Protein AF-A0A9N8YP68-F1 (afdb_monomer)

Organism: NCBI:txid1213867

Structure (mmCIF, N/CA/C/O backbone):
data_AF-A0A9N8YP68-F1
#
_entry.id   AF-A0A9N8YP68-F1
#
loop_
_atom_site.group_PDB
_atom_site.id
_atom_site.type_symbol
_atom_site.label_atom_id
_atom_site.label_alt_id
_atom_site.label_comp_id
_atom_site.label_asym_id
_atom_site.label_entity_id
_atom_site.label_seq_id
_atom_site.pdbx_PDB_ins_code
_atom_site.Cartn_x
_atom_site.Cartn_y
_atom_site.Cartn_z
_atom_site.occupancy
_atom_site.B_iso_or_equiv
_atom_site.auth_seq_id
_atom_site.auth_comp_id
_atom_site.auth_asym_id
_atom_site.auth_atom_id
_atom_site.pdbx_PDB_model_num
ATOM 1 N N . MET A 1 1 ? 57.400 -17.118 38.166 1.00 35.94 1 MET A N 1
ATOM 2 C CA . MET A 1 1 ? 56.655 -15.843 38.092 1.00 35.94 1 MET A CA 1
ATOM 3 C C . MET A 1 1 ? 55.636 -15.944 36.965 1.00 35.94 1 MET A C 1
ATOM 5 O O . MET A 1 1 ? 56.010 -15.728 35.819 1.00 35.94 1 MET A O 1
ATOM 9 N N . PRO A 1 2 ? 54.393 -16.372 37.239 1.00 36.50 2 PRO A N 1
ATOM 10 C CA . PRO A 1 2 ? 53.371 -16.470 36.211 1.00 36.50 2 PRO A CA 1
ATOM 11 C C . PRO A 1 2 ? 52.668 -15.122 36.042 1.00 36.50 2 PRO A C 1
ATOM 13 O O . PRO A 1 2 ? 52.338 -14.453 37.022 1.00 36.50 2 PRO A O 1
ATOM 16 N N . LEU A 1 3 ? 52.455 -14.753 34.779 1.00 34.19 3 LEU A N 1
ATOM 17 C CA . LEU A 1 3 ? 51.695 -13.595 34.327 1.00 34.19 3 LEU A CA 1
ATOM 18 C C . LEU A 1 3 ? 50.289 -13.579 34.947 1.00 34.19 3 LEU A C 1
ATOM 20 O O . LEU A 1 3 ? 49.335 -14.169 34.441 1.00 34.19 3 LEU A O 1
ATOM 24 N N . VAL A 1 4 ? 50.156 -12.817 36.022 1.00 44.84 4 VAL A N 1
ATOM 25 C CA . VAL A 1 4 ? 48.917 -12.146 36.396 1.00 44.84 4 VAL A CA 1
ATOM 26 C C . VAL A 1 4 ? 48.708 -11.055 35.348 1.00 44.84 4 VAL A C 1
ATOM 28 O O . VAL A 1 4 ? 49.401 -10.058 35.413 1.00 44.84 4 VAL A O 1
ATOM 31 N N . ILE A 1 5 ? 47.869 -11.298 34.334 1.00 42.81 5 ILE A N 1
ATOM 32 C CA . ILE A 1 5 ? 47.062 -10.346 33.524 1.00 42.81 5 ILE A CA 1
ATOM 33 C C . ILE A 1 5 ? 46.446 -11.183 32.385 1.00 42.81 5 ILE A C 1
ATOM 35 O O . ILE A 1 5 ? 46.912 -11.192 31.253 1.00 42.81 5 ILE A O 1
ATOM 39 N N . ARG A 1 6 ? 45.423 -11.986 32.697 1.00 45.59 6 ARG A N 1
ATOM 40 C CA . ARG A 1 6 ? 44.443 -12.511 31.712 1.00 45.59 6 ARG A CA 1
ATOM 41 C C . ARG A 1 6 ? 43.153 -13.027 32.361 1.00 45.59 6 ARG A C 1
ATOM 43 O O . ARG A 1 6 ? 42.413 -13.797 31.770 1.00 45.59 6 ARG A O 1
ATOM 50 N N . SER A 1 7 ? 42.874 -12.586 33.587 1.00 45.78 7 SER A N 1
ATOM 51 C CA . SER A 1 7 ? 41.696 -13.008 34.354 1.00 45.78 7 SER A CA 1
ATOM 52 C C . SER A 1 7 ? 40.583 -11.952 34.344 1.00 45.78 7 SER A C 1
ATOM 54 O O . SER A 1 7 ? 39.414 -12.312 34.283 1.00 45.78 7 SER A O 1
ATOM 56 N N . ARG A 1 8 ? 40.906 -10.649 34.293 1.00 43.66 8 ARG A N 1
ATOM 57 C CA . ARG A 1 8 ? 39.879 -9.591 34.334 1.00 43.66 8 ARG A CA 1
ATOM 58 C C . ARG A 1 8 ? 39.008 -9.536 33.081 1.00 43.66 8 ARG A C 1
ATOM 60 O O . ARG A 1 8 ? 37.802 -9.420 33.218 1.00 43.66 8 ARG A O 1
ATOM 67 N N . THR A 1 9 ? 39.567 -9.691 31.883 1.00 48.69 9 THR A N 1
ATOM 68 C CA . THR A 1 9 ? 38.774 -9.633 30.640 1.00 48.69 9 THR A CA 1
ATOM 69 C C . THR A 1 9 ? 37.851 -10.842 30.488 1.00 48.69 9 THR A C 1
ATOM 71 O O . THR A 1 9 ? 36.723 -10.688 30.041 1.00 48.69 9 THR A O 1
ATOM 74 N N . LEU A 1 10 ? 38.291 -12.028 30.925 1.00 45.72 10 LEU A N 1
ATOM 75 C CA . LEU A 1 10 ? 37.478 -13.244 30.874 1.00 45.72 10 LEU A CA 1
ATOM 76 C C . LEU A 1 10 ? 36.377 -13.234 31.948 1.00 45.72 10 LEU A C 1
ATOM 78 O O . LEU A 1 10 ? 35.251 -13.622 31.667 1.00 45.72 10 LEU A O 1
ATOM 82 N N . ILE A 1 11 ? 36.673 -12.720 33.148 1.00 53.25 11 ILE A N 1
ATOM 83 C CA . ILE A 1 11 ? 35.669 -12.537 34.207 1.00 53.25 11 ILE A CA 1
ATOM 84 C C . ILE A 1 11 ? 34.667 -11.444 33.820 1.00 53.25 11 ILE A C 1
ATOM 86 O O . ILE A 1 11 ? 33.479 -11.641 34.028 1.00 53.25 11 ILE A O 1
ATOM 90 N N . ILE A 1 12 ? 35.094 -10.339 33.199 1.00 54.25 12 ILE A N 1
ATOM 91 C CA . ILE A 1 12 ? 34.175 -9.306 32.693 1.00 54.25 12 ILE A CA 1
ATOM 92 C C . ILE A 1 12 ? 33.295 -9.873 31.574 1.00 54.25 12 ILE A C 1
ATOM 94 O O . ILE A 1 12 ? 32.096 -9.630 31.587 1.00 54.25 12 ILE A O 1
ATOM 98 N N . LEU A 1 13 ? 33.836 -10.685 30.659 1.00 53.03 13 LEU A N 1
ATOM 99 C CA . LEU A 1 13 ? 33.036 -11.312 29.603 1.00 53.03 13 LEU A CA 1
ATOM 100 C C . LEU A 1 13 ? 32.007 -12.298 30.181 1.00 53.03 13 LEU A C 1
ATOM 102 O O . LEU A 1 13 ? 30.848 -12.276 29.784 1.00 53.03 13 LEU A O 1
ATOM 106 N N . ILE A 1 14 ? 32.402 -13.119 31.160 1.00 57.62 14 ILE A N 1
ATOM 107 C CA . ILE A 1 14 ? 31.503 -14.077 31.817 1.00 57.62 14 ILE A CA 1
ATOM 108 C C . ILE A 1 14 ? 30.458 -13.348 32.668 1.00 57.62 14 ILE A C 1
ATOM 110 O O . ILE A 1 14 ? 29.290 -13.716 32.621 1.00 57.62 14 ILE A O 1
ATOM 114 N N . VAL A 1 15 ? 30.825 -12.288 33.393 1.00 58.22 15 VAL A N 1
ATOM 115 C CA . VAL A 1 15 ? 29.880 -11.483 34.183 1.00 58.22 15 VAL A CA 1
ATOM 116 C C . VAL A 1 15 ? 28.922 -10.720 33.273 1.00 58.22 15 VAL A C 1
ATOM 118 O O . VAL A 1 15 ? 27.737 -10.724 33.559 1.00 58.22 15 VAL A O 1
ATOM 121 N N . VAL A 1 16 ? 29.370 -10.155 32.147 1.00 51.75 16 VAL A N 1
ATOM 122 C CA . VAL A 1 16 ? 28.494 -9.480 31.171 1.00 51.75 16 VAL A CA 1
ATOM 123 C C . VAL A 1 16 ? 27.556 -10.476 30.487 1.00 51.75 16 VAL A C 1
ATOM 125 O O . VAL A 1 16 ? 26.366 -10.204 30.390 1.00 51.75 16 VAL A O 1
ATOM 128 N N . ILE A 1 17 ? 28.036 -11.658 30.090 1.00 48.97 17 ILE A N 1
ATOM 129 C CA . ILE A 1 17 ? 27.186 -12.705 29.498 1.00 48.97 17 ILE A CA 1
ATOM 130 C C . ILE A 1 17 ? 26.180 -13.237 30.526 1.00 48.97 17 ILE A C 1
ATOM 132 O O . ILE A 1 17 ? 25.013 -13.417 30.195 1.00 48.97 17 ILE A O 1
ATOM 136 N N . THR A 1 18 ? 26.590 -13.429 31.783 1.00 47.84 18 THR A N 1
ATOM 137 C CA . THR A 1 18 ? 25.698 -13.895 32.858 1.00 47.84 18 THR A CA 1
ATOM 138 C C . THR A 1 18 ? 24.703 -12.804 33.263 1.00 47.84 18 THR A C 1
ATOM 140 O O . THR A 1 18 ? 23.540 -13.103 33.500 1.00 47.84 18 THR A O 1
ATOM 143 N N . PHE A 1 19 ? 25.103 -11.530 33.263 1.00 39.38 19 PHE A N 1
ATOM 144 C CA . PHE A 1 19 ? 24.215 -10.395 33.530 1.00 39.38 19 PHE A CA 1
ATOM 145 C C . PHE A 1 19 ? 23.203 -10.194 32.391 1.00 39.38 19 PHE A C 1
ATOM 147 O O . PHE A 1 19 ? 22.029 -9.971 32.658 1.00 39.38 19 PHE A O 1
ATOM 154 N N . LEU A 1 20 ? 23.607 -10.390 31.131 1.00 38.44 20 LEU A N 1
ATOM 155 C CA . LEU A 1 20 ? 22.700 -10.412 29.976 1.00 38.44 20 LEU A CA 1
ATOM 156 C C . LEU A 1 20 ? 21.783 -11.648 29.965 1.00 38.44 20 LEU A C 1
ATOM 158 O O . LEU A 1 20 ? 20.679 -11.573 29.447 1.00 38.44 20 LEU A O 1
ATOM 162 N N . TYR A 1 21 ? 22.180 -12.779 30.555 1.00 39.25 21 TYR A N 1
ATOM 163 C CA . TYR A 1 21 ? 21.311 -13.962 30.648 1.00 39.25 21 TYR A CA 1
ATOM 164 C C . TYR A 1 21 ? 20.344 -13.933 31.841 1.00 39.25 21 TYR A C 1
ATOM 166 O O . TYR A 1 21 ? 19.268 -14.524 31.763 1.00 39.25 21 TYR A O 1
ATOM 174 N N . VAL A 1 22 ? 20.731 -13.280 32.942 1.00 42.12 22 VAL A N 1
ATOM 175 C CA . VAL A 1 22 ? 19.968 -13.240 34.204 1.00 42.12 22 VAL A CA 1
ATOM 176 C C . VAL A 1 22 ? 19.114 -11.972 34.329 1.00 42.12 22 VAL A C 1
ATOM 178 O O . VAL A 1 22 ? 18.034 -12.043 34.906 1.00 42.12 22 VAL A O 1
ATOM 181 N N . PHE A 1 23 ? 19.551 -10.837 33.768 1.00 34.16 23 PHE A N 1
ATOM 182 C CA . PHE A 1 23 ? 18.889 -9.531 33.922 1.00 34.16 23 PHE A CA 1
ATOM 183 C C . PHE A 1 23 ? 18.395 -8.902 32.611 1.00 34.16 23 PHE A C 1
ATOM 185 O O . PHE A 1 23 ? 17.812 -7.819 32.650 1.00 34.16 23 PHE A O 1
ATOM 192 N N . TRP A 1 24 ? 18.562 -9.560 31.457 1.00 29.28 24 TRP A N 1
ATOM 193 C CA . TRP A 1 24 ? 17.806 -9.170 30.266 1.00 29.28 24 TRP A CA 1
ATOM 194 C C . TRP A 1 24 ? 16.371 -9.682 30.410 1.00 29.28 24 TRP A C 1
ATOM 196 O O . TRP A 1 24 ? 16.178 -10.892 30.583 1.00 29.28 24 TRP A O 1
ATOM 206 N N . PRO A 1 25 ? 15.350 -8.813 30.351 1.00 26.14 25 PRO A N 1
ATOM 207 C CA . PRO A 1 25 ? 13.975 -9.259 30.466 1.00 26.14 25 PRO A CA 1
ATOM 208 C C . PRO A 1 25 ? 13.674 -10.241 29.329 1.00 26.14 25 PRO A C 1
ATOM 210 O O . PRO A 1 25 ? 13.679 -9.892 28.149 1.00 26.14 25 PRO A O 1
ATOM 213 N N . ARG A 1 26 ? 13.377 -11.497 29.684 1.00 31.00 26 ARG A N 1
ATOM 214 C CA . ARG A 1 26 ? 12.745 -12.491 28.798 1.00 31.00 26 ARG A CA 1
ATOM 215 C C . ARG A 1 26 ? 11.266 -12.144 28.559 1.00 31.00 26 ARG A C 1
ATOM 217 O O . ARG A 1 26 ? 10.404 -13.017 28.590 1.00 31.00 26 ARG A O 1
ATOM 224 N N . GLU A 1 27 ? 10.979 -10.875 28.297 1.00 31.09 27 GLU A N 1
ATOM 225 C CA . GLU A 1 27 ? 9.644 -10.348 28.011 1.00 31.09 27 GLU A CA 1
ATOM 226 C C . GLU A 1 27 ? 9.610 -9.688 26.630 1.00 31.09 27 GLU A C 1
ATOM 228 O O . GLU A 1 27 ? 9.160 -8.571 26.433 1.00 31.09 27 GLU A O 1
ATOM 233 N N . HIS A 1 28 ? 10.057 -10.442 25.630 1.00 26.62 28 HIS A N 1
ATOM 234 C CA . HIS A 1 28 ? 9.488 -10.376 24.287 1.00 26.62 28 HIS A CA 1
ATOM 235 C C . HIS A 1 28 ? 9.101 -11.790 23.843 1.00 26.62 28 HIS A C 1
ATOM 237 O O . HIS A 1 28 ? 9.432 -12.248 22.755 1.00 26.62 28 HIS A O 1
ATOM 243 N N . ARG A 1 29 ? 8.368 -12.513 24.697 1.00 27.00 29 ARG A N 1
ATOM 244 C CA . ARG A 1 29 ? 7.403 -13.475 24.164 1.00 27.00 29 ARG A CA 1
ATOM 245 C C . ARG A 1 29 ? 6.224 -12.641 23.689 1.00 27.00 29 ARG A C 1
ATOM 247 O O . ARG A 1 29 ? 5.436 -12.171 24.503 1.00 27.00 29 ARG A O 1
ATOM 254 N N . GLN A 1 30 ? 6.180 -12.387 22.381 1.00 31.53 30 GLN A N 1
ATOM 255 C CA . GLN A 1 30 ? 4.986 -11.893 21.703 1.00 31.53 30 GLN A CA 1
ATOM 256 C C . GLN A 1 30 ? 3.777 -12.648 22.268 1.00 31.53 30 GLN A C 1
ATOM 258 O O . GLN A 1 30 ? 3.796 -13.879 22.325 1.00 31.53 30 GLN A O 1
ATOM 263 N N . GLN A 1 31 ? 2.756 -11.921 22.723 1.00 25.58 31 GLN A N 1
ATOM 264 C CA . GLN A 1 31 ? 1.441 -12.502 22.967 1.00 25.58 31 GLN A CA 1
ATOM 265 C C . GLN A 1 31 ? 0.987 -13.149 21.652 1.00 25.58 31 GLN A C 1
ATOM 267 O O . GLN A 1 31 ? 0.553 -12.457 20.734 1.00 25.58 31 GLN A O 1
ATOM 272 N N . GLN A 1 32 ? 1.163 -14.466 21.529 1.00 26.66 32 GLN A N 1
ATOM 273 C CA . GLN A 1 32 ? 0.634 -15.242 20.417 1.00 26.66 32 GLN A CA 1
ATOM 274 C C . GLN A 1 32 ? -0.890 -15.121 20.476 1.00 26.66 32 GLN A C 1
ATOM 276 O O . GLN A 1 32 ? -1.510 -15.519 21.465 1.00 26.66 32 GLN A O 1
ATOM 281 N N . CYS A 1 33 ? -1.492 -14.518 19.451 1.00 25.98 33 CYS A N 1
ATOM 282 C CA . CYS A 1 33 ? -2.934 -14.603 19.284 1.00 25.98 33 CYS A CA 1
ATOM 283 C C . CYS A 1 33 ? -3.286 -16.065 18.974 1.00 25.98 33 CYS A C 1
ATOM 285 O O . CYS A 1 33 ? -2.544 -16.723 18.245 1.00 25.98 33 CYS A O 1
ATOM 287 N N . PRO A 1 34 ? -4.381 -16.610 19.522 1.00 25.94 34 PRO A N 1
ATOM 288 C CA . PRO A 1 34 ? -4.860 -17.914 19.086 1.00 25.94 34 PRO A CA 1
ATOM 289 C C . PRO A 1 34 ? -5.227 -17.862 17.588 1.00 25.94 34 PRO A C 1
ATOM 291 O O . PR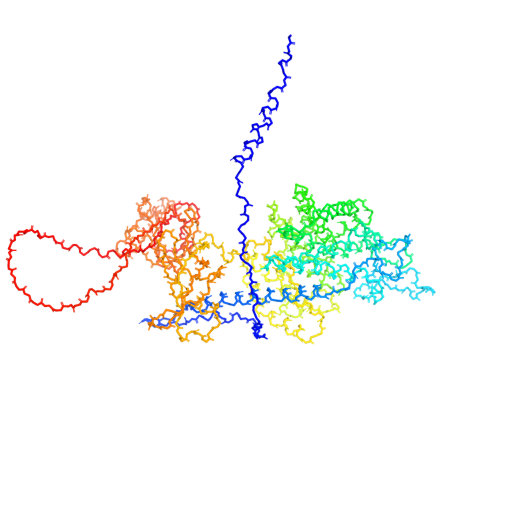O A 1 34 ? -5.690 -16.823 17.104 1.00 25.94 34 PRO A O 1
ATOM 294 N N . PRO A 1 35 ? -5.049 -18.965 16.847 1.00 29.03 35 PRO A N 1
ATOM 295 C CA . PRO A 1 35 ? -5.428 -19.046 15.441 1.00 29.03 35 PRO A CA 1
ATOM 296 C C . PRO A 1 35 ? -6.946 -18.904 15.262 1.00 29.03 35 PRO A C 1
ATOM 298 O O . PRO A 1 35 ? -7.728 -19.580 15.936 1.00 29.03 35 PRO A O 1
ATOM 301 N N . ILE A 1 36 ? -7.374 -18.048 14.328 1.00 32.41 36 ILE A N 1
ATOM 302 C CA . ILE A 1 36 ? -8.784 -17.937 13.932 1.00 32.41 36 ILE A CA 1
ATOM 303 C C . ILE A 1 36 ? -9.130 -19.155 13.066 1.00 32.41 36 ILE A C 1
ATOM 305 O O . ILE A 1 36 ? -8.621 -19.292 11.956 1.00 32.41 36 ILE A O 1
ATOM 309 N N . ARG A 1 37 ? -10.019 -20.032 13.546 1.00 31.61 37 ARG A N 1
ATOM 310 C CA . ARG A 1 37 ? -10.606 -21.100 12.721 1.00 31.61 37 ARG A CA 1
ATOM 311 C C . ARG A 1 37 ? -11.753 -20.526 11.890 1.00 31.61 37 ARG A C 1
ATOM 313 O O . ARG A 1 37 ? -12.702 -19.976 12.444 1.00 31.61 37 ARG A O 1
ATOM 320 N N . VAL A 1 38 ? -11.649 -20.630 10.569 1.00 32.97 38 VAL A N 1
ATOM 321 C CA . VAL A 1 38 ? -12.678 -20.177 9.625 1.00 32.97 38 VAL A CA 1
ATOM 322 C C . VAL A 1 38 ? -13.573 -21.373 9.286 1.00 32.97 38 VAL A C 1
ATOM 324 O O . VAL A 1 38 ? -13.139 -22.276 8.579 1.00 32.97 38 VAL A O 1
ATOM 327 N N . GLU A 1 39 ? -14.797 -21.413 9.818 1.00 30.83 39 GLU A N 1
ATOM 328 C CA . GLU A 1 39 ? -15.824 -22.394 9.421 1.00 30.83 39 GLU A CA 1
ATOM 329 C C . GLU A 1 39 ? -16.734 -21.822 8.312 1.00 30.83 39 GLU A C 1
ATOM 331 O O . GLU A 1 39 ? -16.817 -20.609 8.126 1.00 30.83 39 GLU A O 1
ATOM 336 N N . ASN A 1 40 ? -17.353 -22.717 7.531 1.00 33.16 40 ASN A N 1
ATOM 337 C CA . ASN A 1 40 ? -17.919 -22.468 6.197 1.00 33.16 40 ASN A CA 1
ATOM 338 C C . ASN A 1 40 ? -18.962 -21.333 6.078 1.00 33.16 40 ASN A C 1
ATOM 340 O O . ASN A 1 40 ? -19.874 -21.207 6.889 1.00 33.16 40 ASN A O 1
ATOM 344 N N . GLU A 1 41 ? -18.824 -20.595 4.967 1.00 33.50 41 GLU A N 1
ATOM 345 C CA . GLU A 1 41 ? -19.770 -19.721 4.245 1.00 33.50 41 GLU A CA 1
ATOM 346 C C . GLU A 1 41 ? -20.940 -19.091 5.032 1.00 33.50 41 GLU A C 1
ATOM 348 O O . GLU A 1 41 ? -22.055 -19.606 5.091 1.00 33.50 41 GLU A O 1
ATOM 353 N N . LEU A 1 42 ? -20.728 -17.852 5.492 1.00 31.97 42 LEU A N 1
ATOM 354 C CA . LEU A 1 42 ? -21.812 -16.893 5.725 1.00 31.97 42 LEU A CA 1
ATOM 355 C C . LEU A 1 42 ? -22.221 -16.250 4.390 1.00 31.97 42 LEU A C 1
ATOM 357 O O . LEU A 1 42 ? -21.426 -15.546 3.766 1.00 31.97 42 LEU A O 1
ATOM 361 N N . ASN A 1 43 ? -23.474 -16.482 3.984 1.00 31.42 43 ASN A N 1
ATOM 362 C CA . ASN A 1 43 ? -24.077 -15.996 2.738 1.00 31.42 43 ASN A CA 1
ATOM 363 C C . ASN A 1 43 ? -23.743 -14.527 2.412 1.00 31.42 43 ASN A C 1
ATOM 365 O O . ASN A 1 43 ? -23.852 -13.615 3.242 1.00 31.42 43 ASN A O 1
ATOM 369 N N . SER A 1 44 ? -23.335 -14.333 1.158 1.00 33.75 44 SER A N 1
ATOM 370 C CA . SER A 1 44 ? -22.709 -13.142 0.597 1.00 33.75 44 SER A CA 1
ATOM 371 C C . SER A 1 44 ? -23.712 -12.094 0.108 1.00 33.75 44 SER A C 1
ATOM 373 O O . SER A 1 44 ? -23.866 -11.895 -1.094 1.00 33.75 44 SER A O 1
ATOM 375 N N . GLU A 1 45 ? -24.332 -11.351 1.020 1.00 29.64 45 GLU A N 1
ATOM 376 C CA . GLU A 1 45 ? -24.972 -10.076 0.671 1.00 29.64 45 GLU A CA 1
ATOM 377 C C . GLU A 1 45 ? -24.548 -8.992 1.671 1.00 29.64 45 GLU A C 1
ATOM 379 O O . GLU A 1 45 ? -24.961 -8.985 2.830 1.00 29.64 45 GLU A O 1
ATOM 384 N N . LEU A 1 46 ? -23.655 -8.090 1.242 1.00 32.47 46 LEU A N 1
ATOM 385 C CA . LEU A 1 46 ? -23.238 -6.917 2.022 1.00 32.47 46 LEU A CA 1
ATOM 386 C C . LEU A 1 46 ? -22.999 -5.696 1.110 1.00 32.47 46 LEU A C 1
ATOM 388 O O . LEU A 1 46 ? -21.882 -5.427 0.643 1.00 32.47 46 LEU A O 1
ATOM 392 N N . GLY A 1 47 ? -24.073 -4.931 0.894 1.00 32.72 47 GLY A N 1
ATOM 393 C CA . GLY A 1 47 ? -24.024 -3.488 0.613 1.00 32.72 47 GLY A CA 1
ATOM 394 C C . GLY A 1 47 ? -23.653 -2.681 1.875 1.00 32.72 47 GLY A C 1
ATOM 395 O O . GLY A 1 47 ? -23.494 -3.278 2.942 1.00 32.72 47 GLY A O 1
ATOM 396 N N . PRO A 1 48 ? -23.421 -1.358 1.771 1.00 33.00 48 PRO A N 1
ATOM 397 C CA . PRO A 1 48 ? -22.933 -0.542 2.883 1.00 33.00 48 PRO A CA 1
ATOM 398 C C . PRO A 1 48 ? -24.010 -0.435 3.964 1.00 33.00 48 PRO A C 1
ATOM 400 O O . PRO A 1 48 ? -25.078 0.123 3.744 1.00 33.00 48 PRO A O 1
ATOM 403 N N . LEU A 1 49 ? -23.737 -1.003 5.137 1.00 36.22 49 LEU A N 1
ATOM 404 C CA . LEU A 1 49 ? -24.633 -0.929 6.284 1.00 36.22 49 LEU A CA 1
ATOM 405 C C . LEU A 1 49 ? -24.230 0.260 7.156 1.00 36.22 49 LEU A C 1
ATOM 407 O O . LEU A 1 49 ? -23.728 0.088 8.263 1.00 36.22 49 LEU A O 1
ATOM 411 N N . ILE A 1 50 ? -24.419 1.460 6.620 1.00 37.12 50 ILE A N 1
ATOM 412 C CA . ILE A 1 50 ? -24.308 2.695 7.402 1.00 37.12 50 ILE A CA 1
ATOM 413 C C . ILE A 1 50 ? -25.649 3.018 8.088 1.00 37.12 50 ILE A C 1
ATOM 415 O O . ILE A 1 50 ? -25.672 3.574 9.180 1.00 37.12 50 ILE A O 1
ATOM 419 N N . ASP A 1 51 ? -26.756 2.446 7.611 1.00 34.97 51 ASP A N 1
ATOM 420 C CA . ASP A 1 51 ? -28.067 2.549 8.270 1.00 34.97 51 ASP A CA 1
ATOM 421 C C . ASP A 1 51 ? -28.226 1.711 9.560 1.00 34.97 51 ASP A C 1
ATOM 423 O O . ASP A 1 51 ? -29.297 1.707 10.172 1.00 34.97 51 ASP A O 1
ATOM 427 N N . ALA A 1 52 ? -27.207 0.959 10.001 1.00 37.41 52 ALA A N 1
ATOM 428 C CA . ALA A 1 52 ? -27.317 0.106 11.195 1.00 37.41 52 ALA A CA 1
ATOM 429 C C . ALA A 1 52 ? -27.192 0.849 12.526 1.00 37.41 52 ALA A C 1
ATOM 431 O O . ALA A 1 52 ? -27.566 0.303 13.571 1.00 37.41 52 ALA A O 1
ATOM 432 N N . VAL A 1 53 ? -26.751 2.102 12.508 1.00 43.12 53 VAL A N 1
ATOM 433 C CA . VAL A 1 53 ? -26.831 2.972 13.678 1.00 43.12 53 VAL A CA 1
ATOM 434 C C . VAL A 1 53 ? -28.216 3.627 13.694 1.00 43.12 53 VAL A C 1
ATOM 436 O O . VAL A 1 53 ? -28.363 4.841 13.633 1.00 43.12 53 VAL A O 1
ATOM 439 N N . ARG A 1 54 ? -29.280 2.810 13.743 1.00 36.56 54 ARG A N 1
ATOM 440 C CA . ARG A 1 54 ? -30.630 3.343 13.954 1.00 36.56 54 ARG A CA 1
ATOM 441 C C . ARG A 1 54 ? -30.696 3.923 15.352 1.00 36.56 54 ARG A C 1
ATOM 443 O O . ARG A 1 54 ? -30.676 3.193 16.349 1.00 36.56 54 ARG A O 1
ATOM 450 N N . SER A 1 55 ? -30.781 5.239 15.400 1.00 46.25 55 SER A N 1
ATOM 451 C CA . SER A 1 55 ? -31.148 5.940 16.601 1.00 46.25 55 SER A CA 1
ATOM 452 C C . SER A 1 55 ? -32.640 5.744 16.876 1.00 46.25 55 SER A C 1
ATOM 454 O O . SER A 1 55 ? -33.478 5.791 15.974 1.00 46.25 55 SER A O 1
ATOM 456 N N . THR A 1 56 ? -32.985 5.458 18.128 1.00 39.25 56 THR A N 1
ATOM 457 C CA . THR A 1 56 ? -34.386 5.416 18.553 1.00 39.25 56 THR A CA 1
ATOM 458 C C . THR A 1 56 ? -34.749 6.791 19.076 1.00 39.25 56 THR A C 1
ATOM 460 O O . THR A 1 56 ? -34.105 7.284 20.003 1.00 39.25 56 THR A O 1
ATOM 463 N N . ILE A 1 57 ? -35.792 7.393 18.509 1.00 44.19 57 ILE A N 1
ATOM 464 C CA . ILE A 1 57 ? -36.378 8.610 19.059 1.00 44.19 57 ILE A CA 1
ATOM 465 C C . ILE A 1 57 ? -37.318 8.205 20.194 1.00 44.19 57 ILE A C 1
ATOM 467 O O . ILE A 1 57 ? -38.382 7.634 19.959 1.00 44.19 57 ILE A O 1
ATOM 471 N N . ILE A 1 58 ? -36.913 8.470 21.431 1.00 41.41 58 ILE A N 1
ATOM 472 C CA . ILE A 1 58 ? -37.739 8.275 22.621 1.00 41.41 58 ILE A CA 1
ATOM 473 C C . ILE A 1 58 ? -38.277 9.638 23.021 1.00 41.41 58 ILE A C 1
ATOM 475 O O . ILE A 1 58 ? -37.513 10.582 23.202 1.00 41.41 58 ILE A O 1
ATOM 479 N N . THR A 1 59 ? -39.596 9.745 23.145 1.00 40.50 59 THR A N 1
ATOM 480 C CA . THR A 1 59 ? -40.219 10.969 23.645 1.00 40.50 59 THR A CA 1
ATOM 481 C C . THR A 1 59 ? -40.285 10.881 25.161 1.00 40.50 59 THR A C 1
ATOM 483 O O . THR A 1 59 ? -40.857 9.929 25.692 1.00 40.50 59 THR A O 1
ATOM 486 N N . ASP A 1 60 ? -39.648 11.818 25.857 1.00 40.81 60 ASP A N 1
ATOM 487 C CA . ASP A 1 60 ? -39.658 11.831 27.315 1.00 40.81 60 ASP A CA 1
ATOM 488 C C . ASP A 1 60 ? -41.028 12.244 27.879 1.00 40.81 60 ASP A C 1
ATOM 490 O O . ASP A 1 60 ? -41.939 12.664 27.162 1.00 40.81 60 ASP A O 1
ATOM 494 N N . ASN A 1 61 ? -41.177 12.133 29.198 1.00 36.06 61 ASN A N 1
ATOM 495 C CA . ASN A 1 61 ? -42.432 12.364 29.919 1.00 36.06 61 ASN A CA 1
ATOM 496 C C . ASN A 1 61 ? -42.959 13.810 29.791 1.00 36.06 61 ASN A C 1
ATOM 498 O O . ASN A 1 61 ? -44.055 14.100 30.267 1.00 36.06 61 ASN A O 1
ATOM 502 N N . LYS A 1 62 ? -42.173 14.721 29.197 1.00 52.81 62 LYS A N 1
ATOM 503 C CA . LYS A 1 62 ? -42.527 16.118 28.926 1.00 52.81 62 LYS A CA 1
ATOM 504 C C . LYS A 1 62 ? -42.847 16.372 27.446 1.00 52.81 62 LYS A C 1
ATOM 506 O O . LYS A 1 62 ? -43.103 17.514 27.084 1.00 52.81 62 LYS A O 1
ATOM 511 N N . GLY A 1 63 ? -42.853 15.338 26.601 1.00 40.56 63 GLY A N 1
ATOM 512 C CA . GLY A 1 63 ? -43.173 15.440 25.175 1.00 40.56 63 GLY A CA 1
ATOM 513 C C . GLY A 1 63 ? -41.973 15.710 24.262 1.00 40.56 63 GLY A C 1
ATOM 514 O O . GLY A 1 63 ? -42.175 15.927 23.069 1.00 40.56 63 GLY A O 1
ATOM 515 N N . ASN A 1 64 ? -40.734 15.674 24.771 1.00 44.00 64 ASN A N 1
ATOM 516 C CA . ASN A 1 64 ? -39.548 16.001 23.973 1.00 44.00 64 ASN A CA 1
ATOM 517 C C . ASN A 1 64 ? -38.938 14.758 23.328 1.00 44.00 64 ASN A C 1
ATOM 519 O O . ASN A 1 64 ? -38.629 13.785 24.015 1.00 44.00 64 ASN A O 1
ATOM 523 N N . GLN A 1 65 ? -38.705 14.809 22.019 1.00 30.83 65 GLN A N 1
ATOM 524 C CA . GLN A 1 65 ? -38.037 13.745 21.274 1.00 30.83 65 GLN A CA 1
ATOM 525 C C . GLN A 1 65 ? -36.523 13.735 21.547 1.00 30.83 65 GLN A C 1
ATOM 527 O O . GLN A 1 65 ? -35.847 14.740 21.345 1.00 30.83 65 GLN A O 1
ATOM 532 N N . LYS A 1 66 ? -35.983 12.593 21.988 1.00 41.81 66 LYS A N 1
ATOM 533 C CA . LYS A 1 66 ? -34.550 12.365 22.234 1.00 41.81 66 LYS A CA 1
ATOM 534 C C . LYS A 1 66 ? -34.032 11.193 21.417 1.00 41.81 66 LYS A C 1
ATOM 536 O O . LYS A 1 66 ? -34.645 10.131 21.389 1.00 41.81 66 LYS A O 1
ATOM 541 N N . VAL A 1 67 ? -32.888 11.387 20.776 1.00 37.91 67 VAL A N 1
ATOM 542 C CA . VAL A 1 67 ? -32.262 10.445 19.844 1.00 37.91 67 VAL A CA 1
ATOM 543 C C . VAL A 1 67 ? -31.228 9.607 20.606 1.00 37.91 67 VAL A C 1
ATOM 545 O O . VAL A 1 67 ? -30.206 10.133 21.030 1.00 37.91 67 VAL A O 1
ATOM 548 N N . TYR A 1 68 ? -31.484 8.311 20.802 1.00 38.91 68 TYR A N 1
ATOM 549 C CA . TYR A 1 68 ? -30.566 7.392 21.492 1.00 38.91 68 TYR A CA 1
ATOM 550 C C . TYR A 1 68 ? -29.883 6.440 20.511 1.00 38.91 68 TYR A C 1
ATOM 552 O O . TYR A 1 68 ? -30.564 5.794 19.713 1.00 38.91 68 TYR A O 1
ATOM 560 N N . LEU A 1 69 ? -28.561 6.269 20.627 1.00 42.22 69 LEU A N 1
ATOM 561 C CA . LEU A 1 69 ? -27.849 5.146 20.014 1.00 42.22 69 LEU A CA 1
ATOM 562 C C . LEU A 1 69 ? -28.301 3.858 20.705 1.00 42.22 69 LEU A C 1
ATOM 564 O O . LEU A 1 69 ? -28.003 3.613 21.872 1.00 42.22 69 LEU A O 1
ATOM 568 N N . ASN A 1 70 ? -29.073 3.040 19.996 1.00 41.84 70 ASN A N 1
ATOM 569 C CA . ASN A 1 70 ? -29.537 1.761 20.509 1.00 41.84 70 ASN A CA 1
ATOM 570 C C . ASN A 1 70 ? -28.317 0.881 20.864 1.00 41.84 70 ASN A C 1
ATOM 572 O O . ASN A 1 70 ? -27.435 0.705 20.025 1.00 41.84 70 ASN A O 1
ATOM 576 N N . ALA A 1 71 ? -28.268 0.275 22.056 1.00 35.78 71 ALA A N 1
ATOM 577 C CA . ALA A 1 71 ? -27.249 -0.726 22.409 1.00 35.78 71 ALA A CA 1
ATOM 578 C C . ALA A 1 71 ? -27.173 -1.859 21.363 1.00 35.78 71 ALA A C 1
ATOM 580 O O . ALA A 1 71 ? -26.095 -2.339 21.025 1.00 35.78 71 ALA A O 1
ATOM 581 N N . LYS A 1 72 ? -28.310 -2.212 20.750 1.00 35.62 72 LYS A N 1
ATOM 582 C CA . LYS A 1 72 ? -28.401 -3.100 19.586 1.00 35.62 72 LYS A CA 1
ATOM 583 C C . LYS A 1 72 ? -27.700 -2.527 18.353 1.00 35.62 72 LYS A C 1
ATOM 585 O O . LYS A 1 72 ? -27.143 -3.307 17.601 1.00 35.62 72 LYS A O 1
ATOM 590 N N . GLY A 1 73 ? -27.697 -1.213 18.136 1.00 36.44 73 GLY A N 1
ATOM 591 C CA . GLY A 1 73 ? -26.994 -0.529 17.042 1.00 36.44 73 GLY A CA 1
ATOM 592 C C . GLY A 1 73 ? -25.472 -0.544 17.205 1.00 36.44 73 GLY A C 1
ATOM 593 O O . GLY A 1 73 ? -24.770 -0.849 16.249 1.00 36.44 73 GLY A O 1
ATOM 594 N N . TYR A 1 74 ? -24.956 -0.339 18.421 1.00 41.09 74 TYR A N 1
ATOM 595 C CA . TYR A 1 74 ? -23.518 -0.484 18.703 1.00 41.09 74 TYR A CA 1
ATOM 596 C C . TYR A 1 74 ? -23.057 -1.954 18.672 1.00 41.09 74 TYR A C 1
ATOM 598 O O . TYR A 1 74 ? -22.027 -2.273 18.081 1.00 41.09 74 TYR A O 1
ATOM 606 N N . ILE A 1 75 ? -23.861 -2.881 19.210 1.00 43.41 75 ILE A N 1
ATOM 607 C CA . ILE A 1 75 ? -23.640 -4.328 19.046 1.00 43.41 75 ILE A CA 1
ATOM 608 C C . ILE A 1 75 ? -23.712 -4.715 17.565 1.00 43.41 75 ILE A C 1
ATOM 610 O O . ILE A 1 75 ? -22.886 -5.495 17.105 1.00 43.41 75 ILE A O 1
ATOM 614 N N . THR A 1 76 ? -24.637 -4.134 16.793 1.00 41.16 76 THR A N 1
ATOM 615 C CA . THR A 1 76 ? -24.711 -4.344 15.341 1.00 41.16 76 THR A CA 1
ATOM 616 C C . THR A 1 76 ? -23.448 -3.814 14.674 1.00 41.16 76 THR A C 1
ATOM 618 O O . THR A 1 76 ? -22.849 -4.552 13.909 1.00 41.16 76 THR A O 1
ATOM 621 N N . PHE A 1 77 ? -22.966 -2.619 15.018 1.00 44.81 77 PHE A N 1
ATOM 622 C CA . PHE A 1 77 ? -21.716 -2.054 14.503 1.00 44.81 77 PHE A CA 1
ATOM 623 C C . PHE A 1 77 ? -20.504 -2.955 14.786 1.00 44.81 77 PHE A C 1
ATOM 625 O O . PHE A 1 77 ? -19.786 -3.321 13.859 1.00 44.81 77 PHE A O 1
ATOM 632 N N . LEU A 1 78 ? -20.317 -3.408 16.030 1.00 45.12 78 LEU A N 1
ATOM 633 C CA . LEU A 1 78 ? -19.246 -4.349 16.372 1.00 45.12 78 LEU A CA 1
ATOM 634 C C . LEU A 1 78 ? -19.433 -5.714 15.695 1.00 45.12 78 LEU A C 1
ATOM 636 O O . LEU A 1 78 ? -18.459 -6.303 15.234 1.00 45.12 78 LEU A O 1
ATOM 640 N N . SER A 1 79 ? -20.667 -6.215 15.585 1.00 44.09 79 SER A N 1
ATOM 641 C CA . SER A 1 79 ? -20.965 -7.461 14.867 1.00 44.09 79 SER A CA 1
ATOM 642 C C . SER A 1 79 ? -20.692 -7.334 13.368 1.00 44.09 79 SER A C 1
ATOM 644 O O . SER A 1 79 ? -20.202 -8.276 12.753 1.00 44.09 79 SER A O 1
ATOM 646 N N . VAL A 1 80 ? -20.934 -6.159 12.785 1.00 46.34 80 VAL A N 1
ATOM 647 C CA . VAL A 1 80 ? -20.668 -5.837 11.384 1.00 46.34 80 VAL A CA 1
ATOM 648 C C . VAL A 1 80 ? -19.172 -5.722 11.164 1.00 46.34 80 VAL A C 1
ATOM 650 O O . VAL A 1 80 ? -18.679 -6.346 10.235 1.00 46.34 80 VAL A O 1
ATOM 653 N N . LEU A 1 81 ? -18.435 -5.034 12.039 1.00 50.25 81 LEU A N 1
ATOM 654 C CA . LEU A 1 81 ? -16.973 -4.982 11.991 1.00 50.25 81 LEU A CA 1
ATOM 655 C C . LEU A 1 81 ? -16.359 -6.378 12.120 1.00 50.25 81 LEU A C 1
ATOM 657 O O . LEU A 1 81 ? -15.498 -6.745 11.326 1.00 50.25 81 LEU A O 1
ATOM 661 N N . ARG A 1 82 ? -16.843 -7.202 13.058 1.00 52.66 82 ARG A N 1
ATOM 662 C CA . ARG A 1 82 ? -16.410 -8.602 13.198 1.00 52.66 82 ARG A CA 1
ATOM 663 C C . ARG A 1 82 ? -16.757 -9.426 11.965 1.00 52.66 82 ARG A C 1
ATOM 665 O O . ARG A 1 82 ? -15.904 -10.161 11.481 1.00 52.66 82 ARG A O 1
ATOM 672 N N . LYS A 1 83 ? -17.965 -9.282 11.414 1.00 51.91 83 LYS A N 1
ATOM 673 C CA . LYS A 1 83 ? -18.392 -9.972 10.188 1.00 51.91 83 LYS A CA 1
ATOM 674 C C . LYS A 1 83 ? -17.563 -9.528 8.985 1.00 51.91 83 LYS A C 1
ATOM 676 O O . LYS A 1 83 ? -17.180 -10.369 8.179 1.00 51.91 83 LYS A O 1
ATOM 681 N N . GLN A 1 84 ? -17.250 -8.241 8.867 1.00 53.44 84 GLN A N 1
ATOM 682 C CA . GLN A 1 84 ? -16.393 -7.684 7.821 1.00 53.44 84 GLN A CA 1
ATOM 683 C C . GLN A 1 84 ? -14.955 -8.184 7.961 1.00 53.44 84 GLN A C 1
ATOM 685 O O . GLN A 1 84 ? -14.389 -8.644 6.974 1.00 53.44 84 GLN A O 1
ATOM 690 N N . HIS A 1 85 ? -14.399 -8.180 9.174 1.00 56.91 85 HIS A N 1
ATOM 691 C CA . HIS A 1 85 ? -13.084 -8.744 9.468 1.00 56.91 85 HIS A CA 1
ATOM 692 C C . HIS A 1 85 ? -13.038 -10.240 9.141 1.00 56.91 85 HIS A C 1
ATOM 694 O O . HIS A 1 85 ? -12.169 -10.680 8.397 1.00 56.91 85 HIS A O 1
ATOM 700 N N . HIS A 1 86 ? -14.018 -11.017 9.606 1.00 57.09 86 HIS A N 1
ATOM 701 C CA . HIS A 1 86 ? -14.126 -12.443 9.304 1.00 57.09 86 HIS A CA 1
ATOM 702 C C . HIS A 1 86 ? -14.250 -12.697 7.797 1.00 57.09 86 HIS A C 1
ATOM 704 O O . HIS A 1 86 ? -13.544 -13.536 7.251 1.00 57.09 86 HIS A O 1
ATOM 710 N N . THR A 1 87 ? -15.078 -11.917 7.099 1.00 62.12 87 THR A N 1
ATOM 711 C CA . THR A 1 87 ? -15.222 -11.991 5.638 1.00 62.12 87 THR A CA 1
ATOM 712 C C . THR A 1 87 ? -13.907 -11.663 4.927 1.00 62.12 87 THR A C 1
ATOM 714 O O . THR A 1 87 ? -13.558 -12.316 3.947 1.00 62.12 87 THR A O 1
ATOM 717 N N . MET A 1 88 ? -13.168 -10.659 5.404 1.00 65.44 88 MET A N 1
ATOM 718 C CA . MET A 1 88 ? -11.879 -10.257 4.843 1.00 65.44 88 MET A CA 1
ATOM 719 C C . MET A 1 88 ? -10.813 -11.337 5.058 1.00 65.44 88 MET A C 1
ATOM 721 O O . MET A 1 88 ? -10.124 -11.708 4.111 1.00 65.44 88 MET A O 1
ATOM 725 N N . VAL A 1 89 ? -10.721 -11.891 6.269 1.00 66.00 89 VAL A N 1
ATOM 726 C CA . VAL A 1 89 ? -9.812 -13.004 6.579 1.00 66.00 89 VAL A CA 1
ATOM 727 C C . VAL A 1 89 ? -10.187 -14.245 5.769 1.00 66.00 89 VAL A C 1
ATOM 729 O O . VAL A 1 89 ? -9.311 -14.851 5.168 1.00 66.00 89 VAL A O 1
ATOM 732 N N . HIS A 1 90 ? -11.473 -14.587 5.655 1.00 72.06 90 HIS A N 1
ATOM 733 C CA . HIS A 1 90 ? -11.940 -15.702 4.825 1.00 72.06 90 HIS A CA 1
ATOM 734 C C . HIS A 1 90 ? -11.528 -15.532 3.353 1.00 72.06 90 HIS A C 1
ATOM 736 O O . HIS A 1 90 ? -11.048 -16.468 2.716 1.00 72.06 90 HIS A O 1
ATOM 742 N N . LYS A 1 91 ? -11.689 -14.331 2.791 1.00 71.19 91 LYS A N 1
ATOM 743 C CA . LYS A 1 91 ? -11.255 -13.995 1.424 1.00 71.19 91 LYS A CA 1
ATOM 744 C C . LYS A 1 91 ? -9.746 -14.104 1.235 1.00 71.19 91 LYS A C 1
ATOM 746 O O . LYS A 1 91 ? -9.281 -14.714 0.273 1.00 71.19 91 LYS A O 1
ATOM 751 N N . LEU A 1 92 ? -8.988 -13.558 2.181 1.00 77.19 92 LEU A N 1
ATOM 752 C CA . LEU A 1 92 ? -7.537 -13.673 2.219 1.00 77.19 92 LEU A CA 1
ATOM 753 C C . LEU A 1 92 ? -7.100 -15.143 2.260 1.00 77.19 92 LEU A C 1
ATOM 755 O O . LEU A 1 92 ? -6.259 -15.542 1.458 1.00 77.19 92 LEU A O 1
ATOM 759 N N . VAL A 1 93 ? -7.703 -15.949 3.139 1.00 81.25 93 VAL A N 1
ATOM 760 C CA . VAL A 1 93 ? -7.448 -17.391 3.242 1.00 81.25 93 VAL A CA 1
ATOM 761 C C . VAL A 1 93 ? -7.778 -18.077 1.924 1.00 81.25 93 VAL A C 1
ATOM 763 O O . VAL A 1 93 ? -6.928 -18.774 1.394 1.00 81.25 93 VAL A O 1
ATOM 766 N N . LYS A 1 94 ? -8.930 -17.807 1.301 1.00 84.12 94 LYS A N 1
ATOM 767 C CA . LYS A 1 94 ? -9.270 -18.361 -0.023 1.00 84.12 94 LYS A CA 1
ATOM 768 C C . LYS A 1 94 ? -8.227 -18.009 -1.091 1.00 84.12 94 LYS A C 1
ATOM 770 O O . LYS A 1 94 ? -7.853 -18.858 -1.898 1.00 84.12 94 LYS A O 1
ATOM 775 N N . SER A 1 95 ? -7.739 -16.771 -1.088 1.00 84.81 95 SER A N 1
ATOM 776 C CA . SER A 1 95 ? -6.655 -16.330 -1.968 1.00 84.81 95 SER A CA 1
ATOM 777 C C . SER A 1 95 ? -5.324 -17.035 -1.672 1.00 84.81 95 SER A C 1
ATOM 779 O O . SER A 1 95 ? -4.576 -17.346 -2.600 1.00 84.81 95 SER A O 1
ATOM 781 N N . ALA A 1 96 ? -5.022 -17.306 -0.403 1.00 90.06 96 ALA A N 1
ATOM 782 C CA . ALA A 1 96 ? -3.835 -18.044 0.014 1.00 90.06 96 ALA A CA 1
ATOM 783 C C . ALA A 1 96 ? -3.937 -19.545 -0.308 1.00 90.06 96 ALA A C 1
ATOM 785 O O . ALA A 1 96 ? -2.970 -20.119 -0.791 1.00 90.06 96 ALA A O 1
ATOM 786 N N . GLU A 1 97 ? -5.108 -20.163 -0.150 1.00 92.25 97 GLU A N 1
ATOM 787 C CA . GLU A 1 97 ? -5.401 -21.538 -0.579 1.00 92.25 97 GLU A CA 1
ATOM 788 C C . GLU A 1 97 ? -5.275 -21.693 -2.097 1.00 92.25 97 GLU A C 1
ATOM 790 O O . GLU A 1 97 ? -4.683 -22.651 -2.596 1.00 92.25 97 GLU A O 1
ATOM 795 N N . TRP A 1 98 ? -5.752 -20.703 -2.857 1.00 92.69 98 TRP A N 1
ATOM 796 C CA . TRP A 1 98 ? -5.510 -20.663 -4.296 1.00 92.69 98 TRP A CA 1
ATOM 797 C C . TRP A 1 98 ? -4.010 -20.582 -4.612 1.00 92.69 98 TRP A C 1
ATOM 799 O O . TRP A 1 98 ? -3.522 -21.311 -5.477 1.00 92.69 98 TRP A O 1
ATOM 809 N N . ALA A 1 99 ? -3.261 -19.740 -3.890 1.00 93.31 99 ALA A N 1
ATOM 810 C CA . ALA A 1 99 ? -1.812 -19.634 -4.051 1.00 93.31 99 ALA A CA 1
ATOM 811 C C . ALA A 1 99 ? -1.092 -20.945 -3.685 1.00 93.31 99 ALA A C 1
ATOM 813 O O . ALA A 1 99 ? -0.160 -21.331 -4.388 1.00 93.31 99 ALA A O 1
ATOM 814 N N . LEU A 1 100 ? -1.543 -21.662 -2.647 1.00 94.94 100 LEU A N 1
ATOM 815 C CA . LEU A 1 100 ? -1.033 -22.983 -2.265 1.00 94.94 100 LEU A CA 1
ATOM 816 C C . LEU A 1 100 ? -1.184 -23.996 -3.399 1.00 94.94 100 LEU A C 1
ATOM 818 O O . LEU A 1 100 ? -0.194 -24.615 -3.799 1.00 94.94 100 LEU A O 1
ATOM 822 N N . GLY A 1 101 ? -2.397 -24.114 -3.947 1.00 94.00 101 GLY A N 1
ATOM 823 C CA . GLY A 1 101 ? -2.709 -25.032 -5.044 1.00 94.00 101 GLY A CA 1
ATOM 824 C C . GLY A 1 101 ? -2.099 -24.637 -6.394 1.00 94.00 101 GLY A C 1
ATOM 825 O O . GLY A 1 101 ? -2.055 -25.451 -7.318 1.00 94.00 101 GLY A O 1
ATOM 826 N N . ASN A 1 102 ? -1.612 -23.404 -6.539 1.00 94.19 102 ASN A N 1
ATOM 827 C CA . ASN A 1 102 ? -1.008 -22.941 -7.779 1.00 94.19 102 ASN A CA 1
ATOM 828 C C . ASN A 1 102 ? 0.417 -23.491 -7.953 1.00 94.19 102 ASN A C 1
ATOM 830 O O . ASN A 1 102 ? 1.362 -23.023 -7.321 1.00 94.19 102 ASN A O 1
ATOM 834 N N . ASN A 1 103 ? 0.595 -24.430 -8.880 1.00 91.19 103 ASN A N 1
ATOM 835 C CA . ASN A 1 103 ? 1.893 -25.038 -9.198 1.00 91.19 103 ASN A CA 1
ATOM 836 C C . ASN A 1 103 ? 2.613 -24.397 -10.396 1.00 91.19 103 ASN A C 1
ATOM 838 O O . ASN A 1 103 ? 3.596 -24.946 -10.884 1.00 91.19 103 ASN A O 1
ATOM 842 N N . SER A 1 104 ? 2.146 -23.240 -10.878 1.00 92.44 104 SER A N 1
ATOM 843 C CA . SER A 1 104 ? 2.872 -22.469 -11.897 1.00 92.44 104 SER A CA 1
ATOM 844 C C . SER A 1 104 ? 4.242 -22.057 -11.368 1.00 92.44 104 SER A C 1
ATOM 846 O O . SER A 1 104 ? 4.337 -21.717 -10.193 1.00 92.44 104 SER A O 1
ATOM 848 N N . VAL A 1 105 ? 5.259 -22.021 -12.227 1.00 90.94 105 VAL A N 1
ATOM 849 C CA . VAL A 1 105 ? 6.579 -21.448 -11.919 1.00 90.94 105 VAL A CA 1
ATOM 850 C C . VAL A 1 105 ? 6.578 -19.974 -12.316 1.00 90.94 105 VAL A C 1
ATOM 852 O O . VAL A 1 105 ? 6.185 -19.628 -13.433 1.00 90.94 105 VAL A O 1
ATOM 855 N N . TYR A 1 106 ? 7.009 -19.098 -11.415 1.00 95.19 106 TYR A N 1
ATOM 856 C CA . TYR A 1 106 ? 7.239 -17.684 -11.687 1.00 95.19 106 TYR A CA 1
ATOM 857 C C . TYR A 1 106 ? 8.734 -17.419 -11.746 1.00 95.19 106 TYR A C 1
ATOM 859 O O . TYR A 1 106 ? 9.406 -17.345 -10.726 1.00 95.19 106 TYR A O 1
ATOM 867 N N . SER A 1 107 ? 9.257 -17.240 -12.953 1.00 97.12 107 SER A N 1
ATOM 868 C CA . SER A 1 107 ? 10.670 -16.942 -13.152 1.00 97.12 107 SER A CA 1
ATOM 869 C C . SER A 1 107 ? 10.866 -16.046 -14.361 1.00 97.12 107 SER A C 1
ATOM 871 O O . SER A 1 107 ? 10.162 -16.178 -15.365 1.00 97.12 107 SER A O 1
ATOM 873 N N . VAL A 1 108 ? 11.863 -15.168 -14.267 1.00 97.81 108 VAL A N 1
ATOM 874 C CA . VAL A 1 108 ? 12.330 -14.361 -15.397 1.00 97.81 108 VAL A CA 1
ATOM 875 C C . VAL A 1 108 ? 12.943 -15.222 -16.503 1.00 97.81 108 VAL A C 1
ATOM 877 O O . VAL A 1 108 ? 12.952 -14.825 -17.657 1.00 97.81 108 VAL A O 1
ATOM 880 N N . THR A 1 109 ? 13.408 -16.433 -16.206 1.00 97.56 109 THR A N 1
ATOM 881 C CA . THR A 1 109 ? 14.042 -17.314 -17.204 1.00 97.56 109 THR A CA 1
ATOM 882 C C . THR A 1 109 ? 13.046 -17.940 -18.188 1.00 97.56 109 THR A C 1
ATOM 884 O O . THR A 1 109 ? 13.447 -18.518 -19.193 1.00 97.56 109 THR A O 1
ATOM 887 N N . LEU A 1 110 ? 11.738 -17.800 -17.931 1.00 95.50 110 LEU A N 1
ATOM 888 C CA . LEU A 1 110 ? 10.662 -18.370 -18.750 1.00 95.50 110 LEU A CA 1
ATOM 889 C C . LEU A 1 110 ? 10.214 -17.464 -19.905 1.00 95.50 110 LEU A C 1
ATOM 891 O O . LEU A 1 110 ? 9.330 -17.845 -20.678 1.00 95.50 110 LEU A O 1
ATOM 895 N N . LYS A 1 111 ? 10.755 -16.246 -20.015 1.00 93.88 111 LYS A N 1
ATOM 896 C 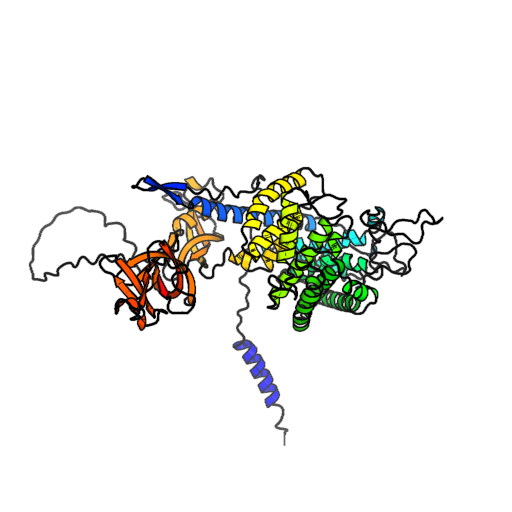CA . LYS A 1 111 ? 10.394 -15.340 -21.108 1.00 93.88 111 LYS A CA 1
ATOM 897 C C . LYS A 1 111 ? 10.830 -15.908 -22.466 1.00 93.88 111 LYS A C 1
ATOM 899 O O . LYS A 1 111 ? 11.937 -16.428 -22.588 1.00 93.88 111 LYS A O 1
ATOM 904 N N . PRO A 1 112 ? 9.994 -15.773 -23.512 1.00 88.31 112 PRO A N 1
ATOM 905 C CA . PRO A 1 112 ? 10.312 -16.313 -24.834 1.00 88.31 112 PRO A CA 1
ATOM 906 C C . PRO A 1 112 ? 11.403 -15.512 -25.555 1.00 88.31 112 PRO A C 1
ATOM 908 O O . PRO A 1 112 ? 12.075 -16.036 -26.438 1.00 88.31 112 PRO A O 1
ATOM 911 N N . GLN A 1 113 ? 11.563 -14.236 -25.200 1.00 90.69 113 GLN A N 1
ATOM 912 C CA . GLN A 1 113 ? 12.544 -13.333 -25.784 1.00 90.69 113 GLN A CA 1
ATOM 913 C C . GLN A 1 113 ? 13.573 -12.947 -24.724 1.00 90.69 113 GLN A C 1
ATOM 915 O O . GLN A 1 113 ? 13.206 -12.440 -23.666 1.00 90.69 113 GLN A O 1
ATOM 920 N N . LEU A 1 114 ? 14.853 -13.138 -25.040 1.00 93.75 114 LEU A N 1
ATOM 921 C CA . LEU A 1 114 ? 15.950 -12.692 -24.187 1.00 93.75 114 LEU A CA 1
ATOM 922 C C . LEU A 1 114 ? 16.163 -11.171 -24.293 1.00 93.75 114 LEU A C 1
ATOM 924 O O . LEU A 1 114 ? 15.952 -10.592 -25.367 1.00 93.75 114 LEU A O 1
ATOM 928 N N . PRO A 1 115 ? 16.607 -10.523 -23.202 1.00 94.12 115 PRO A N 1
ATOM 929 C CA . PRO A 1 115 ? 17.055 -9.141 -23.242 1.00 94.12 115 PRO A CA 1
ATOM 930 C C . PRO A 1 115 ? 18.327 -9.011 -24.095 1.00 94.12 115 PRO A C 1
ATOM 932 O O . PRO A 1 115 ? 19.013 -10.006 -24.339 1.00 94.12 115 PRO A O 1
ATOM 935 N N . PRO A 1 116 ? 18.692 -7.788 -24.523 1.00 93.69 116 PRO A N 1
ATOM 936 C CA . PRO A 1 116 ? 19.927 -7.538 -25.269 1.00 93.69 116 PRO A CA 1
ATOM 937 C C . PRO A 1 116 ? 21.224 -8.065 -24.628 1.00 93.69 116 PRO A C 1
ATOM 939 O O . PRO A 1 116 ? 22.184 -8.292 -25.360 1.00 93.69 116 PRO A O 1
ATOM 942 N N . SER A 1 117 ? 21.277 -8.295 -23.307 1.00 95.50 117 SER A N 1
ATOM 943 C CA . SER A 1 117 ? 22.421 -8.962 -22.657 1.00 95.50 117 SER A CA 1
ATOM 944 C C . SER A 1 117 ? 22.614 -10.415 -23.091 1.00 95.50 117 SER A C 1
ATOM 946 O O . SER A 1 117 ? 23.711 -10.945 -22.945 1.00 95.50 117 SER A O 1
ATOM 948 N N . GLY A 1 118 ? 21.560 -11.075 -23.577 1.00 96.25 118 GLY A N 1
ATOM 949 C CA . GLY A 1 118 ? 21.537 -12.518 -23.799 1.00 96.25 118 GLY A CA 1
ATOM 950 C C . GLY A 1 118 ? 21.397 -13.350 -22.518 1.00 96.25 118 GLY A C 1
ATOM 951 O O . GLY A 1 118 ? 21.353 -14.573 -22.612 1.00 96.25 118 GLY A O 1
ATOM 952 N N . ASP A 1 119 ? 21.298 -12.722 -21.340 1.00 97.69 119 ASP A N 1
ATOM 953 C CA . ASP A 1 119 ? 21.147 -13.415 -20.058 1.00 97.69 119 ASP A CA 1
ATOM 954 C C . ASP A 1 119 ? 19.654 -13.654 -19.734 1.00 97.69 119 ASP A C 1
ATOM 956 O O . ASP A 1 119 ? 18.891 -12.689 -19.606 1.00 97.69 119 ASP A O 1
ATOM 960 N N . PRO A 1 120 ? 19.188 -14.911 -19.585 1.00 97.62 120 PRO A N 1
ATOM 961 C CA . PRO A 1 120 ? 17.806 -15.198 -19.195 1.00 97.62 120 PRO A CA 1
ATOM 962 C C . PRO A 1 120 ? 17.445 -14.722 -17.777 1.00 97.62 120 PRO A C 1
ATOM 964 O O . PRO A 1 120 ? 16.257 -14.531 -17.501 1.00 97.62 120 PRO A O 1
ATOM 967 N N . HIS A 1 121 ? 18.424 -14.503 -16.894 1.00 98.56 121 HIS A N 1
ATOM 968 C CA . HIS A 1 121 ? 18.220 -14.030 -15.519 1.00 98.56 121 HIS A CA 1
ATOM 969 C C . HIS A 1 121 ? 17.980 -12.517 -15.429 1.00 98.56 121 HIS A C 1
ATOM 971 O O . HIS A 1 121 ? 17.482 -12.023 -14.414 1.00 98.56 121 HIS A O 1
ATOM 977 N N . ASP A 1 122 ? 18.275 -11.761 -16.485 1.00 98.56 122 ASP A N 1
ATOM 978 C CA . ASP A 1 122 ? 17.984 -10.332 -16.522 1.00 98.56 122 ASP A CA 1
ATOM 979 C C . ASP A 1 122 ? 16.485 -10.091 -16.723 1.00 98.56 122 ASP A C 1
ATOM 981 O O . ASP A 1 122 ? 15.884 -10.560 -17.692 1.00 98.56 122 ASP A O 1
ATOM 985 N N . TYR A 1 123 ? 15.869 -9.336 -15.813 1.00 98.56 123 TYR A N 1
ATOM 986 C CA . TYR A 1 123 ? 14.461 -8.959 -15.919 1.00 98.56 123 TYR A CA 1
ATOM 987 C C . TYR A 1 123 ? 14.216 -8.087 -17.150 1.00 98.56 123 TYR A C 1
ATOM 989 O O . TYR A 1 123 ? 14.888 -7.070 -17.346 1.00 98.56 123 TYR A O 1
ATOM 997 N N . MET A 1 124 ? 13.197 -8.438 -17.934 1.00 97.88 124 MET A N 1
ATOM 998 C CA . MET A 1 124 ? 12.796 -7.668 -19.106 1.00 97.88 124 MET A CA 1
ATOM 999 C C . MET A 1 124 ? 11.303 -7.352 -19.078 1.00 97.88 124 MET A C 1
ATOM 1001 O O . MET A 1 124 ? 10.461 -8.201 -18.812 1.00 97.88 124 MET A O 1
ATOM 1005 N N . SER A 1 125 ? 10.953 -6.126 -19.438 1.00 97.19 125 SER A N 1
ATOM 1006 C CA . SER A 1 125 ? 9.578 -5.740 -19.754 1.00 97.19 125 SER A CA 1
ATOM 1007 C C . SER A 1 125 ? 9.608 -4.720 -20.880 1.00 97.19 125 SER A C 1
ATOM 1009 O O . SER A 1 125 ? 10.632 -4.076 -21.100 1.00 97.19 125 SER A O 1
ATOM 1011 N N . LEU A 1 126 ? 8.510 -4.552 -21.616 1.00 96.25 126 LEU A N 1
ATOM 1012 C CA . LEU A 1 126 ? 8.451 -3.541 -22.674 1.00 96.25 126 LEU A CA 1
ATOM 1013 C C . LEU A 1 126 ? 7.912 -2.209 -22.146 1.00 96.25 126 LEU A C 1
ATOM 1015 O O . LEU A 1 126 ? 7.176 -2.145 -21.167 1.00 96.25 126 LEU A O 1
ATOM 1019 N N . GLY A 1 127 ? 8.230 -1.109 -22.820 1.00 95.50 127 GLY A N 1
ATOM 1020 C CA . GLY A 1 127 ? 7.612 0.180 -22.536 1.00 95.50 127 GLY A CA 1
ATOM 1021 C C . GLY A 1 127 ? 6.116 0.156 -22.871 1.00 95.50 127 GLY A C 1
ATOM 1022 O O . GLY A 1 127 ? 5.747 0.141 -24.042 1.00 95.50 127 GLY A O 1
ATOM 1023 N N . ARG A 1 128 ? 5.241 0.228 -21.857 1.00 94.19 128 ARG A N 1
ATOM 1024 C CA . ARG A 1 128 ? 3.770 0.106 -22.000 1.00 94.19 128 ARG A CA 1
ATOM 1025 C C . ARG A 1 128 ? 3.154 0.946 -23.124 1.00 94.19 128 ARG A C 1
ATOM 1027 O O . ARG A 1 128 ? 2.204 0.503 -23.759 1.00 94.19 128 ARG A O 1
ATOM 1034 N N . TYR A 1 129 ? 3.651 2.162 -23.338 1.00 94.81 129 TYR A N 1
ATOM 1035 C CA . TYR A 1 129 ? 3.110 3.122 -24.309 1.00 94.81 129 TYR A CA 1
ATOM 1036 C C . TYR A 1 129 ? 3.983 3.291 -25.553 1.00 94.81 129 TYR A C 1
ATOM 1038 O O . TYR A 1 129 ? 3.863 4.300 -26.241 1.00 94.81 129 TYR A O 1
ATOM 1046 N N . TYR A 1 130 ? 4.888 2.356 -25.827 1.00 96.69 130 TYR A N 1
ATOM 1047 C CA . TYR A 1 130 ? 5.785 2.425 -26.974 1.00 96.69 130 TYR A CA 1
ATOM 1048 C C . TYR A 1 130 ? 5.311 1.474 -28.072 1.00 96.69 130 TYR A C 1
ATOM 1050 O O . TYR A 1 130 ? 5.042 0.301 -27.818 1.00 96.69 130 TYR A O 1
ATOM 1058 N N . TRP A 1 131 ? 5.179 2.011 -29.281 1.00 97.12 131 TRP A N 1
ATOM 1059 C CA . TRP A 1 131 ? 4.621 1.342 -30.456 1.00 97.12 131 TRP A CA 1
ATOM 1060 C C . TRP A 1 131 ? 5.620 1.370 -31.614 1.00 97.12 131 TRP A C 1
ATOM 1062 O O . TRP A 1 131 ? 6.405 2.319 -31.675 1.00 97.12 131 TRP A O 1
ATOM 1072 N N . PRO A 1 132 ? 5.540 0.422 -32.564 1.00 97.19 132 PRO A N 1
ATOM 1073 C CA . PRO A 1 132 ? 6.281 0.517 -33.815 1.00 97.19 132 PRO A CA 1
ATOM 1074 C C . PRO A 1 132 ? 6.050 1.864 -34.512 1.00 97.19 132 PRO A C 1
ATOM 1076 O O . PRO A 1 132 ? 4.913 2.350 -34.570 1.00 97.19 132 PRO A O 1
ATOM 1079 N N . ASP A 1 133 ? 7.118 2.467 -35.029 1.00 96.06 133 ASP A N 1
ATOM 1080 C CA . ASP A 1 133 ? 7.054 3.695 -35.819 1.00 96.06 133 ASP A CA 1
ATOM 1081 C C . ASP A 1 133 ? 6.560 3.384 -37.246 1.00 96.06 133 ASP A C 1
ATOM 1083 O O . ASP A 1 133 ? 7.304 2.799 -38.034 1.00 96.06 133 ASP A O 1
ATOM 1087 N N . PRO A 1 134 ? 5.332 3.782 -37.634 1.00 95.31 134 PRO A N 1
ATOM 1088 C CA . PRO A 1 134 ? 4.801 3.476 -38.962 1.00 95.31 134 PRO A CA 1
ATOM 1089 C C . PRO A 1 134 ? 5.560 4.188 -40.094 1.00 95.31 134 PRO A C 1
ATOM 1091 O O . PRO A 1 134 ? 5.337 3.876 -41.260 1.00 95.31 134 PRO A O 1
ATOM 1094 N N . THR A 1 135 ? 6.435 5.150 -39.777 1.00 96.31 135 THR A N 1
ATOM 1095 C CA . THR A 1 135 ? 7.269 5.856 -40.759 1.00 96.31 135 THR A CA 1
ATOM 1096 C C . THR A 1 135 ? 8.567 5.114 -41.092 1.00 96.31 135 THR A C 1
ATOM 1098 O O . THR A 1 135 ? 9.323 5.558 -41.960 1.00 96.31 135 THR A O 1
ATOM 1101 N N . LYS A 1 136 ? 8.844 3.987 -40.420 1.00 95.50 136 LYS A N 1
ATOM 1102 C CA . LYS A 1 136 ? 10.072 3.198 -40.565 1.00 95.50 136 LYS A CA 1
ATOM 1103 C C . LYS A 1 136 ? 9.757 1.804 -41.119 1.00 95.50 136 LYS A C 1
ATOM 1105 O O . LYS A 1 136 ? 8.799 1.191 -40.654 1.00 95.50 136 LYS A O 1
ATOM 1110 N N . PRO A 1 137 ? 10.547 1.271 -42.075 1.00 93.81 137 PRO A N 1
ATOM 1111 C CA . PRO A 1 137 ? 10.282 -0.040 -42.681 1.00 93.81 137 PRO A CA 1
ATOM 1112 C C . PRO A 1 137 ? 10.238 -1.210 -41.688 1.00 93.81 137 PRO A C 1
ATOM 1114 O O . PRO A 1 137 ? 9.511 -2.173 -41.907 1.00 93.81 137 PRO A O 1
ATOM 1117 N N . ASP A 1 138 ? 11.011 -1.126 -40.607 1.00 94.00 138 ASP A N 1
ATOM 1118 C CA . ASP A 1 138 ? 11.110 -2.124 -39.536 1.00 94.00 138 ASP A CA 1
ATOM 1119 C C . ASP A 1 138 ? 10.346 -1.719 -38.263 1.00 94.00 138 ASP A C 1
ATOM 1121 O O . ASP A 1 138 ? 10.323 -2.462 -37.282 1.00 94.00 138 ASP A O 1
ATOM 1125 N N . GLY A 1 139 ? 9.709 -0.545 -38.266 1.00 94.38 139 GLY A N 1
ATOM 1126 C CA . GLY A 1 139 ? 9.002 -0.009 -37.111 1.00 94.38 139 GLY A CA 1
ATOM 1127 C C . GLY A 1 139 ? 9.898 0.466 -35.962 1.00 94.38 139 GLY A C 1
ATOM 1128 O O . GLY A 1 139 ? 9.371 0.704 -34.873 1.00 94.38 139 GLY A O 1
ATOM 1129 N N . LEU A 1 140 ? 11.218 0.589 -36.154 1.00 94.69 140 LEU A N 1
ATOM 1130 C CA . LEU A 1 140 ? 12.175 0.932 -35.096 1.00 94.69 140 LEU A CA 1
ATOM 1131 C C . LEU A 1 140 ? 12.822 2.322 -35.295 1.00 94.69 140 LEU A C 1
ATOM 1133 O O . LEU A 1 140 ? 13.027 2.757 -36.428 1.00 94.69 140 LEU A O 1
ATOM 1137 N N . PRO A 1 141 ? 13.214 3.013 -34.204 1.00 93.12 141 PRO A N 1
ATOM 1138 C CA . PRO A 1 141 ? 12.915 2.690 -32.807 1.00 93.12 141 PRO A CA 1
ATOM 1139 C C . PRO A 1 141 ? 11.437 2.936 -32.479 1.00 93.12 141 PRO A C 1
ATOM 1141 O O . PRO A 1 141 ? 10.763 3.733 -33.128 1.00 93.12 141 PRO A O 1
ATOM 1144 N N . TYR A 1 142 ? 10.922 2.265 -31.448 1.00 96.00 142 TYR A N 1
ATOM 1145 C CA . TYR A 1 142 ? 9.536 2.480 -31.028 1.00 96.00 142 TYR A CA 1
ATOM 1146 C C . TYR A 1 142 ? 9.280 3.930 -30.583 1.00 96.00 142 TYR A C 1
ATOM 1148 O O . TYR A 1 142 ? 10.084 4.538 -29.875 1.00 96.00 142 TYR A O 1
ATOM 1156 N N . ILE A 1 143 ? 8.090 4.445 -30.895 1.00 95.12 143 ILE A N 1
ATOM 1157 C CA . ILE A 1 143 ? 7.629 5.796 -30.549 1.00 95.12 143 ILE A CA 1
ATOM 1158 C C . ILE A 1 143 ? 6.574 5.779 -29.438 1.00 95.12 143 ILE A C 1
ATOM 1160 O O . ILE A 1 143 ? 5.776 4.847 -29.313 1.00 95.12 143 ILE A O 1
ATOM 1164 N N . ARG A 1 144 ? 6.543 6.834 -28.617 1.00 94.88 144 ARG A N 1
ATOM 1165 C CA . ARG A 1 144 ? 5.631 6.948 -27.467 1.00 94.88 144 ARG A CA 1
ATOM 1166 C C . ARG A 1 144 ? 4.233 7.417 -27.891 1.00 94.88 144 ARG A C 1
ATOM 1168 O O . ARG A 1 144 ? 4.093 8.478 -28.489 1.00 94.88 144 ARG A O 1
ATOM 1175 N N . LYS A 1 145 ? 3.191 6.694 -27.471 1.00 92.81 145 LYS A N 1
ATOM 1176 C CA . LYS A 1 145 ? 1.768 7.074 -27.559 1.00 92.81 145 LYS A CA 1
ATOM 1177 C C . LYS A 1 145 ? 1.131 7.026 -26.166 1.00 92.81 145 LYS A C 1
ATOM 1179 O O . LYS A 1 145 ? 0.550 6.020 -25.764 1.00 92.81 145 LYS A O 1
ATOM 1184 N N . ASP A 1 146 ? 1.293 8.101 -25.394 1.00 87.25 146 ASP A N 1
ATOM 1185 C CA . ASP A 1 146 ? 0.871 8.142 -23.985 1.00 87.25 146 ASP A CA 1
ATOM 1186 C C . ASP A 1 146 ? -0.630 7.871 -23.803 1.00 87.25 146 ASP A C 1
ATOM 1188 O O . ASP A 1 146 ? -1.457 8.381 -24.556 1.00 87.25 146 ASP A O 1
ATOM 1192 N N . GLY A 1 147 ? -0.982 7.074 -22.793 1.00 85.50 147 GLY A N 1
ATOM 1193 C CA . GLY A 1 147 ? -2.363 6.669 -22.509 1.00 85.50 147 GLY A CA 1
ATOM 1194 C C . GLY A 1 147 ? -2.898 5.511 -23.367 1.00 85.50 147 GLY A C 1
ATOM 1195 O O . GLY A 1 147 ? -3.935 4.943 -23.009 1.00 85.50 147 GLY A O 1
ATOM 1196 N N . TYR A 1 148 ? -2.177 5.098 -24.419 1.00 89.81 148 TYR A N 1
ATOM 1197 C CA . TYR A 1 148 ? -2.551 4.008 -25.333 1.00 89.81 148 TYR A CA 1
ATOM 1198 C C . TYR A 1 148 ? -1.600 2.809 -25.167 1.00 89.81 148 TYR A C 1
ATOM 1200 O O . TYR A 1 148 ? -0.510 2.808 -25.744 1.00 89.81 148 TYR A O 1
ATOM 1208 N N . PRO A 1 149 ? -1.959 1.797 -24.351 1.00 91.19 149 PRO A N 1
ATOM 1209 C CA . PRO A 1 149 ? -1.101 0.641 -24.108 1.00 91.19 149 PRO A CA 1
ATOM 1210 C C . PRO A 1 149 ? -0.893 -0.181 -25.381 1.00 91.19 149 PRO A C 1
ATOM 1212 O O . PRO A 1 149 ? -1.875 -0.555 -26.018 1.00 91.19 149 PRO A O 1
ATOM 1215 N N . ASN A 1 150 ? 0.357 -0.500 -25.710 1.00 94.81 150 ASN A N 1
ATOM 1216 C CA . ASN A 1 150 ? 0.690 -1.482 -26.739 1.00 94.81 150 ASN A CA 1
ATOM 1217 C C . ASN A 1 150 ? 0.412 -2.897 -26.186 1.00 94.81 150 ASN A C 1
ATOM 1219 O O . ASN A 1 150 ? 1.036 -3.259 -25.186 1.00 94.81 150 ASN A O 1
ATOM 1223 N N . PRO A 1 151 ? -0.485 -3.711 -26.784 1.00 94.38 151 PRO A N 1
ATOM 1224 C CA . PRO A 1 151 ? -0.761 -5.076 -26.321 1.00 94.38 151 PRO A CA 1
ATOM 1225 C C . PRO A 1 151 ? 0.476 -5.979 -26.278 1.00 94.38 151 PRO A C 1
ATOM 1227 O O . PRO A 1 151 ? 0.556 -6.868 -25.433 1.00 94.38 151 PRO A O 1
ATOM 1230 N N . GLU A 1 152 ? 1.469 -5.710 -27.132 1.00 94.44 152 GLU A N 1
ATOM 1231 C CA . GLU A 1 152 ? 2.758 -6.406 -27.146 1.00 94.44 152 GLU A CA 1
ATOM 1232 C C . GLU A 1 152 ? 3.483 -6.327 -25.800 1.00 94.44 152 GLU A C 1
ATOM 1234 O O . GLU A 1 152 ? 4.280 -7.202 -25.482 1.00 94.44 152 GLU A O 1
ATOM 1239 N N . PHE A 1 153 ? 3.169 -5.331 -24.969 1.00 92.00 153 PHE A N 1
ATOM 1240 C CA . PHE A 1 153 ? 3.647 -5.237 -23.595 1.00 92.00 153 PHE A CA 1
ATOM 1241 C C . PHE A 1 153 ? 3.530 -6.558 -22.819 1.00 92.00 153 PHE A C 1
ATOM 1243 O O . PHE A 1 153 ? 4.430 -6.905 -22.061 1.00 92.00 153 PHE A O 1
ATOM 1250 N N . PHE A 1 154 ? 2.451 -7.314 -23.044 1.00 89.88 154 PHE A N 1
ATOM 1251 C CA . PHE A 1 154 ? 2.189 -8.587 -22.370 1.00 89.88 154 PHE A CA 1
ATOM 1252 C C . PHE A 1 154 ? 2.855 -9.802 -23.032 1.00 89.88 154 PHE A C 1
ATOM 1254 O O . PHE A 1 154 ? 2.657 -10.920 -22.570 1.00 89.88 154 PHE A O 1
ATOM 1261 N N . SER A 1 155 ? 3.642 -9.609 -24.096 1.00 92.12 155 SER A N 1
ATOM 1262 C CA . SER A 1 155 ? 4.427 -10.688 -24.717 1.00 92.12 155 SER A CA 1
ATOM 1263 C C . SER A 1 155 ? 5.630 -11.120 -23.871 1.00 92.12 155 SER A C 1
ATOM 1265 O O . SER A 1 155 ? 6.128 -12.232 -24.041 1.00 92.12 155 SER A O 1
ATOM 1267 N N . ILE A 1 156 ? 6.077 -10.268 -22.939 1.00 94.12 156 ILE A N 1
ATOM 1268 C CA . ILE A 1 156 ? 7.127 -10.587 -21.971 1.00 94.12 156 ILE A CA 1
ATOM 1269 C C . ILE A 1 156 ? 6.485 -10.836 -20.605 1.00 94.12 156 ILE A C 1
ATOM 1271 O O . ILE A 1 156 ? 5.872 -9.946 -20.010 1.00 94.12 156 ILE A O 1
ATOM 1275 N N . ASN A 1 157 ? 6.622 -12.066 -20.107 1.00 93.31 157 ASN A N 1
ATOM 1276 C CA . ASN A 1 157 ? 5.885 -12.521 -18.930 1.00 93.31 157 ASN A CA 1
ATOM 1277 C C . ASN A 1 157 ? 6.460 -12.031 -17.595 1.00 93.31 157 ASN A C 1
ATOM 1279 O O . ASN A 1 157 ? 5.715 -12.030 -16.615 1.00 93.31 157 ASN A O 1
ATOM 1283 N N . ASP A 1 158 ? 7.717 -11.572 -17.535 1.00 97.25 158 ASP A N 1
ATOM 1284 C CA . ASP A 1 158 ? 8.373 -11.167 -16.279 1.00 97.25 158 ASP A CA 1
ATOM 1285 C C . ASP A 1 158 ? 7.540 -10.124 -15.513 1.00 97.25 158 ASP A C 1
ATOM 1287 O O . ASP A 1 158 ? 7.357 -10.237 -14.302 1.00 97.25 158 ASP A O 1
ATOM 1291 N N . TYR A 1 159 ? 6.938 -9.151 -16.212 1.00 94.56 159 TYR A N 1
ATOM 1292 C CA . TYR A 1 159 ? 6.043 -8.147 -15.619 1.00 94.56 159 TYR A CA 1
ATOM 1293 C C . TYR A 1 159 ? 4.829 -8.749 -14.903 1.00 94.56 159 TYR A C 1
ATOM 1295 O O . TYR A 1 159 ? 4.434 -8.281 -13.826 1.00 94.56 159 TYR A O 1
ATOM 1303 N N . LEU A 1 160 ? 4.217 -9.765 -15.512 1.00 93.50 160 LEU A N 1
ATOM 1304 C CA . LEU A 1 160 ? 3.043 -10.444 -14.975 1.00 93.50 160 LEU A CA 1
ATOM 1305 C C . LEU A 1 160 ? 3.432 -11.410 -13.856 1.00 93.50 160 LEU A C 1
ATOM 1307 O O . LEU A 1 160 ? 2.762 -11.436 -12.823 1.00 93.50 160 LEU A O 1
ATOM 1311 N N . TYR A 1 161 ? 4.502 -12.184 -14.043 1.00 96.50 161 TYR A N 1
ATOM 1312 C CA . TYR A 1 161 ? 4.979 -13.150 -13.057 1.00 96.50 161 TYR A CA 1
ATOM 1313 C C . TYR A 1 161 ? 5.482 -12.467 -11.787 1.00 96.50 161 TYR A C 1
ATOM 1315 O O . TYR A 1 161 ? 5.078 -12.885 -10.706 1.00 96.50 161 TYR A O 1
ATOM 1323 N N . LEU A 1 162 ? 6.217 -11.355 -11.898 1.00 96.50 162 LEU A N 1
ATOM 1324 C CA . LEU A 1 162 ? 6.653 -10.559 -10.747 1.00 96.50 162 LEU A CA 1
ATOM 1325 C C . LEU A 1 162 ? 5.461 -10.136 -9.872 1.00 96.50 162 LEU A C 1
ATOM 1327 O O . LEU A 1 162 ? 5.467 -10.326 -8.659 1.00 96.50 162 LEU A O 1
ATOM 1331 N N . ARG A 1 163 ? 4.396 -9.604 -10.487 1.00 92.62 163 ARG A N 1
ATOM 1332 C CA . ARG A 1 163 ? 3.193 -9.154 -9.757 1.00 92.62 163 ARG A CA 1
ATOM 1333 C C . ARG A 1 163 ? 2.406 -10.293 -9.144 1.00 92.62 163 ARG A C 1
ATOM 1335 O O . ARG A 1 163 ? 1.902 -10.155 -8.031 1.00 92.62 163 ARG A O 1
ATOM 1342 N N . LYS A 1 164 ? 2.271 -11.406 -9.868 1.00 93.62 164 LYS A N 1
ATOM 1343 C CA . LYS A 1 164 ? 1.627 -12.606 -9.328 1.00 93.62 164 LYS A CA 1
ATOM 1344 C C . LYS A 1 164 ? 2.403 -13.126 -8.123 1.00 93.62 164 LYS A C 1
ATOM 1346 O O . LYS A 1 164 ? 1.782 -13.366 -7.095 1.00 93.62 164 LYS A O 1
ATOM 1351 N N . MET A 1 165 ? 3.730 -13.204 -8.223 1.00 96.00 165 MET A N 1
ATOM 1352 C CA . MET A 1 165 ? 4.610 -13.623 -7.135 1.00 96.00 165 MET A CA 1
ATOM 1353 C C . MET A 1 165 ? 4.486 -12.697 -5.919 1.00 96.00 165 MET A C 1
ATOM 1355 O O . MET A 1 165 ? 4.176 -13.181 -4.834 1.00 96.00 165 MET A O 1
ATOM 1359 N N . PHE A 1 166 ? 4.612 -11.375 -6.090 1.00 95.25 166 PHE A N 1
ATOM 1360 C CA . PHE A 1 166 ? 4.461 -10.424 -4.981 1.00 95.25 166 PHE A CA 1
ATOM 1361 C C . PHE A 1 166 ? 3.110 -10.545 -4.274 1.00 95.25 166 PHE A C 1
ATOM 1363 O O . PHE A 1 166 ? 3.051 -10.548 -3.045 1.00 95.25 166 PHE A O 1
ATOM 1370 N N . ARG A 1 167 ? 2.021 -10.670 -5.041 1.00 90.44 167 ARG A N 1
ATOM 1371 C CA . ARG A 1 167 ? 0.674 -10.821 -4.486 1.00 90.44 167 ARG A CA 1
ATOM 1372 C C . ARG A 1 167 ? 0.484 -12.163 -3.780 1.00 90.44 167 ARG A C 1
ATOM 1374 O O . ARG A 1 167 ? -0.115 -12.191 -2.713 1.00 90.44 167 ARG A O 1
ATOM 1381 N N . GLU A 1 168 ? 0.979 -13.261 -4.349 1.00 94.00 168 GLU A N 1
ATOM 1382 C CA . GLU A 1 168 ? 0.891 -14.579 -3.711 1.00 94.00 168 GLU A CA 1
ATOM 1383 C C . GLU A 1 168 ? 1.663 -14.612 -2.396 1.00 94.00 168 GLU A C 1
ATOM 1385 O O . GLU A 1 168 ? 1.091 -14.997 -1.383 1.00 94.00 168 GLU A O 1
ATOM 1390 N N . VAL A 1 169 ? 2.915 -14.147 -2.378 1.00 95.81 169 VAL A N 1
ATOM 1391 C CA . VAL A 1 169 ? 3.721 -14.100 -1.148 1.00 95.81 169 VAL A CA 1
ATOM 1392 C C . VAL A 1 169 ? 3.050 -13.221 -0.091 1.00 95.81 169 VAL A C 1
ATOM 1394 O O . VAL A 1 169 ? 2.993 -13.615 1.071 1.00 95.81 169 VAL A O 1
ATOM 1397 N N . GLN A 1 170 ? 2.476 -12.077 -0.478 1.00 90.94 170 GLN A N 1
ATOM 1398 C CA . GLN A 1 170 ? 1.706 -11.235 0.440 1.00 90.94 170 GLN A CA 1
ATOM 1399 C C . GLN A 1 170 ? 0.490 -11.963 1.024 1.00 90.94 170 GLN A C 1
ATOM 1401 O O . GLN A 1 170 ? 0.290 -11.940 2.237 1.00 90.94 170 GLN A O 1
ATOM 1406 N N . ASN A 1 171 ? -0.313 -12.609 0.176 1.00 88.75 171 ASN A N 1
ATOM 1407 C CA . ASN A 1 171 ? -1.503 -13.332 0.613 1.00 88.75 171 ASN A CA 1
ATOM 1408 C C . ASN A 1 171 ? -1.138 -14.491 1.548 1.00 88.75 171 ASN A C 1
ATOM 1410 O O . ASN A 1 171 ? -1.758 -14.640 2.594 1.00 88.75 171 ASN A O 1
ATOM 1414 N N . LEU A 1 172 ? -0.104 -15.264 1.205 1.00 93.88 172 LEU A N 1
ATOM 1415 C CA . LEU A 1 172 ? 0.417 -16.353 2.033 1.00 93.88 172 LEU A CA 1
ATOM 1416 C C . LEU A 1 172 ? 0.940 -15.831 3.377 1.00 93.88 172 LEU A C 1
ATOM 1418 O O . LEU A 1 172 ? 0.612 -16.383 4.422 1.00 93.88 172 LEU A O 1
ATOM 1422 N N . GLY A 1 173 ? 1.705 -14.738 3.372 1.00 87.12 173 GLY A N 1
ATOM 1423 C CA . GLY A 1 173 ? 2.263 -14.156 4.590 1.00 87.12 173 GLY A CA 1
ATOM 1424 C C . GLY A 1 173 ? 1.211 -13.585 5.538 1.00 87.12 173 GLY A C 1
ATOM 1425 O O . GLY A 1 173 ? 1.290 -13.805 6.745 1.00 87.12 173 GLY A O 1
ATOM 1426 N N . PHE A 1 174 ? 0.183 -12.912 5.016 1.00 82.25 174 PHE A N 1
ATOM 1427 C CA . PHE A 1 174 ? -0.939 -12.476 5.847 1.00 82.25 174 PHE A CA 1
ATOM 1428 C C . PHE A 1 174 ? -1.822 -13.639 6.290 1.00 82.25 174 PHE A C 1
ATOM 1430 O O . PHE A 1 174 ? -2.253 -13.654 7.439 1.00 82.25 174 PHE A O 1
ATOM 1437 N N . ALA A 1 175 ? -2.074 -14.629 5.431 1.00 83.81 175 ALA A N 1
ATOM 1438 C CA . ALA A 1 175 ? -2.818 -15.817 5.835 1.00 83.81 175 ALA A CA 1
ATOM 1439 C C . ALA A 1 175 ? -2.102 -16.540 6.979 1.00 83.81 175 ALA A C 1
ATOM 1441 O O . ALA A 1 175 ? -2.742 -16.840 7.984 1.00 83.81 175 ALA A O 1
ATOM 1442 N N . TYR A 1 176 ? -0.778 -16.712 6.896 1.00 84.12 176 TYR A N 1
ATOM 1443 C CA . TYR A 1 176 ? 0.029 -17.212 8.008 1.00 84.12 176 TYR A CA 1
ATOM 1444 C C . TYR A 1 176 ? -0.149 -16.356 9.267 1.00 84.12 176 TYR A C 1
ATOM 1446 O O . TYR A 1 176 ? -0.448 -16.892 10.326 1.00 84.12 176 TYR A O 1
ATOM 1454 N N . PHE A 1 177 ? -0.047 -15.031 9.162 1.00 78.12 177 PHE A N 1
ATOM 1455 C CA . PHE A 1 177 ? -0.210 -14.143 10.316 1.00 78.12 177 PHE A CA 1
ATOM 1456 C C . PHE A 1 177 ? -1.569 -14.295 11.028 1.00 78.12 177 PHE A C 1
ATOM 1458 O O . PHE A 1 177 ? -1.613 -14.272 12.255 1.00 78.12 177 PHE A O 1
ATOM 1465 N N . PHE A 1 178 ? -2.669 -14.468 10.287 1.00 70.06 178 PHE A N 1
ATOM 1466 C CA . PHE A 1 178 ? -4.015 -14.578 10.871 1.00 70.06 178 PHE A CA 1
ATOM 1467 C C . PHE A 1 178 ? -4.410 -16.000 11.302 1.00 70.06 178 PHE A C 1
ATOM 1469 O O . PHE A 1 178 ? -5.247 -16.161 12.193 1.00 70.06 178 PHE A O 1
ATOM 1476 N N . THR A 1 179 ? -3.851 -17.030 10.666 1.00 75.44 179 THR A N 1
ATOM 1477 C CA . THR A 1 179 ? -4.260 -18.435 10.870 1.00 75.44 179 THR A CA 1
ATOM 1478 C C . THR A 1 179 ? -3.211 -19.277 11.587 1.00 75.44 179 THR A C 1
ATOM 1480 O O . THR A 1 179 ? -3.548 -20.326 12.126 1.00 75.44 179 THR A O 1
ATOM 1483 N N . TYR A 1 180 ? -1.950 -18.837 11.585 1.00 77.50 180 TYR A N 1
ATOM 1484 C CA . TYR A 1 180 ? -0.770 -19.591 12.015 1.00 77.50 180 TYR A CA 1
ATOM 1485 C C . TYR A 1 180 ? -0.596 -20.947 11.306 1.00 77.50 180 TYR A C 1
ATOM 1487 O O . TYR A 1 180 ? 0.091 -21.833 11.811 1.00 77.50 180 TYR A O 1
ATOM 1495 N N . GLU A 1 181 ? -1.202 -21.134 10.128 1.00 86.00 181 GLU A N 1
ATOM 1496 C CA . GLU A 1 181 ? -1.036 -22.363 9.355 1.00 86.00 181 GLU A CA 1
ATOM 1497 C C . GLU A 1 181 ? 0.284 -22.363 8.574 1.00 86.00 181 GLU A C 1
ATOM 1499 O O . GLU A 1 181 ? 0.504 -21.594 7.636 1.00 86.00 181 GLU A O 1
ATOM 1504 N N . GLU A 1 182 ? 1.154 -23.295 8.943 1.00 94.12 182 GLU A N 1
ATOM 1505 C CA . GLU A 1 182 ? 2.546 -23.359 8.488 1.00 94.12 182 GLU A CA 1
ATOM 1506 C C . GLU A 1 182 ? 2.701 -23.677 6.992 1.00 94.12 182 GLU A C 1
ATOM 1508 O O . GLU A 1 182 ? 3.667 -23.255 6.354 1.00 94.12 182 GLU A O 1
ATOM 1513 N N . LYS A 1 183 ? 1.699 -24.324 6.383 1.00 97.12 183 LYS A N 1
ATOM 1514 C CA . LYS A 1 183 ? 1.646 -24.598 4.934 1.00 97.12 183 LYS A CA 1
ATOM 1515 C C . LYS A 1 183 ? 1.834 -23.333 4.084 1.00 97.12 183 LYS A C 1
ATOM 1517 O O . LYS A 1 183 ? 2.437 -23.381 3.011 1.00 97.12 183 LYS A O 1
ATOM 1522 N N . TYR A 1 184 ? 1.348 -22.183 4.563 1.00 96.88 184 TYR A N 1
ATOM 1523 C CA . TYR A 1 184 ? 1.498 -20.914 3.853 1.00 96.88 184 TYR A CA 1
ATOM 1524 C C . TYR A 1 184 ? 2.957 -20.448 3.819 1.00 96.88 184 TYR A C 1
ATOM 1526 O O . TYR A 1 184 ? 3.396 -19.875 2.820 1.00 96.88 184 TYR A O 1
ATOM 1534 N N . VAL A 1 185 ? 3.717 -20.733 4.878 1.00 97.75 185 VAL A N 1
ATOM 1535 C CA . VAL A 1 185 ? 5.133 -20.373 5.002 1.00 97.75 185 VAL A CA 1
ATOM 1536 C C . VAL A 1 185 ? 5.964 -21.190 4.026 1.00 97.75 185 VAL A C 1
ATOM 1538 O O . VAL A 1 185 ? 6.744 -20.612 3.272 1.00 97.75 185 VAL A O 1
ATOM 1541 N N . GLU A 1 186 ? 5.750 -22.507 3.962 1.00 97.31 186 GLU A N 1
ATOM 1542 C CA . GLU A 1 186 ? 6.437 -23.389 3.008 1.00 97.31 186 GLU A CA 1
ATOM 1543 C C . GLU A 1 186 ? 6.271 -22.899 1.565 1.00 97.31 186 GLU A C 1
ATOM 1545 O O . GLU A 1 186 ? 7.245 -22.768 0.817 1.00 97.31 186 GLU A O 1
ATOM 1550 N N . LYS A 1 187 ? 5.038 -22.550 1.180 1.00 97.88 187 LYS A N 1
ATOM 1551 C CA . LYS A 1 187 ? 4.759 -22.048 -0.166 1.00 97.88 187 LYS A CA 1
ATOM 1552 C C . LYS A 1 187 ? 5.357 -20.668 -0.417 1.00 97.88 187 LYS A C 1
ATOM 1554 O O . LYS A 1 187 ? 5.888 -20.433 -1.504 1.00 97.88 187 LYS A O 1
ATOM 1559 N N . ALA A 1 188 ? 5.297 -19.763 0.559 1.00 98.00 188 ALA A N 1
ATOM 1560 C CA . ALA A 1 188 ? 5.904 -18.442 0.435 1.00 98.00 188 ALA A CA 1
ATOM 1561 C C . ALA A 1 188 ? 7.426 -18.554 0.258 1.00 98.00 188 ALA A C 1
ATOM 1563 O O . ALA A 1 188 ? 7.987 -17.929 -0.640 1.00 98.00 188 ALA A O 1
ATOM 1564 N N . MET A 1 189 ? 8.081 -19.417 1.041 1.00 97.88 189 MET A N 1
ATOM 1565 C CA . MET A 1 189 ? 9.503 -19.732 0.900 1.00 97.88 189 MET A CA 1
ATOM 1566 C C . MET A 1 189 ? 9.835 -20.299 -0.483 1.00 97.88 189 MET A C 1
ATOM 1568 O O . MET A 1 189 ? 10.821 -19.876 -1.083 1.00 97.88 189 MET A O 1
ATOM 1572 N N . ALA A 1 190 ? 9.011 -21.204 -1.022 1.00 97.00 190 ALA A N 1
ATOM 1573 C CA . ALA A 1 190 ? 9.201 -21.738 -2.371 1.00 97.00 190 ALA A CA 1
ATOM 1574 C C . ALA A 1 190 ? 9.134 -20.635 -3.443 1.00 97.00 190 ALA A C 1
ATOM 1576 O O . ALA A 1 190 ? 10.001 -20.576 -4.312 1.00 97.00 190 ALA A O 1
ATOM 1577 N N . ARG A 1 191 ? 8.166 -19.710 -3.347 1.00 97.56 191 ARG A N 1
ATOM 1578 C CA . ARG A 1 191 ? 8.043 -18.556 -4.259 1.00 97.56 191 ARG A CA 1
ATOM 1579 C C . ARG A 1 191 ? 9.226 -17.599 -4.180 1.00 97.56 191 ARG A C 1
ATOM 1581 O O . ARG A 1 191 ? 9.703 -17.125 -5.208 1.00 97.56 191 ARG A O 1
ATOM 1588 N N . LEU A 1 192 ? 9.700 -17.325 -2.967 1.00 98.19 192 LEU A N 1
ATOM 1589 C CA . LEU A 1 192 ? 10.862 -16.470 -2.739 1.00 98.19 192 LEU A CA 1
ATOM 1590 C C . LEU A 1 192 ? 12.140 -17.118 -3.288 1.00 98.19 192 LEU A C 1
ATOM 1592 O O . LEU A 1 192 ? 12.902 -16.453 -3.987 1.00 98.19 192 LEU A O 1
ATOM 1596 N N . LYS A 1 193 ? 12.344 -18.419 -3.043 1.00 97.69 193 LYS A N 1
ATOM 1597 C CA . LYS A 1 193 ? 13.462 -19.190 -3.607 1.00 97.69 193 LYS A CA 1
ATOM 1598 C C . LYS A 1 193 ? 13.441 -19.158 -5.135 1.00 97.69 193 LYS A C 1
ATOM 1600 O O . LYS A 1 193 ? 14.436 -18.773 -5.737 1.00 97.69 193 LYS A O 1
ATOM 1605 N N . GLU A 1 194 ? 12.303 -19.479 -5.741 1.00 96.81 194 GLU A N 1
ATOM 1606 C CA . GLU A 1 194 ? 12.119 -19.539 -7.196 1.00 96.81 194 GLU A CA 1
ATOM 1607 C C . GLU A 1 194 ? 12.458 -18.212 -7.893 1.00 96.81 194 GLU A C 1
ATOM 1609 O O . GLU A 1 194 ? 13.158 -18.205 -8.906 1.00 96.81 194 GLU A O 1
ATOM 1614 N N . TRP A 1 195 ? 12.009 -17.080 -7.345 1.00 98.50 195 TRP A N 1
ATOM 1615 C CA . TRP A 1 195 ? 12.241 -15.783 -7.978 1.00 98.50 195 TRP A CA 1
ATOM 1616 C C . TRP A 1 195 ? 13.624 -15.190 -7.684 1.00 98.50 195 TRP A C 1
ATOM 1618 O O . TRP A 1 195 ? 14.196 -14.531 -8.550 1.00 98.50 195 TRP A O 1
ATOM 1628 N N . PHE A 1 196 ? 14.165 -15.376 -6.476 1.00 98.62 196 PHE A N 1
ATOM 1629 C CA . PHE A 1 196 ? 15.338 -14.617 -6.021 1.00 98.62 196 PHE A CA 1
ATOM 1630 C C . PHE A 1 196 ? 16.616 -15.438 -5.855 1.00 98.62 196 PHE A C 1
ATOM 1632 O O . PHE A 1 196 ? 17.697 -14.866 -5.969 1.00 98.62 196 PHE A O 1
ATOM 1639 N N . LEU A 1 197 ? 16.523 -16.736 -5.552 1.00 98.44 197 LEU A N 1
ATOM 1640 C CA . LEU A 1 197 ? 17.654 -17.480 -4.978 1.00 98.44 197 LEU A CA 1
ATOM 1641 C C . LEU A 1 197 ? 18.060 -18.721 -5.772 1.00 98.44 197 LEU A C 1
ATOM 1643 O O . LEU A 1 197 ? 19.241 -19.050 -5.806 1.00 98.44 197 LEU A O 1
ATOM 1647 N N . ASP A 1 198 ? 17.114 -19.428 -6.389 1.00 98.12 198 ASP A N 1
ATOM 1648 C CA . ASP A 1 198 ? 17.419 -20.642 -7.145 1.00 98.12 198 ASP A CA 1
ATOM 1649 C C . ASP A 1 198 ? 18.217 -20.282 -8.405 1.00 98.12 198 ASP A C 1
ATOM 1651 O O . ASP A 1 198 ? 17.735 -19.570 -9.282 1.00 98.12 198 ASP A O 1
ATOM 1655 N N . GLU A 1 199 ? 19.446 -20.790 -8.507 1.00 98.00 199 GLU A N 1
ATOM 1656 C CA . GLU A 1 199 ? 20.372 -20.519 -9.612 1.00 98.00 199 GLU A CA 1
ATOM 1657 C C . GLU A 1 199 ? 19.786 -20.797 -10.999 1.00 98.00 199 GLU A C 1
ATOM 1659 O O . GLU A 1 199 ? 20.225 -20.192 -11.970 1.00 98.00 199 GLU A O 1
ATOM 1664 N N . LYS A 1 200 ? 18.791 -21.684 -11.124 1.00 97.75 200 LYS A N 1
ATOM 1665 C CA . LYS A 1 200 ? 18.151 -21.975 -12.414 1.00 97.75 200 LYS A CA 1
ATOM 1666 C C . LYS A 1 200 ? 17.081 -20.964 -12.800 1.00 97.75 200 LYS A C 1
ATOM 1668 O O . LYS A 1 200 ? 16.741 -20.885 -13.975 1.00 97.75 200 LYS A O 1
ATOM 1673 N N . THR A 1 201 ? 16.518 -20.237 -11.838 1.00 98.00 201 THR A N 1
ATOM 1674 C CA . THR A 1 201 ? 15.304 -19.433 -12.051 1.00 98.00 201 THR A CA 1
ATOM 1675 C C . THR A 1 201 ? 15.398 -18.000 -11.538 1.00 98.00 201 THR A C 1
ATOM 1677 O O . THR A 1 201 ? 14.526 -17.191 -11.875 1.00 98.00 201 THR A O 1
ATOM 1680 N N . LYS A 1 202 ? 16.427 -17.663 -10.755 1.00 98.31 202 LYS A N 1
ATOM 1681 C CA . LYS A 1 202 ? 16.544 -16.376 -10.071 1.00 98.31 202 LYS A CA 1
ATOM 1682 C C . LYS A 1 202 ? 16.581 -15.198 -11.035 1.00 98.31 202 LYS A C 1
ATOM 1684 O O . LYS A 1 202 ? 17.082 -15.291 -12.149 1.00 98.31 202 LYS A O 1
ATOM 1689 N N . MET A 1 203 ? 16.084 -14.063 -10.581 1.00 98.75 203 MET A N 1
ATOM 1690 C CA . MET A 1 203 ? 16.257 -12.775 -11.235 1.00 98.75 203 MET A CA 1
ATOM 1691 C C . MET A 1 203 ? 17.587 -12.146 -10.807 1.00 98.75 203 MET A C 1
ATOM 1693 O O . MET A 1 203 ? 17.912 -12.165 -9.624 1.00 98.75 203 MET A O 1
ATOM 1697 N N . ASN A 1 204 ? 18.337 -11.538 -11.726 1.00 98.88 204 ASN A N 1
ATOM 1698 C CA . ASN A 1 204 ? 19.481 -10.693 -11.366 1.00 98.88 204 ASN A CA 1
ATOM 1699 C C . ASN A 1 204 ? 18.990 -9.418 -10.641 1.00 98.88 204 ASN A C 1
ATOM 1701 O O . ASN A 1 204 ? 17.957 -8.869 -11.028 1.00 98.88 204 ASN A O 1
ATOM 1705 N N . PRO A 1 205 ? 19.704 -8.891 -9.628 1.00 98.69 205 PRO A N 1
ATOM 1706 C CA . PRO A 1 205 ? 19.246 -7.769 -8.795 1.00 98.69 205 PRO A CA 1
ATOM 1707 C C . PRO A 1 205 ? 19.362 -6.398 -9.480 1.00 98.69 205 PRO A C 1
ATOM 1709 O O . PRO A 1 205 ? 19.975 -5.462 -8.974 1.00 98.69 205 PRO A O 1
ATOM 1712 N N . ASN A 1 206 ? 18.769 -6.260 -10.665 1.00 98.62 206 ASN A N 1
ATOM 1713 C CA . ASN A 1 206 ? 18.729 -5.032 -11.445 1.00 98.62 206 ASN A CA 1
ATOM 1714 C C . ASN A 1 206 ? 17.492 -4.988 -12.363 1.00 98.62 206 ASN A C 1
ATOM 1716 O O . ASN A 1 206 ? 16.855 -6.005 -12.622 1.00 98.62 206 ASN A O 1
ATOM 1720 N N . LEU A 1 207 ? 17.169 -3.804 -12.890 1.00 98.50 207 LEU A N 1
ATOM 1721 C CA . LEU A 1 207 ? 16.115 -3.613 -13.899 1.00 98.50 207 LEU A CA 1
ATOM 1722 C C . LEU A 1 207 ? 16.680 -2.961 -15.169 1.00 98.50 207 LEU A C 1
ATOM 1724 O O . LEU A 1 207 ? 16.058 -2.075 -15.756 1.00 98.50 207 LEU A O 1
ATOM 1728 N N . ASN A 1 208 ? 17.874 -3.381 -15.601 1.00 98.38 208 ASN A N 1
ATOM 1729 C CA . ASN A 1 208 ? 18.568 -2.788 -16.750 1.00 98.38 208 ASN A CA 1
ATOM 1730 C C . ASN A 1 208 ? 17.757 -2.852 -18.054 1.00 98.38 208 ASN A C 1
ATOM 1732 O O . ASN A 1 208 ? 17.963 -2.011 -18.928 1.00 98.38 208 ASN A O 1
ATOM 1736 N N . TYR A 1 209 ? 16.831 -3.809 -18.177 1.00 98.12 209 TYR A N 1
ATOM 1737 C CA . TYR A 1 209 ? 15.996 -4.027 -19.364 1.00 98.12 209 TYR A CA 1
ATOM 1738 C C . TYR A 1 209 ? 14.492 -3.891 -19.088 1.00 98.12 209 TYR A C 1
ATOM 1740 O O . TYR A 1 209 ? 13.667 -4.305 -19.904 1.00 98.12 209 TYR A O 1
ATOM 1748 N N . ALA A 1 210 ? 14.108 -3.279 -17.964 1.00 97.75 210 ALA A N 1
ATOM 1749 C CA . ALA A 1 210 ? 12.713 -2.931 -17.716 1.00 97.75 210 ALA A CA 1
ATOM 1750 C C . ALA A 1 210 ? 12.283 -1.721 -18.563 1.00 97.75 210 ALA A C 1
ATOM 1752 O O . ALA A 1 210 ? 13.062 -0.799 -18.825 1.00 97.75 210 ALA A O 1
ATOM 1753 N N . GLY A 1 211 ? 11.022 -1.698 -18.995 1.00 96.12 211 GLY A N 1
ATOM 1754 C CA . GLY A 1 211 ? 10.484 -0.635 -19.845 1.00 96.12 211 GLY A CA 1
ATOM 1755 C C . GLY A 1 211 ? 11.196 -0.524 -21.199 1.00 96.12 211 GLY A C 1
ATOM 1756 O O . GLY A 1 211 ? 11.255 0.568 -21.769 1.00 96.12 211 GLY A O 1
ATOM 1757 N N . TYR A 1 212 ? 11.752 -1.632 -21.694 1.00 96.25 212 TYR A N 1
ATOM 1758 C CA . TYR A 1 212 ? 12.510 -1.725 -22.932 1.00 96.25 212 TYR A CA 1
ATOM 1759 C C . TYR A 1 212 ? 11.711 -1.211 -24.129 1.00 96.25 212 TYR A C 1
ATOM 1761 O O . TYR A 1 212 ? 10.560 -1.594 -24.364 1.00 96.25 212 TYR A O 1
ATOM 1769 N N . ARG A 1 213 ? 12.336 -0.328 -24.905 1.00 94.81 213 ARG A N 1
ATOM 1770 C CA . ARG A 1 213 ? 11.778 0.209 -26.146 1.00 94.81 213 ARG A CA 1
ATOM 1771 C C . ARG A 1 213 ? 12.551 -0.443 -27.277 1.00 94.81 213 ARG A C 1
ATOM 1773 O O . ARG A 1 213 ? 13.769 -0.298 -27.339 1.00 94.81 213 ARG A O 1
ATOM 1780 N N . LYS A 1 214 ? 11.870 -1.195 -28.142 1.00 92.94 214 LYS A N 1
ATOM 1781 C CA . LYS A 1 214 ? 12.567 -1.902 -29.219 1.00 92.94 214 LYS A CA 1
ATOM 1782 C C . LYS A 1 214 ? 13.318 -0.898 -30.100 1.00 92.94 214 LYS A C 1
ATOM 1784 O O . LYS A 1 214 ? 12.787 0.167 -30.419 1.00 92.94 214 LYS A O 1
ATOM 1789 N N . GLY A 1 215 ? 14.553 -1.251 -30.454 1.00 90.56 215 GLY A N 1
ATOM 1790 C CA . GLY A 1 215 ? 15.509 -0.369 -31.130 1.00 90.56 215 GLY A CA 1
ATOM 1791 C C . GLY A 1 215 ? 16.519 0.312 -30.196 1.00 90.56 215 GLY A C 1
ATOM 1792 O O . GLY A 1 215 ? 17.417 0.982 -30.687 1.00 90.56 215 GLY A O 1
ATOM 1793 N N . GLU A 1 216 ? 16.407 0.129 -28.876 1.00 91.75 216 GLU A N 1
ATOM 1794 C CA . GLU A 1 216 ? 17.353 0.664 -27.884 1.00 91.75 216 GLU A CA 1
ATOM 1795 C C . GLU A 1 216 ? 18.307 -0.415 -27.347 1.00 91.75 216 GLU A C 1
ATOM 1797 O O . GLU A 1 216 ? 18.027 -1.613 -27.431 1.00 91.75 216 GLU A O 1
ATOM 1802 N N . ALA A 1 217 ? 19.424 0.005 -26.746 1.00 90.94 217 ALA A N 1
ATOM 1803 C CA . ALA A 1 217 ? 20.386 -0.910 -26.120 1.00 90.94 217 ALA A CA 1
ATOM 1804 C C . ALA A 1 217 ? 19.967 -1.364 -24.708 1.00 90.94 217 ALA A C 1
ATOM 1806 O O . ALA A 1 217 ? 20.242 -2.492 -24.311 1.00 90.94 217 ALA A O 1
ATOM 1807 N N . PHE A 1 218 ? 19.282 -0.496 -23.959 1.00 94.75 218 PHE A N 1
ATOM 1808 C CA . PHE A 1 218 ? 18.878 -0.734 -22.573 1.00 94.75 218 PHE A CA 1
ATOM 1809 C C . PHE A 1 218 ? 17.388 -0.454 -22.375 1.00 94.75 218 PHE A C 1
ATOM 1811 O O . PHE A 1 218 ? 16.706 0.108 -23.236 1.00 94.75 218 PHE A O 1
ATOM 1818 N N . GLY A 1 219 ? 16.888 -0.845 -21.207 1.00 95.25 219 GLY A N 1
ATOM 1819 C CA . GLY A 1 219 ? 15.614 -0.391 -20.675 1.00 95.25 219 GLY A CA 1
ATOM 1820 C C . GLY A 1 219 ? 15.559 1.125 -20.477 1.00 95.25 219 GLY A C 1
ATOM 1821 O O . GLY A 1 219 ? 16.491 1.877 -20.770 1.00 95.25 219 GLY A O 1
ATOM 1822 N N . TRP A 1 220 ? 14.431 1.591 -19.957 1.00 94.56 220 TRP A N 1
ATOM 1823 C CA . TRP A 1 220 ? 14.188 3.009 -19.710 1.00 94.56 220 TRP A CA 1
ATOM 1824 C C . TRP A 1 220 ? 13.920 3.251 -18.228 1.00 94.56 220 TRP A C 1
ATOM 1826 O O . TRP A 1 220 ? 13.360 2.387 -17.561 1.00 94.56 220 TRP A O 1
ATOM 1836 N N . LYS A 1 221 ? 14.245 4.450 -17.719 1.00 96.88 221 LYS A N 1
ATOM 1837 C CA . LYS A 1 221 ? 14.055 4.798 -16.297 1.00 96.88 221 LYS A CA 1
ATOM 1838 C C . LYS A 1 221 ? 12.667 4.443 -15.755 1.00 96.88 221 LYS A C 1
ATOM 1840 O O . LYS A 1 221 ? 12.570 3.846 -14.694 1.00 96.88 221 LYS A O 1
ATOM 1845 N N . ALA A 1 222 ? 11.623 4.669 -16.557 1.00 95.88 222 ALA A N 1
ATOM 1846 C CA . ALA A 1 222 ? 10.236 4.403 -16.177 1.00 95.88 222 ALA A CA 1
ATOM 1847 C C . ALA A 1 222 ? 9.941 2.912 -15.922 1.00 95.88 222 ALA A C 1
ATOM 1849 O O . ALA A 1 222 ? 8.911 2.590 -15.340 1.00 95.88 222 ALA A O 1
ATOM 1850 N N . GLY A 1 223 ? 10.806 2.004 -16.390 1.00 97.44 223 GLY A N 1
ATOM 1851 C CA . GLY A 1 223 ? 10.727 0.571 -16.117 1.00 97.44 223 GLY A CA 1
ATOM 1852 C C . GLY A 1 223 ? 11.041 0.212 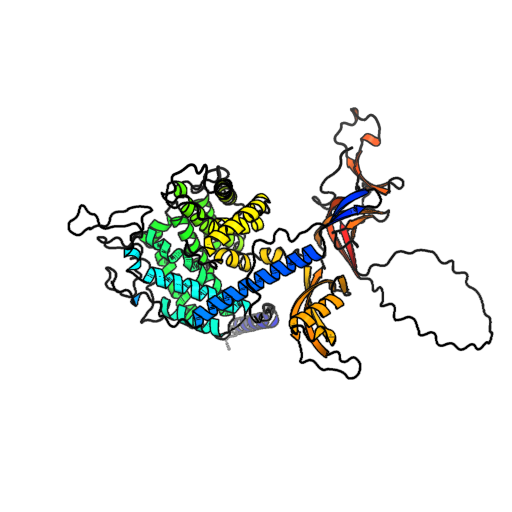-14.664 1.00 97.44 223 GLY A C 1
ATOM 1853 O O . GLY A 1 223 ? 10.585 -0.822 -14.192 1.00 97.44 223 GLY A O 1
ATOM 1854 N N . VAL A 1 224 ? 11.731 1.079 -13.914 1.00 98.56 224 VAL A N 1
ATOM 1855 C CA . VAL A 1 224 ? 11.955 0.901 -12.465 1.00 98.56 224 VAL A CA 1
ATOM 1856 C C . VAL A 1 224 ? 10.627 0.852 -11.697 1.00 98.56 224 VAL A C 1
ATOM 1858 O O . VAL A 1 224 ? 10.510 0.154 -10.688 1.00 98.56 224 VAL A O 1
ATOM 1861 N N . LEU A 1 225 ? 9.583 1.514 -12.212 1.00 97.44 225 LEU A N 1
ATOM 1862 C CA . LEU A 1 225 ? 8.227 1.426 -11.673 1.00 97.44 225 LEU A CA 1
ATOM 1863 C C . LEU A 1 225 ? 7.666 -0.006 -11.702 1.00 97.44 225 LEU A C 1
ATOM 1865 O O . LEU A 1 225 ? 6.732 -0.308 -10.962 1.00 97.44 225 LEU A O 1
ATOM 1869 N N . ASP A 1 226 ? 8.205 -0.932 -12.496 1.00 97.56 226 ASP A N 1
ATOM 1870 C CA . ASP A 1 226 ? 7.690 -2.303 -12.530 1.00 97.56 226 ASP A CA 1
ATOM 1871 C C . ASP A 1 226 ? 7.816 -3.023 -11.185 1.00 97.56 226 ASP A C 1
ATOM 1873 O O . ASP A 1 226 ? 6.957 -3.849 -10.867 1.00 97.56 226 ASP A O 1
ATOM 1877 N N . PHE A 1 227 ? 8.801 -2.631 -10.376 1.00 97.50 227 PHE A N 1
ATOM 1878 C CA . PHE A 1 227 ? 9.117 -3.207 -9.071 1.00 97.50 227 PHE A CA 1
ATOM 1879 C C . PHE A 1 227 ? 8.483 -2.437 -7.894 1.00 97.50 227 PHE A C 1
ATOM 1881 O O . PHE A 1 227 ? 8.695 -2.787 -6.735 1.00 97.50 227 PHE A O 1
ATOM 1888 N N . HIS A 1 228 ? 7.622 -1.440 -8.162 1.00 94.31 228 HIS A N 1
ATOM 1889 C CA . HIS A 1 228 ? 6.997 -0.593 -7.130 1.00 94.31 228 HIS A CA 1
ATOM 1890 C C . HIS A 1 228 ? 6.205 -1.347 -6.058 1.00 94.31 228 HIS A C 1
ATOM 1892 O O . HIS A 1 228 ? 5.967 -0.803 -4.989 1.00 94.31 228 HIS A O 1
ATOM 1898 N N . GLN A 1 229 ? 5.781 -2.584 -6.333 1.00 92.62 229 GLN A N 1
ATOM 1899 C CA . GLN A 1 229 ? 5.023 -3.414 -5.397 1.00 92.62 229 GLN A CA 1
ATOM 1900 C C . GLN A 1 229 ? 5.899 -4.299 -4.502 1.00 92.62 229 GLN A C 1
ATOM 1902 O O . GLN A 1 229 ? 5.358 -5.117 -3.763 1.00 92.62 229 GLN A O 1
ATOM 1907 N N . VAL A 1 230 ? 7.228 -4.142 -4.524 1.00 95.75 230 VAL A N 1
ATOM 1908 C CA . VAL A 1 230 ? 8.142 -4.921 -3.670 1.00 95.75 230 VAL A CA 1
ATOM 1909 C C . VAL A 1 230 ? 7.817 -4.783 -2.178 1.00 95.75 230 VAL A C 1
ATOM 1911 O O . VAL A 1 230 ? 7.973 -5.746 -1.428 1.00 95.75 230 VAL A O 1
ATOM 1914 N N . PHE A 1 231 ? 7.257 -3.642 -1.750 1.00 90.25 231 PHE A N 1
ATOM 1915 C CA . PHE A 1 231 ? 6.791 -3.436 -0.373 1.00 90.25 231 PHE A CA 1
ATOM 1916 C C . PHE A 1 231 ? 5.880 -4.573 0.122 1.00 90.25 231 PHE A C 1
ATOM 1918 O O . PHE A 1 231 ? 5.913 -4.929 1.298 1.00 90.25 231 PHE A O 1
ATOM 1925 N N . ARG A 1 232 ? 5.117 -5.204 -0.785 1.00 90.31 232 ARG A N 1
ATOM 1926 C CA . ARG A 1 232 ? 4.202 -6.311 -0.482 1.00 90.31 232 ARG A CA 1
ATOM 1927 C C . ARG A 1 232 ? 4.899 -7.518 0.116 1.00 90.31 232 ARG A C 1
ATOM 1929 O O . ARG A 1 232 ? 4.334 -8.137 1.011 1.00 90.31 232 ARG A O 1
ATOM 1936 N N . ILE A 1 233 ? 6.092 -7.854 -0.374 1.00 94.44 233 ILE A N 1
ATOM 1937 C CA . ILE A 1 233 ? 6.869 -8.975 0.160 1.00 94.44 233 ILE A CA 1
ATOM 1938 C C . ILE A 1 233 ? 7.703 -8.540 1.362 1.00 94.44 233 ILE A C 1
ATOM 1940 O O . ILE A 1 233 ? 7.762 -9.259 2.356 1.00 94.44 233 ILE A O 1
ATOM 1944 N N . LEU A 1 234 ? 8.268 -7.329 1.320 1.00 92.56 234 LEU A N 1
ATOM 1945 C CA . LEU A 1 234 ? 9.134 -6.810 2.383 1.00 92.56 234 LEU A CA 1
ATOM 1946 C C . LEU A 1 234 ? 8.387 -6.645 3.713 1.00 92.56 234 LEU A C 1
ATOM 1948 O O . LEU A 1 234 ? 8.982 -6.838 4.767 1.00 92.56 234 LEU A O 1
ATOM 1952 N N . GLN A 1 235 ? 7.081 -6.370 3.675 1.00 83.56 235 GLN A N 1
ATOM 1953 C CA . GLN A 1 235 ? 6.249 -6.269 4.879 1.00 83.56 235 GLN A CA 1
ATOM 1954 C C . GLN A 1 235 ? 5.810 -7.628 5.453 1.00 83.56 235 GLN A C 1
ATOM 1956 O O . GLN A 1 235 ? 5.549 -7.722 6.649 1.00 83.56 235 GLN A O 1
ATOM 1961 N N . VAL A 1 236 ? 5.703 -8.683 4.631 1.00 84.56 236 VAL A N 1
ATOM 1962 C CA . VAL A 1 236 ? 5.200 -9.992 5.096 1.00 84.56 236 VAL A CA 1
ATOM 1963 C C . VAL A 1 236 ? 6.299 -10.972 5.458 1.00 84.56 236 VAL A C 1
ATOM 1965 O O . VAL A 1 236 ? 6.067 -11.838 6.295 1.00 84.56 236 VAL A O 1
ATOM 1968 N N . ILE A 1 237 ? 7.499 -10.833 4.886 1.00 88.50 237 ILE A N 1
ATOM 1969 C CA . ILE A 1 237 ? 8.646 -11.663 5.269 1.00 88.50 237 ILE A CA 1
ATOM 1970 C C . ILE A 1 237 ? 8.895 -11.591 6.788 1.00 88.50 237 ILE A C 1
ATOM 1972 O O . ILE A 1 237 ? 8.994 -12.650 7.404 1.00 88.50 237 ILE A O 1
ATOM 1976 N N . PRO A 1 238 ? 8.890 -10.411 7.447 1.00 83.62 238 PRO A N 1
ATOM 1977 C CA . PRO A 1 238 ? 8.986 -10.336 8.904 1.00 83.62 238 PRO A CA 1
ATOM 1978 C C . PRO A 1 238 ? 7.904 -11.118 9.659 1.00 83.62 238 PRO A C 1
ATOM 1980 O O . PRO A 1 238 ? 8.184 -11.634 10.737 1.00 83.62 238 PRO A O 1
ATOM 1983 N N . LEU A 1 239 ? 6.690 -11.232 9.107 1.00 80.94 239 LEU A N 1
ATOM 1984 C CA . LEU A 1 239 ? 5.611 -12.021 9.710 1.00 80.94 239 LEU A CA 1
ATOM 1985 C C . LEU A 1 239 ? 5.912 -13.518 9.598 1.00 80.94 239 LEU A C 1
ATOM 1987 O O . LEU A 1 239 ? 5.780 -14.234 10.588 1.00 80.94 239 LEU A O 1
ATOM 1991 N N . LEU A 1 240 ? 6.374 -13.963 8.424 1.00 85.50 240 LEU A N 1
ATOM 1992 C CA . LEU A 1 240 ? 6.751 -15.353 8.141 1.00 85.50 240 LEU A CA 1
ATOM 1993 C C . LEU A 1 240 ? 7.893 -15.855 9.038 1.00 85.50 240 LEU A C 1
ATOM 1995 O O . LEU A 1 240 ? 7.895 -17.027 9.400 1.00 85.50 240 LEU A O 1
ATOM 1999 N N . ARG A 1 241 ? 8.814 -14.979 9.471 1.00 83.44 241 ARG A N 1
ATOM 2000 C CA . ARG A 1 241 ? 9.922 -15.322 10.394 1.00 83.44 241 ARG A CA 1
ATOM 2001 C C . ARG A 1 241 ? 9.468 -15.917 11.729 1.00 83.44 241 ARG A C 1
ATOM 2003 O O . ARG A 1 241 ? 10.270 -16.544 12.410 1.00 83.44 241 ARG A O 1
ATOM 2010 N N . ASN A 1 242 ? 8.212 -15.701 12.124 1.00 78.75 242 ASN A N 1
ATOM 2011 C CA . ASN A 1 242 ? 7.673 -16.273 13.360 1.00 78.75 242 ASN A CA 1
ATOM 2012 C C . ASN A 1 242 ? 7.367 -17.775 13.236 1.00 78.75 242 ASN A C 1
ATOM 2014 O O . ASN A 1 242 ? 7.043 -18.408 14.238 1.00 78.75 242 ASN A O 1
ATOM 2018 N N . SER A 1 243 ? 7.408 -18.326 12.022 1.00 90.06 243 SER A N 1
ATOM 2019 C CA . SER A 1 243 ? 7.218 -19.750 11.759 1.00 90.06 243 SER A CA 1
ATOM 2020 C C . SER A 1 243 ? 8.442 -20.550 12.166 1.00 90.06 243 SER A C 1
ATOM 2022 O O . SER A 1 243 ? 9.578 -20.147 11.918 1.00 90.06 243 SER A O 1
ATOM 2024 N N . HIS A 1 244 ? 8.213 -21.741 12.710 1.00 89.06 244 HIS A N 1
ATOM 2025 C CA . HIS A 1 244 ? 9.294 -22.684 12.981 1.00 89.06 244 HIS A CA 1
ATOM 2026 C C . HIS A 1 244 ? 9.862 -23.342 11.711 1.00 89.06 244 HIS A C 1
ATOM 2028 O O . HIS A 1 244 ? 10.930 -23.948 11.775 1.00 89.06 244 HIS A O 1
ATOM 2034 N N . LEU A 1 245 ? 9.167 -23.231 10.573 1.00 94.44 245 LEU A N 1
ATOM 2035 C CA . LEU A 1 245 ? 9.629 -23.718 9.273 1.00 94.44 245 LEU A CA 1
ATOM 2036 C C . LEU A 1 245 ? 10.468 -22.689 8.515 1.00 94.44 245 LEU A C 1
ATOM 2038 O O . LEU A 1 245 ? 11.057 -23.036 7.493 1.00 94.44 245 LEU A O 1
ATOM 2042 N N . TRP A 1 246 ? 10.509 -21.432 8.972 1.00 94.50 246 TRP A N 1
ATOM 2043 C CA . TRP A 1 246 ? 11.253 -20.382 8.288 1.00 94.50 246 TRP A CA 1
ATOM 2044 C C . TRP A 1 246 ? 12.740 -20.739 8.178 1.00 94.50 246 TRP A C 1
ATOM 2046 O O . TRP A 1 246 ? 13.430 -20.901 9.183 1.00 94.50 246 TRP A O 1
ATOM 2056 N N . ASP A 1 247 ? 13.227 -20.836 6.943 1.00 95.25 247 ASP A N 1
ATOM 2057 C CA . ASP A 1 247 ? 14.608 -21.179 6.613 1.00 95.25 247 ASP A CA 1
ATOM 2058 C C . ASP A 1 247 ? 15.510 -19.929 6.700 1.00 95.25 247 ASP A C 1
ATOM 2060 O O . ASP A 1 247 ? 15.369 -19.015 5.876 1.00 95.25 247 ASP A O 1
ATOM 2064 N N . PRO A 1 248 ? 16.456 -19.855 7.658 1.00 93.00 248 PRO A N 1
ATOM 2065 C CA . PRO A 1 248 ? 17.339 -18.699 7.799 1.00 93.00 248 PRO A CA 1
ATOM 2066 C C . PRO A 1 248 ? 18.222 -18.440 6.570 1.00 93.00 248 PRO A C 1
ATOM 2068 O O . PRO A 1 248 ? 18.593 -17.292 6.327 1.00 93.00 248 PRO A O 1
ATOM 2071 N N . GLU A 1 249 ? 18.523 -19.460 5.760 1.00 95.69 249 GLU A N 1
ATOM 2072 C CA . GLU A 1 249 ? 19.325 -19.289 4.542 1.00 95.69 249 GLU A CA 1
ATOM 2073 C C . GLU A 1 249 ? 18.567 -18.491 3.471 1.00 95.69 249 GLU A C 1
ATOM 2075 O O . GLU A 1 249 ? 19.168 -17.712 2.727 1.00 95.69 249 GLU A O 1
ATOM 2080 N N . ILE A 1 250 ? 17.230 -18.596 3.433 1.00 95.81 250 ILE A N 1
ATOM 2081 C CA . ILE A 1 250 ? 16.396 -17.741 2.572 1.00 95.81 250 ILE A CA 1
ATOM 2082 C C . ILE A 1 250 ? 16.529 -16.282 2.991 1.00 95.81 250 ILE A C 1
ATOM 2084 O O . ILE A 1 250 ? 16.696 -15.413 2.140 1.00 95.81 250 ILE A O 1
ATOM 2088 N N . GLU A 1 251 ? 16.459 -15.998 4.291 1.00 93.12 251 GLU A N 1
ATOM 2089 C CA . GLU A 1 251 ? 16.585 -14.636 4.817 1.00 93.12 251 GLU A CA 1
ATOM 2090 C C . GLU A 1 251 ? 17.937 -14.017 4.436 1.00 93.12 251 GLU A C 1
ATOM 2092 O O . GLU A 1 251 ? 17.978 -12.871 3.982 1.00 93.12 251 GLU A O 1
ATOM 2097 N N . ILE A 1 252 ? 19.028 -14.780 4.576 1.00 97.38 252 ILE A N 1
ATOM 2098 C CA . ILE A 1 252 ? 20.377 -14.350 4.185 1.00 97.38 252 ILE A CA 1
ATOM 2099 C C . ILE A 1 252 ? 20.422 -14.064 2.681 1.00 97.38 252 ILE A C 1
ATOM 2101 O O . ILE A 1 252 ? 20.805 -12.964 2.280 1.00 97.38 252 ILE A O 1
ATOM 2105 N N . GLY A 1 253 ? 19.976 -15.010 1.850 1.00 98.38 253 GLY A N 1
ATOM 2106 C CA . GLY A 1 253 ? 19.962 -14.853 0.396 1.00 98.38 253 GLY A CA 1
ATOM 2107 C C . GLY A 1 253 ? 19.130 -13.655 -0.069 1.00 98.38 253 GLY A C 1
ATOM 2108 O O . GLY A 1 253 ? 19.583 -12.864 -0.897 1.00 98.38 253 GLY A O 1
ATOM 2109 N N . LEU A 1 254 ? 17.939 -13.463 0.507 1.00 98.31 254 LEU A N 1
ATOM 2110 C CA . LEU A 1 254 ? 17.077 -12.324 0.192 1.00 98.31 254 LEU A CA 1
ATOM 2111 C C . LEU A 1 254 ? 17.721 -11.003 0.604 1.00 98.31 254 LEU A C 1
ATOM 2113 O O . LEU A 1 254 ? 17.663 -10.042 -0.156 1.00 98.31 254 LEU A O 1
ATOM 2117 N N . LYS A 1 255 ? 18.352 -10.923 1.780 1.00 97.94 255 LYS A N 1
ATOM 2118 C CA . LYS A 1 255 ? 19.058 -9.703 2.200 1.00 97.94 255 LYS A CA 1
ATOM 2119 C C . LYS A 1 255 ? 20.237 -9.375 1.297 1.00 97.94 255 LYS A C 1
ATOM 2121 O O . LYS A 1 255 ? 20.423 -8.201 0.983 1.00 97.94 255 LYS A O 1
ATOM 2126 N N . THR A 1 256 ? 20.983 -10.377 0.838 1.00 98.75 256 THR A N 1
ATOM 2127 C CA . THR A 1 256 ? 22.039 -10.192 -0.166 1.00 98.75 256 THR A CA 1
ATOM 2128 C C . THR A 1 256 ? 21.454 -9.622 -1.456 1.00 98.75 256 THR A C 1
ATOM 2130 O O . THR A 1 256 ? 21.853 -8.538 -1.881 1.00 98.75 256 THR A O 1
ATOM 2133 N N . TRP A 1 257 ? 20.420 -10.264 -2.009 1.00 98.81 257 TRP A N 1
ATOM 2134 C CA . TRP A 1 257 ? 19.766 -9.811 -3.239 1.00 98.81 257 TRP A CA 1
ATOM 2135 C C . TRP A 1 257 ? 19.206 -8.385 -3.118 1.00 98.81 257 TRP A C 1
ATOM 2137 O O . TRP A 1 257 ? 19.437 -7.543 -3.982 1.00 98.81 257 TRP A O 1
ATOM 2147 N N . MET A 1 258 ? 18.505 -8.078 -2.021 1.00 98.62 258 MET A N 1
ATOM 2148 C CA . MET A 1 258 ? 17.916 -6.754 -1.780 1.00 98.62 258 MET A CA 1
ATOM 2149 C C . MET A 1 258 ? 18.984 -5.679 -1.548 1.00 98.62 258 MET A C 1
ATOM 2151 O O . MET A 1 258 ? 18.783 -4.531 -1.938 1.00 98.62 258 MET A O 1
ATOM 2155 N N . THR A 1 259 ? 20.130 -6.038 -0.962 1.00 98.81 259 THR A N 1
ATOM 2156 C CA . THR A 1 259 ? 21.283 -5.135 -0.822 1.00 98.81 259 THR A CA 1
ATOM 2157 C C . THR A 1 259 ? 21.876 -4.797 -2.188 1.00 98.81 259 THR A C 1
ATOM 2159 O O . THR A 1 259 ? 22.118 -3.623 -2.478 1.00 98.81 259 THR A O 1
ATOM 2162 N N . GLU A 1 260 ? 22.067 -5.799 -3.049 1.00 98.88 260 GLU A N 1
ATOM 2163 C CA . GLU A 1 260 ? 22.557 -5.605 -4.417 1.00 98.88 260 GLU A CA 1
ATOM 2164 C C . GLU A 1 260 ? 21.570 -4.780 -5.251 1.00 98.88 260 GLU A C 1
ATOM 2166 O O . GLU A 1 260 ? 21.975 -3.815 -5.903 1.00 98.88 260 GLU A O 1
ATOM 2171 N N . TYR A 1 261 ? 20.268 -5.068 -5.145 1.00 98.88 261 TYR A N 1
ATOM 2172 C CA . TYR A 1 261 ? 19.227 -4.306 -5.833 1.00 98.88 261 TYR A CA 1
ATOM 2173 C C . TYR A 1 261 ? 19.158 -2.859 -5.344 1.00 98.88 261 TYR A C 1
ATOM 2175 O O . TYR A 1 261 ? 19.104 -1.947 -6.164 1.00 98.88 261 TYR A O 1
ATOM 2183 N N . TYR A 1 262 ? 19.212 -2.613 -4.031 1.00 98.75 262 TYR A N 1
ATOM 2184 C CA . TYR A 1 262 ? 19.231 -1.253 -3.485 1.00 98.75 262 TYR A CA 1
ATOM 2185 C C . TYR A 1 262 ? 20.481 -0.478 -3.932 1.00 98.75 262 TYR A C 1
ATOM 2187 O O . TYR A 1 262 ? 20.399 0.710 -4.264 1.00 98.75 262 TYR A O 1
ATOM 2195 N N . SER A 1 263 ? 21.635 -1.149 -4.012 1.00 98.75 263 SER A N 1
ATOM 2196 C CA . SER A 1 263 ? 22.850 -0.560 -4.578 1.00 98.75 263 SER A CA 1
ATOM 2197 C C . SER A 1 263 ? 22.655 -0.198 -6.051 1.00 98.75 263 SER A C 1
ATOM 2199 O O . SER A 1 263 ? 22.901 0.944 -6.440 1.00 98.75 263 SER A O 1
ATOM 2201 N N . TRP A 1 264 ? 22.117 -1.104 -6.873 1.00 98.81 264 TRP A N 1
ATOM 2202 C CA . TRP A 1 264 ? 21.790 -0.806 -8.269 1.00 98.81 264 TRP A CA 1
ATOM 2203 C C . TRP A 1 264 ? 20.773 0.342 -8.399 1.00 98.81 264 TRP A C 1
ATOM 2205 O O . TRP A 1 264 ? 20.970 1.252 -9.207 1.00 98.81 264 TRP A O 1
ATOM 2215 N N . LEU A 1 265 ? 19.717 0.349 -7.585 1.00 98.75 265 LEU A N 1
ATOM 2216 C CA . LEU A 1 265 ? 18.652 1.355 -7.598 1.00 98.75 265 LEU A CA 1
ATOM 2217 C C . LEU A 1 265 ? 19.212 2.764 -7.357 1.00 98.75 265 LEU A C 1
ATOM 2219 O O . LEU A 1 265 ? 18.866 3.703 -8.071 1.00 98.75 265 LEU A O 1
ATOM 2223 N N . THR A 1 266 ? 20.129 2.896 -6.399 1.00 98.12 266 THR A N 1
ATOM 2224 C CA . THR A 1 266 ? 20.679 4.192 -5.971 1.00 98.12 266 THR A CA 1
ATOM 2225 C C . THR A 1 266 ? 21.924 4.629 -6.752 1.00 98.12 266 THR A C 1
ATOM 2227 O O . THR A 1 266 ? 22.221 5.825 -6.825 1.00 98.12 266 THR A O 1
ATOM 2230 N N . THR A 1 267 ? 22.646 3.698 -7.387 1.00 98.44 267 THR A N 1
ATOM 2231 C CA . THR A 1 267 ? 23.932 3.985 -8.055 1.00 98.44 267 THR A CA 1
ATOM 2232 C C . THR A 1 267 ? 23.933 3.788 -9.572 1.00 98.44 267 THR A C 1
ATOM 2234 O O . THR A 1 267 ? 24.838 4.286 -10.248 1.00 98.44 267 THR A O 1
ATOM 2237 N N . SER A 1 268 ? 22.933 3.127 -10.155 1.00 98.44 268 SER A N 1
ATOM 2238 C CA . SER A 1 268 ? 22.843 2.996 -11.611 1.00 98.44 268 SER A CA 1
ATOM 2239 C C . SER A 1 268 ? 22.355 4.289 -12.268 1.00 98.44 268 SER A C 1
ATOM 2241 O O . SER A 1 268 ? 21.656 5.114 -11.672 1.00 98.44 268 SER A O 1
ATOM 2243 N N . THR A 1 269 ? 22.704 4.480 -13.542 1.00 97.69 269 THR A N 1
ATOM 2244 C CA . THR A 1 269 ? 22.200 5.611 -14.336 1.00 97.69 269 THR A CA 1
ATOM 2245 C C . THR A 1 269 ? 20.677 5.562 -14.484 1.00 97.69 269 THR A C 1
ATOM 2247 O O . THR A 1 269 ? 20.032 6.602 -14.374 1.00 97.69 269 THR A O 1
ATOM 2250 N N . ILE A 1 270 ? 20.103 4.369 -14.680 1.00 97.88 270 ILE A N 1
ATOM 2251 C CA . ILE A 1 270 ? 18.656 4.158 -14.844 1.00 97.88 270 ILE A CA 1
ATOM 2252 C C . ILE A 1 270 ? 17.917 4.436 -13.528 1.00 97.88 270 ILE A C 1
ATOM 2254 O O . ILE A 1 270 ? 16.981 5.235 -13.520 1.00 97.88 270 ILE A O 1
ATOM 2258 N N . GLY A 1 271 ? 18.372 3.847 -12.417 1.00 98.38 271 GLY A N 1
ATOM 2259 C CA . GLY A 1 271 ? 17.763 4.022 -11.098 1.00 98.38 271 GLY A CA 1
ATOM 2260 C C . GLY A 1 271 ? 17.789 5.476 -10.623 1.00 98.38 271 GLY A C 1
ATOM 2261 O O . GLY A 1 271 ? 16.741 6.047 -10.324 1.00 98.38 271 GLY A O 1
ATOM 2262 N N . ARG A 1 272 ? 18.946 6.154 -10.694 1.00 98.38 272 ARG A N 1
ATOM 2263 C CA . ARG A 1 272 ? 19.034 7.590 -10.356 1.00 98.38 272 ARG A CA 1
ATOM 2264 C C . ARG A 1 272 ? 18.167 8.473 -11.248 1.00 98.38 272 ARG A C 1
ATOM 2266 O O . ARG A 1 272 ? 17.668 9.499 -10.790 1.00 98.38 272 ARG A O 1
ATOM 2273 N N . ALA A 1 273 ? 18.029 8.131 -12.529 1.00 98.44 273 ALA A N 1
ATOM 2274 C CA . ALA A 1 273 ? 17.180 8.891 -13.439 1.00 98.44 273 ALA A CA 1
ATOM 2275 C C . ALA A 1 273 ? 15.691 8.751 -13.083 1.00 98.44 273 ALA A C 1
ATOM 2277 O O . ALA A 1 273 ? 14.940 9.710 -13.277 1.00 98.44 273 ALA A O 1
ATOM 2278 N N . GLU A 1 274 ? 15.277 7.597 -12.548 1.00 98.44 274 GLU A N 1
ATOM 2279 C CA . GLU A 1 274 ? 13.929 7.395 -12.016 1.00 98.44 274 GLU A CA 1
ATOM 2280 C C . GLU A 1 274 ? 13.714 8.125 -10.690 1.00 98.44 274 GLU A C 1
ATOM 2282 O O . GLU A 1 274 ? 12.709 8.816 -10.550 1.00 98.44 274 GLU A O 1
ATOM 2287 N N . GLY A 1 275 ? 14.669 8.070 -9.756 1.00 97.81 275 GLY A N 1
ATOM 2288 C CA . GLY A 1 275 ? 14.563 8.797 -8.484 1.00 97.81 275 GLY A CA 1
ATOM 2289 C C . GLY A 1 275 ? 14.396 10.314 -8.659 1.00 97.81 275 GLY A C 1
ATOM 2290 O O . GLY A 1 275 ? 13.746 10.971 -7.846 1.00 97.81 275 GLY A O 1
ATOM 2291 N N . LYS A 1 276 ? 14.911 10.866 -9.769 1.00 97.81 276 LYS A N 1
ATOM 2292 C CA . LYS A 1 276 ? 14.738 12.270 -10.188 1.00 97.81 276 LYS A C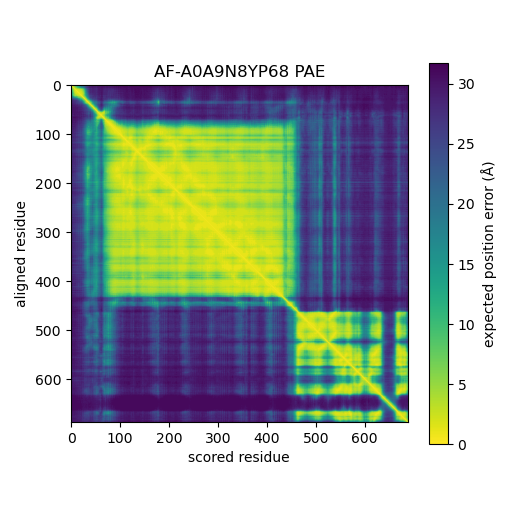A 1
ATOM 2293 C C . LYS A 1 276 ? 13.408 12.567 -10.895 1.00 97.81 276 LYS A C 1
ATOM 2295 O O . LYS A 1 276 ? 13.164 13.715 -11.260 1.00 97.81 276 LYS A O 1
ATOM 2300 N N . SER A 1 277 ? 12.569 11.569 -11.170 1.00 98.06 277 SER A N 1
ATOM 2301 C CA . SER A 1 277 ? 11.233 11.794 -11.729 1.00 98.06 277 SER A CA 1
ATOM 2302 C C . SER A 1 277 ? 10.380 12.586 -10.730 1.00 98.06 277 SER A C 1
ATOM 2304 O O . SER A 1 277 ? 10.407 12.307 -9.539 1.00 98.06 277 SER A O 1
ATOM 2306 N N . VAL A 1 278 ? 9.629 13.574 -11.215 1.00 97.25 278 VAL A N 1
ATOM 2307 C CA . VAL A 1 278 ? 8.840 14.510 -10.382 1.00 97.25 278 VAL A CA 1
ATOM 2308 C C . VAL A 1 278 ? 7.384 14.079 -10.169 1.00 97.25 278 VAL A C 1
ATOM 2310 O O . VAL A 1 278 ? 6.665 14.671 -9.377 1.00 97.25 278 VAL A O 1
ATOM 2313 N N . ASN A 1 279 ? 6.950 13.044 -10.885 1.00 97.56 279 ASN A N 1
ATOM 2314 C CA . ASN A 1 279 ? 5.601 12.485 -10.833 1.00 97.56 279 ASN A CA 1
ATOM 2315 C C . ASN A 1 279 ? 5.592 11.156 -10.051 1.00 97.56 279 ASN A C 1
ATOM 2317 O O . ASN A 1 279 ? 6.583 10.799 -9.412 1.00 97.56 279 ASN A O 1
ATOM 2321 N N . ASN A 1 280 ? 4.516 10.377 -10.173 1.00 97.88 280 ASN A N 1
ATOM 2322 C CA . ASN A 1 280 ? 4.308 9.077 -9.528 1.00 97.88 280 ASN A CA 1
ATOM 2323 C C . ASN A 1 280 ? 5.489 8.105 -9.626 1.00 97.88 280 ASN A C 1
ATOM 2325 O O . ASN A 1 280 ? 5.704 7.319 -8.707 1.00 97.88 280 ASN A O 1
ATOM 2329 N N . HIS A 1 281 ? 6.294 8.184 -10.687 1.00 98.25 281 HIS A N 1
ATOM 2330 C CA . HIS A 1 281 ? 7.515 7.391 -10.803 1.00 98.25 281 HIS A CA 1
ATOM 2331 C C . HIS A 1 281 ? 8.514 7.682 -9.672 1.00 98.25 281 HIS A C 1
ATOM 2333 O O . HIS A 1 281 ? 9.062 6.752 -9.089 1.00 98.25 281 HIS A O 1
ATOM 2339 N N . GLY A 1 282 ? 8.716 8.955 -9.324 1.00 98.50 282 GLY A N 1
ATOM 2340 C CA . GLY A 1 282 ? 9.582 9.353 -8.214 1.00 98.50 282 GLY A CA 1
ATOM 2341 C C . GLY A 1 282 ? 9.002 8.961 -6.857 1.00 98.50 282 GLY A C 1
ATOM 2342 O O . GLY A 1 282 ? 9.718 8.431 -6.014 1.00 98.50 282 GLY A O 1
ATOM 2343 N N . THR A 1 283 ? 7.692 9.136 -6.667 1.00 98.62 283 THR A N 1
ATOM 2344 C CA . THR A 1 283 ? 6.993 8.705 -5.445 1.00 98.62 283 THR A CA 1
ATOM 2345 C C . THR A 1 283 ? 7.178 7.208 -5.203 1.00 98.62 283 THR A C 1
ATOM 2347 O O . THR A 1 283 ? 7.582 6.792 -4.121 1.00 98.62 283 THR A O 1
ATOM 2350 N N . PHE A 1 284 ? 6.947 6.374 -6.221 1.00 98.44 284 PHE A N 1
ATOM 2351 C CA . PHE A 1 284 ? 7.106 4.926 -6.093 1.00 98.44 284 PHE A CA 1
ATOM 2352 C C . PHE A 1 284 ? 8.565 4.458 -6.091 1.00 98.44 284 PHE A C 1
ATOM 2354 O O . PHE A 1 284 ? 8.837 3.369 -5.587 1.00 98.44 284 PHE A O 1
ATOM 2361 N N . TYR A 1 285 ? 9.507 5.245 -6.614 1.00 98.75 285 TYR A N 1
ATOM 2362 C CA . TYR A 1 285 ? 10.931 5.022 -6.362 1.00 98.75 285 TYR A CA 1
ATOM 2363 C C . TYR A 1 285 ? 11.229 5.169 -4.864 1.00 98.75 285 TYR A C 1
ATOM 2365 O O . TYR A 1 285 ? 11.842 4.280 -4.275 1.00 98.75 285 TYR A O 1
ATOM 2373 N N . ASP A 1 286 ? 10.742 6.239 -4.229 1.00 98.62 286 ASP A N 1
ATOM 2374 C CA . ASP A 1 286 ? 10.983 6.478 -2.803 1.00 98.62 286 ASP A CA 1
ATOM 2375 C C . ASP A 1 286 ? 10.307 5.418 -1.927 1.00 98.62 286 ASP A C 1
ATOM 2377 O O . ASP A 1 286 ? 10.914 4.950 -0.968 1.00 98.62 286 ASP A O 1
ATOM 2381 N N . VAL A 1 287 ? 9.099 4.963 -2.287 1.00 97.50 287 VAL A N 1
ATOM 2382 C CA . VAL A 1 287 ? 8.439 3.830 -1.608 1.00 97.50 287 VAL A CA 1
ATOM 2383 C C . VAL A 1 287 ? 9.318 2.578 -1.667 1.00 97.50 287 VAL A C 1
ATOM 2385 O O . VAL A 1 287 ? 9.524 1.926 -0.646 1.00 97.50 287 VAL A O 1
ATOM 2388 N N . GLN A 1 288 ? 9.869 2.239 -2.838 1.00 98.19 288 GLN A N 1
ATOM 2389 C CA . GLN A 1 288 ? 10.770 1.088 -2.963 1.00 98.19 288 GLN A CA 1
ATOM 2390 C C . GLN A 1 288 ? 12.007 1.249 -2.078 1.00 98.19 288 GLN A C 1
ATOM 2392 O O . GLN A 1 288 ? 12.322 0.351 -1.301 1.00 98.19 288 GLN A O 1
ATOM 2397 N N . ALA A 1 289 ? 12.693 2.389 -2.184 1.00 98.50 289 ALA A N 1
ATOM 2398 C CA . ALA A 1 289 ? 13.907 2.668 -1.428 1.00 98.50 289 ALA A CA 1
ATOM 2399 C C . ALA A 1 289 ? 13.664 2.593 0.086 1.00 98.50 289 ALA A C 1
ATOM 2401 O O . ALA A 1 289 ? 14.426 1.941 0.797 1.00 98.50 289 ALA A O 1
ATOM 2402 N N . LEU A 1 290 ? 12.572 3.185 0.569 1.00 97.31 290 LEU A N 1
ATOM 2403 C CA . LEU A 1 290 ? 12.245 3.226 1.988 1.00 97.31 290 LEU A CA 1
ATOM 2404 C C . LEU A 1 290 ? 11.938 1.835 2.560 1.00 97.31 290 LEU A C 1
ATOM 2406 O O . LEU A 1 290 ? 12.478 1.469 3.602 1.00 97.31 290 LEU A O 1
ATOM 2410 N N . PHE A 1 291 ? 11.130 1.028 1.865 1.00 95.38 291 PHE A N 1
ATOM 2411 C CA . PHE A 1 291 ? 10.831 -0.338 2.311 1.00 95.38 291 PHE A CA 1
ATOM 2412 C C . PHE A 1 291 ? 12.053 -1.266 2.222 1.00 95.38 291 PHE A C 1
ATOM 2414 O O . PHE A 1 291 ? 12.189 -2.175 3.040 1.00 95.38 291 PHE A O 1
ATOM 2421 N N . LEU A 1 292 ? 12.958 -1.047 1.261 1.00 98.06 292 LEU A N 1
ATOM 2422 C CA . LEU A 1 292 ? 14.234 -1.767 1.193 1.00 98.06 292 LEU A CA 1
ATOM 2423 C C . LEU A 1 292 ? 15.132 -1.414 2.380 1.00 98.06 292 LEU A C 1
ATOM 2425 O O . LEU A 1 292 ? 15.666 -2.316 3.020 1.00 98.06 292 LEU A O 1
ATOM 2429 N N . LEU A 1 293 ? 15.277 -0.125 2.698 1.00 97.25 293 LEU A N 1
ATOM 2430 C CA . LEU A 1 293 ? 16.055 0.325 3.853 1.00 97.25 293 LEU A CA 1
ATOM 2431 C C . LEU A 1 293 ? 15.528 -0.273 5.160 1.00 97.25 293 LEU A C 1
ATOM 2433 O O . LEU A 1 293 ? 16.320 -0.787 5.950 1.00 97.25 293 LEU A O 1
ATOM 2437 N N . ASP A 1 294 ? 14.207 -0.263 5.347 1.00 90.06 294 ASP A N 1
ATOM 2438 C CA . ASP A 1 294 ? 13.549 -0.870 6.504 1.00 90.06 294 ASP A CA 1
ATOM 2439 C C . ASP A 1 294 ? 13.862 -2.370 6.616 1.00 90.06 294 ASP A C 1
ATOM 2441 O O . ASP A 1 294 ? 14.390 -2.836 7.625 1.00 90.06 294 ASP A O 1
ATOM 2445 N N . TYR A 1 295 ? 13.642 -3.126 5.535 1.00 93.25 295 TYR A N 1
ATOM 2446 C CA . TYR A 1 295 ? 13.896 -4.569 5.500 1.00 93.25 295 TYR A CA 1
ATOM 2447 C C . TYR A 1 295 ? 15.370 -4.935 5.749 1.00 93.25 295 TYR A C 1
ATOM 2449 O O . TYR A 1 295 ? 15.679 -5.959 6.370 1.00 93.25 295 TYR A O 1
ATOM 2457 N N . LEU A 1 296 ? 16.290 -4.091 5.278 1.00 95.44 296 LEU A N 1
ATOM 2458 C CA . LEU A 1 296 ? 17.733 -4.236 5.465 1.00 95.44 296 LEU A CA 1
ATOM 2459 C C . LEU A 1 296 ? 18.215 -3.763 6.848 1.00 95.44 296 LEU A C 1
ATOM 2461 O O . LEU A 1 296 ? 19.418 -3.794 7.105 1.00 95.44 296 LEU A O 1
ATOM 2465 N N . ASN A 1 297 ? 17.307 -3.369 7.748 1.00 90.25 297 ASN A N 1
ATOM 2466 C CA . ASN A 1 297 ? 17.603 -2.819 9.074 1.00 90.25 297 ASN A CA 1
ATOM 2467 C C . ASN A 1 297 ? 18.454 -1.531 9.042 1.00 90.25 297 ASN A C 1
ATOM 2469 O O . ASN A 1 297 ? 19.218 -1.264 9.971 1.00 90.25 297 ASN A O 1
ATOM 2473 N N . ARG A 1 298 ? 18.351 -0.718 7.983 1.00 94.44 298 ARG A N 1
ATOM 2474 C CA . ARG A 1 298 ? 19.068 0.565 7.833 1.00 94.44 298 ARG A CA 1
ATOM 2475 C C . ARG A 1 298 ? 18.213 1.725 8.352 1.00 94.44 298 ARG A C 1
ATOM 2477 O O . ARG A 1 298 ? 17.964 2.697 7.644 1.00 94.44 298 ARG A O 1
ATOM 2484 N N . TYR A 1 299 ? 17.734 1.604 9.589 1.00 88.12 299 TYR A N 1
ATOM 2485 C CA . TYR A 1 299 ? 16.673 2.456 10.143 1.00 88.12 299 TYR A CA 1
ATOM 2486 C C . TYR A 1 299 ? 17.033 3.947 10.231 1.00 88.12 299 TYR A C 1
ATOM 2488 O O . TYR A 1 299 ? 16.198 4.791 9.917 1.00 88.12 299 TYR A O 1
ATOM 2496 N N . ASP A 1 300 ? 18.273 4.293 10.593 1.00 89.75 300 ASP A N 1
ATOM 2497 C CA . ASP A 1 300 ? 18.707 5.701 10.668 1.00 89.75 300 ASP A CA 1
ATOM 2498 C C . ASP A 1 300 ? 18.711 6.378 9.287 1.00 89.75 300 ASP A C 1
ATOM 2500 O O . ASP A 1 300 ? 18.321 7.541 9.127 1.00 89.75 300 ASP A O 1
ATOM 2504 N N . GLU A 1 301 ? 19.109 5.624 8.261 1.00 95.44 301 GLU A N 1
ATOM 2505 C CA . GLU A 1 301 ? 19.048 6.073 6.874 1.00 95.44 301 GLU A CA 1
ATOM 2506 C C . GLU A 1 301 ? 17.602 6.168 6.394 1.00 95.44 301 GLU A C 1
ATOM 2508 O O . GLU A 1 301 ? 17.244 7.176 5.796 1.00 95.44 301 GLU A O 1
ATOM 2513 N N . ALA A 1 302 ? 16.754 5.185 6.718 1.00 93.94 302 ALA A N 1
ATOM 2514 C CA . ALA A 1 302 ? 15.327 5.200 6.399 1.00 93.94 302 ALA A CA 1
ATOM 2515 C C . ALA A 1 302 ? 14.624 6.439 6.978 1.00 93.94 302 ALA A C 1
ATOM 2517 O O . ALA A 1 302 ? 13.899 7.134 6.267 1.00 93.94 302 ALA A O 1
ATOM 2518 N N . LYS A 1 303 ? 14.908 6.769 8.244 1.00 90.38 303 LYS A N 1
ATOM 2519 C CA . LYS A 1 303 ? 14.374 7.954 8.927 1.00 90.38 303 LYS A CA 1
ATOM 2520 C C . LYS A 1 303 ? 14.804 9.261 8.260 1.00 90.38 303 LYS A C 1
ATOM 2522 O O . LYS A 1 303 ? 13.994 10.171 8.104 1.00 90.38 303 LYS A O 1
ATOM 2527 N N . THR A 1 304 ? 16.070 9.368 7.862 1.00 93.94 304 THR A N 1
ATOM 2528 C CA . THR A 1 304 ? 16.569 10.559 7.156 1.00 93.94 304 THR A CA 1
ATOM 2529 C C . THR A 1 304 ? 15.962 10.651 5.753 1.00 93.94 304 THR A C 1
ATOM 2531 O O . THR A 1 304 ? 15.524 11.718 5.322 1.00 93.94 304 THR A O 1
ATOM 2534 N N . PHE A 1 305 ? 15.890 9.515 5.060 1.00 96.94 305 PHE A N 1
ATOM 2535 C CA . PHE A 1 305 ? 15.387 9.402 3.699 1.00 96.94 305 PHE A CA 1
ATOM 2536 C C . PHE A 1 305 ? 13.899 9.750 3.599 1.00 96.94 305 PHE A C 1
ATOM 2538 O O . PHE A 1 305 ? 13.520 10.490 2.697 1.00 96.94 305 PHE A O 1
ATOM 2545 N N . VAL A 1 306 ? 13.051 9.272 4.519 1.00 95.31 306 VAL A N 1
ATOM 2546 C CA . VAL A 1 306 ? 11.596 9.487 4.425 1.00 95.31 306 VAL A CA 1
ATOM 2547 C C . VAL A 1 306 ? 11.207 10.959 4.539 1.00 95.31 306 VAL A C 1
ATOM 2549 O O . VAL A 1 306 ? 10.346 11.420 3.793 1.00 95.31 306 VAL A O 1
ATOM 2552 N N . LEU A 1 307 ? 11.880 11.730 5.400 1.00 94.12 307 LEU A N 1
ATOM 2553 C CA . LEU A 1 307 ? 11.640 13.170 5.497 1.00 94.12 307 LEU A CA 1
ATOM 2554 C C . LEU A 1 307 ? 11.997 13.877 4.183 1.00 94.12 307 LEU A C 1
ATOM 2556 O O . LEU A 1 307 ? 11.229 14.706 3.696 1.00 94.12 307 LEU A O 1
ATOM 2560 N N . GLN A 1 308 ? 13.135 13.516 3.584 1.00 96.25 308 GLN A N 1
ATOM 2561 C CA . GLN A 1 308 ? 13.557 14.066 2.298 1.00 96.25 308 GLN A CA 1
ATOM 2562 C C . GLN A 1 308 ? 12.610 13.652 1.163 1.00 96.25 308 GLN A C 1
ATOM 2564 O O . GLN A 1 308 ? 12.288 14.471 0.304 1.00 96.25 308 GLN A O 1
ATOM 2569 N N . ALA A 1 309 ? 12.131 12.408 1.165 1.00 97.38 309 ALA A N 1
ATOM 2570 C CA . ALA A 1 309 ? 11.143 11.923 0.210 1.00 97.38 309 ALA A CA 1
ATOM 2571 C C . ALA A 1 309 ? 9.844 12.737 0.301 1.00 97.38 309 ALA A C 1
ATOM 2573 O O . ALA A 1 309 ? 9.402 13.293 -0.702 1.00 97.38 309 ALA A O 1
ATOM 2574 N N . LEU A 1 310 ? 9.270 12.899 1.500 1.00 96.75 310 LEU A N 1
ATOM 2575 C CA . LEU A 1 310 ? 8.061 13.706 1.706 1.00 96.75 310 LEU A CA 1
ATOM 2576 C C . LEU A 1 310 ? 8.244 15.140 1.193 1.00 96.75 310 LEU A C 1
ATOM 2578 O O . LEU A 1 310 ? 7.423 15.610 0.407 1.00 96.75 310 LEU A O 1
ATOM 2582 N N . GLN A 1 311 ? 9.354 15.794 1.546 1.00 97.00 311 GLN A N 1
ATOM 2583 C CA . GLN A 1 311 ? 9.691 17.132 1.052 1.00 97.00 311 GLN A CA 1
ATOM 2584 C C . GLN A 1 311 ? 9.746 17.175 -0.481 1.00 97.00 311 GLN A C 1
ATOM 2586 O O . GLN A 1 311 ? 9.076 17.999 -1.099 1.00 97.00 311 GLN A O 1
ATOM 2591 N N . ASN A 1 312 ? 10.494 16.261 -1.103 1.00 96.12 312 ASN A N 1
ATOM 2592 C CA . ASN A 1 312 ? 10.682 16.227 -2.554 1.00 96.12 312 ASN A CA 1
ATOM 2593 C C . ASN A 1 312 ? 9.378 15.958 -3.316 1.00 96.12 312 ASN A C 1
ATOM 2595 O O . ASN A 1 312 ? 9.198 16.464 -4.423 1.00 96.12 312 ASN A O 1
ATOM 2599 N N . ARG A 1 313 ? 8.481 15.126 -2.770 1.00 98.00 313 ARG A N 1
ATOM 2600 C CA . ARG A 1 313 ? 7.244 14.735 -3.465 1.00 98.00 313 ARG A CA 1
ATOM 2601 C C . ARG A 1 313 ? 6.087 15.691 -3.203 1.00 98.00 313 ARG A C 1
ATOM 2603 O O . ARG A 1 313 ? 5.280 15.901 -4.103 1.00 98.00 313 ARG A O 1
ATOM 2610 N N . ILE A 1 314 ? 6.004 16.291 -2.018 1.00 98.31 314 ILE A N 1
ATOM 2611 C CA . ILE A 1 314 ? 4.883 17.165 -1.645 1.00 98.31 314 ILE A CA 1
ATOM 2612 C C . ILE A 1 314 ? 5.144 18.617 -2.060 1.00 98.31 314 ILE A C 1
ATOM 2614 O O . ILE A 1 314 ? 4.254 19.231 -2.648 1.00 98.31 314 ILE A O 1
ATOM 2618 N N . ASN A 1 315 ? 6.350 19.150 -1.827 1.00 97.69 315 ASN A N 1
ATOM 2619 C CA . ASN A 1 315 ? 6.638 20.578 -2.038 1.00 97.69 315 ASN A CA 1
ATOM 2620 C C . ASN A 1 315 ? 6.604 20.999 -3.504 1.00 97.69 315 ASN A C 1
ATOM 2622 O O . ASN A 1 315 ? 6.285 22.146 -3.792 1.00 97.69 315 ASN A O 1
ATOM 2626 N N . ASP A 1 316 ? 6.907 20.082 -4.418 1.00 94.69 316 ASP A N 1
ATOM 2627 C CA . ASP A 1 316 ? 6.870 20.366 -5.852 1.00 94.69 316 ASP A CA 1
ATOM 2628 C C . ASP A 1 316 ? 5.801 19.545 -6.577 1.00 94.69 316 ASP A C 1
ATOM 2630 O O . ASP A 1 316 ? 5.368 19.936 -7.651 1.00 94.69 316 ASP A O 1
ATOM 2634 N N . GLY A 1 317 ? 5.351 18.409 -6.034 1.00 97.31 317 GLY A N 1
ATOM 2635 C CA . GLY A 1 317 ? 4.382 17.537 -6.710 1.00 97.31 317 GLY A CA 1
ATOM 2636 C C . GLY A 1 317 ? 2.917 17.920 -6.489 1.00 97.31 317 GLY A C 1
ATOM 2637 O O . GLY A 1 317 ? 2.059 17.531 -7.286 1.00 97.31 317 GLY A O 1
ATOM 2638 N N . ILE A 1 318 ? 2.615 18.688 -5.438 1.00 98.62 318 ILE A N 1
ATOM 2639 C CA . ILE A 1 318 ? 1.255 19.090 -5.055 1.00 98.62 318 ILE A CA 1
ATOM 2640 C C . ILE A 1 318 ? 1.182 20.616 -5.056 1.00 98.62 318 ILE A C 1
ATOM 2642 O O . ILE A 1 318 ? 2.026 21.279 -4.466 1.00 98.62 318 ILE A O 1
ATOM 2646 N N . LEU A 1 319 ? 0.182 21.198 -5.716 1.00 98.19 319 LEU A N 1
ATOM 2647 C CA . LEU A 1 319 ? -0.076 22.641 -5.663 1.00 98.19 319 LEU A CA 1
ATOM 2648 C C . LEU A 1 319 ? -0.795 23.028 -4.355 1.00 98.19 319 LEU A C 1
ATOM 2650 O O . LEU A 1 319 ? -1.434 22.175 -3.739 1.00 98.19 319 LEU A O 1
ATOM 2654 N N . PRO A 1 320 ? -0.804 24.311 -3.942 1.00 97.81 320 PRO A N 1
ATOM 2655 C CA . PRO A 1 320 ? -1.553 24.764 -2.759 1.00 97.81 320 PRO A CA 1
ATOM 2656 C C . PRO A 1 320 ? -3.056 24.441 -2.782 1.00 97.81 320 PRO A C 1
ATOM 2658 O O . PRO A 1 320 ? -3.689 24.373 -1.729 1.00 97.81 320 PRO A O 1
ATOM 2661 N N . THR A 1 321 ? -3.614 24.229 -3.979 1.00 97.38 321 THR A N 1
ATOM 2662 C CA . THR A 1 321 ? -4.996 23.790 -4.233 1.00 97.38 321 THR A CA 1
ATOM 2663 C C . THR A 1 321 ? -5.226 22.296 -3.975 1.00 97.38 321 THR A C 1
ATOM 2665 O O . THR A 1 321 ? -6.365 21.846 -4.023 1.00 97.38 321 THR A O 1
ATOM 2668 N N . GLY A 1 322 ? -4.163 21.516 -3.758 1.00 98.25 322 GLY A N 1
ATOM 2669 C CA . GLY A 1 322 ? -4.185 20.054 -3.697 1.00 98.25 322 GLY A CA 1
ATOM 2670 C C . GLY A 1 322 ? -3.990 19.359 -5.046 1.00 98.25 322 GLY A C 1
ATOM 2671 O O . GLY A 1 322 ? -3.764 18.153 -5.094 1.00 98.25 322 GLY A O 1
ATOM 2672 N N . GLN A 1 323 ? -4.023 20.094 -6.159 1.00 98.25 323 GLN A N 1
ATOM 2673 C CA . GLN A 1 323 ? -3.828 19.498 -7.476 1.00 98.25 323 GLN A CA 1
ATOM 2674 C C . GLN A 1 323 ? -2.425 18.890 -7.621 1.00 98.25 323 GLN A C 1
ATOM 2676 O O . GLN A 1 323 ? -1.414 19.563 -7.423 1.00 98.25 323 GLN A O 1
ATOM 2681 N N . GLN A 1 324 ? -2.369 17.632 -8.056 1.00 98.31 324 GLN A N 1
ATOM 2682 C CA . GLN A 1 324 ? -1.132 16.927 -8.398 1.00 98.31 324 GLN A CA 1
ATOM 2683 C C . GLN A 1 324 ? -0.789 17.179 -9.873 1.00 98.31 324 GLN A C 1
ATOM 2685 O O . GLN A 1 324 ? -1.148 16.383 -10.745 1.00 98.31 324 GLN A O 1
ATOM 2690 N N . HIS A 1 325 ? -0.174 18.325 -10.175 1.00 97.25 325 HIS A N 1
ATOM 2691 C CA . HIS A 1 325 ? -0.153 18.865 -11.541 1.00 97.25 325 HIS A CA 1
ATOM 2692 C C . HIS A 1 325 ? 0.530 17.947 -12.572 1.00 97.25 325 HIS A C 1
ATOM 2694 O O . HIS A 1 325 ? -0.030 17.715 -13.644 1.00 97.25 325 HIS A O 1
ATOM 2700 N N . TYR A 1 326 ? 1.648 17.307 -12.209 1.00 97.50 326 TYR A N 1
ATOM 2701 C CA . TYR A 1 326 ? 2.326 16.337 -13.080 1.00 97.50 326 TYR A CA 1
ATOM 2702 C C . TYR A 1 326 ? 1.473 15.108 -13.432 1.00 97.50 326 TYR A C 1
ATOM 2704 O O . TYR A 1 326 ? 1.698 14.469 -14.464 1.00 97.50 326 TYR A O 1
ATOM 2712 N N . GLU A 1 327 ? 0.498 14.766 -12.586 1.00 97.62 327 GLU A N 1
ATOM 2713 C CA . GLU A 1 327 ? -0.453 13.686 -12.846 1.00 97.62 327 GLU A CA 1
ATOM 2714 C C . GLU A 1 327 ? -1.637 14.177 -13.671 1.00 97.62 327 GLU A C 1
ATOM 2716 O O . GLU A 1 327 ? -2.081 13.490 -14.593 1.00 97.62 327 GLU A O 1
ATOM 2721 N N . THR A 1 328 ? -2.124 15.387 -13.391 1.00 96.75 328 THR A N 1
ATOM 2722 C CA . THR A 1 328 ? -3.250 15.972 -14.124 1.00 96.75 328 THR A CA 1
ATOM 2723 C C . THR A 1 328 ? -2.912 16.352 -15.565 1.00 96.75 328 THR A C 1
ATOM 2725 O O . THR A 1 328 ? -3.805 16.364 -16.408 1.00 96.75 328 THR A O 1
ATOM 2728 N N . ASP A 1 329 ? -1.633 16.557 -15.884 1.00 95.25 329 ASP A N 1
ATOM 2729 C CA . ASP A 1 329 ? -1.160 16.782 -17.258 1.00 95.25 329 ASP A CA 1
ATOM 2730 C C . ASP A 1 329 ? -1.217 15.515 -18.132 1.00 95.25 329 ASP A C 1
ATOM 2732 O O . ASP A 1 329 ? -1.026 15.556 -19.353 1.00 95.25 329 ASP A O 1
ATOM 2736 N N . ARG A 1 330 ? -1.474 14.347 -17.529 1.00 93.75 330 ARG A N 1
ATOM 2737 C CA . ARG A 1 330 ? -1.510 13.066 -18.239 1.00 93.75 330 ARG A CA 1
ATOM 2738 C C . ARG A 1 330 ? -2.857 12.852 -18.931 1.00 93.75 330 ARG A C 1
ATOM 2740 O O . ARG A 1 330 ? -3.898 13.186 -18.375 1.00 93.75 330 ARG A O 1
ATOM 2747 N N . PRO A 1 331 ? -2.891 12.165 -20.093 1.00 92.12 331 PRO A N 1
ATOM 2748 C CA . PRO A 1 331 ? -4.151 11.855 -20.771 1.00 92.12 331 PRO A CA 1
ATOM 2749 C C . PRO A 1 331 ? -5.141 11.055 -19.913 1.00 92.12 331 PRO A C 1
ATOM 2751 O O . PRO A 1 331 ? -6.345 11.191 -20.095 1.00 92.12 331 PRO A O 1
ATOM 2754 N N . THR A 1 332 ? -4.653 10.216 -18.996 1.00 92.50 332 THR A N 1
ATOM 2755 C CA . THR A 1 332 ? -5.454 9.473 -18.006 1.00 92.50 332 THR A CA 1
ATOM 2756 C C . THR A 1 332 ? -5.252 10.070 -16.614 1.00 92.50 332 THR A C 1
ATOM 2758 O O . THR A 1 332 ? -4.795 9.385 -15.697 1.00 92.50 332 THR A O 1
ATOM 2761 N N . SER A 1 333 ? -5.508 11.373 -16.503 1.00 96.06 333 SER A N 1
ATOM 2762 C CA . SER A 1 333 ? -5.192 12.210 -15.340 1.00 96.06 333 SER A CA 1
ATOM 2763 C C . SER A 1 333 ? -5.775 11.685 -14.032 1.00 96.06 333 SER A C 1
ATOM 2765 O O . SER A 1 333 ? -5.038 11.551 -13.063 1.00 96.06 333 SER A O 1
ATOM 2767 N N . TRP A 1 334 ? -7.052 11.290 -14.024 1.00 96.06 334 TRP A N 1
ATOM 2768 C CA . TRP A 1 334 ? -7.714 10.738 -12.836 1.00 96.06 334 TRP A CA 1
ATOM 2769 C C . TRP A 1 334 ? -6.957 9.545 -12.241 1.00 96.06 334 TRP A C 1
ATOM 2771 O O . TRP A 1 334 ? -6.590 9.546 -11.068 1.00 96.06 334 TRP A O 1
ATOM 2781 N N . PHE A 1 335 ? -6.663 8.547 -13.082 1.00 93.75 335 PHE A N 1
ATOM 2782 C CA . PHE A 1 335 ? -5.934 7.349 -12.668 1.00 93.75 335 PHE A CA 1
ATOM 2783 C C . PHE A 1 335 ? -4.575 7.704 -12.062 1.00 93.75 335 PHE A C 1
ATOM 2785 O O . PHE A 1 335 ? -4.218 7.173 -11.018 1.00 93.75 335 PHE A O 1
ATOM 2792 N N . TYR A 1 336 ? -3.823 8.604 -12.699 1.00 96.12 336 TYR A N 1
ATOM 2793 C CA . TYR A 1 336 ? -2.493 8.967 -12.220 1.00 96.12 336 TYR A CA 1
ATOM 2794 C C . TYR A 1 336 ? -2.531 9.764 -10.914 1.00 96.12 336 TYR A C 1
ATOM 2796 O O . TYR A 1 336 ? -1.683 9.530 -10.056 1.00 96.12 336 TYR A O 1
ATOM 2804 N N . SER A 1 337 ? -3.528 10.633 -10.718 1.00 98.00 337 SER A N 1
ATOM 2805 C CA . SER A 1 337 ? -3.710 11.346 -9.451 1.00 98.00 337 SER A CA 1
ATOM 2806 C C . SER A 1 337 ? -4.048 10.393 -8.302 1.00 98.00 337 SER A C 1
ATOM 2808 O O . SER A 1 337 ? -3.487 10.532 -7.218 1.00 98.00 337 SER A O 1
ATOM 2810 N N . VAL A 1 338 ? -4.908 9.395 -8.535 1.00 96.69 338 VAL A N 1
ATOM 2811 C CA . VAL A 1 338 ? -5.217 8.356 -7.536 1.00 96.69 338 VAL A CA 1
ATOM 2812 C C . VAL A 1 338 ? -3.995 7.465 -7.286 1.00 96.69 338 VAL A C 1
ATOM 2814 O O . VAL A 1 338 ? -3.634 7.224 -6.138 1.00 96.69 338 VAL A O 1
ATOM 2817 N N . PHE A 1 339 ? -3.309 7.024 -8.343 1.00 95.81 339 PHE A N 1
ATOM 2818 C CA . PHE A 1 339 ? -2.138 6.148 -8.254 1.00 95.81 339 PHE A CA 1
ATOM 2819 C C . PHE A 1 339 ? -0.969 6.800 -7.502 1.00 95.81 339 PHE A C 1
ATOM 2821 O O . PHE A 1 339 ? -0.363 6.168 -6.640 1.00 95.81 339 PHE A O 1
ATOM 2828 N N . ASN A 1 340 ? -0.666 8.073 -7.771 1.00 98.44 340 ASN A N 1
ATOM 2829 C CA . ASN A 1 340 ? 0.362 8.794 -7.022 1.00 98.44 340 ASN A CA 1
ATOM 2830 C C . ASN A 1 340 ? -0.022 8.959 -5.544 1.00 98.44 340 ASN A C 1
ATOM 2832 O O . ASN A 1 340 ? 0.817 8.770 -4.665 1.00 98.44 340 ASN A O 1
ATOM 2836 N N . LEU A 1 341 ? -1.300 9.237 -5.265 1.00 97.31 341 LEU A N 1
ATOM 2837 C CA . LEU A 1 341 ? -1.808 9.378 -3.902 1.00 97.31 341 LEU A CA 1
ATOM 2838 C C . LEU A 1 341 ? -1.662 8.077 -3.098 1.00 97.31 341 LEU A C 1
ATOM 2840 O O . LEU A 1 341 ? -1.282 8.127 -1.934 1.00 97.31 341 LEU A O 1
ATOM 2844 N N . GLN A 1 342 ? -1.834 6.909 -3.726 1.00 95.06 342 GLN A N 1
ATOM 2845 C CA . GLN A 1 342 ? -1.510 5.626 -3.092 1.00 95.06 342 GLN A CA 1
ATOM 2846 C C . GLN A 1 342 ? -0.032 5.536 -2.674 1.00 95.06 342 GLN A C 1
ATOM 2848 O O . GLN A 1 342 ? 0.263 5.057 -1.582 1.00 95.06 342 GLN A O 1
ATOM 2853 N N . GLY A 1 343 ? 0.896 5.996 -3.519 1.00 95.12 343 GLY A N 1
ATOM 2854 C CA . GLY A 1 343 ? 2.324 6.047 -3.190 1.00 95.12 343 GLY A CA 1
ATOM 2855 C C . GLY A 1 343 ? 2.631 7.016 -2.044 1.00 95.12 343 GLY A C 1
ATOM 2856 O O . GLY A 1 343 ? 3.390 6.678 -1.141 1.00 95.12 343 GLY A O 1
ATOM 2857 N N . LEU A 1 344 ? 1.990 8.186 -2.032 1.00 97.38 344 LEU A N 1
ATOM 2858 C CA . LEU A 1 344 ? 2.122 9.163 -0.947 1.00 97.38 344 LEU A CA 1
ATOM 2859 C C . LEU A 1 344 ? 1.593 8.621 0.389 1.00 97.38 344 LEU A C 1
ATOM 2861 O O . LEU A 1 344 ? 2.228 8.831 1.417 1.00 97.38 344 LEU A O 1
ATOM 2865 N N . PHE A 1 345 ? 0.487 7.871 0.375 1.00 94.12 345 PHE A N 1
ATOM 2866 C CA . PHE A 1 345 ? -0.039 7.199 1.568 1.00 94.12 345 PHE A CA 1
ATOM 2867 C C . PHE A 1 345 ? 0.941 6.150 2.110 1.00 94.12 345 PHE A C 1
ATOM 2869 O O . PHE A 1 345 ? 1.119 6.051 3.318 1.00 94.12 345 PHE A O 1
ATOM 2876 N N . LEU A 1 346 ? 1.612 5.392 1.235 1.00 90.75 346 LEU A N 1
ATOM 2877 C CA . LEU A 1 346 ? 2.658 4.446 1.649 1.00 90.75 346 LEU A CA 1
ATOM 2878 C C . LEU A 1 346 ? 3.860 5.158 2.283 1.00 90.75 346 LEU A C 1
ATOM 2880 O O . LEU A 1 346 ? 4.416 4.665 3.261 1.00 90.75 346 LEU A O 1
ATOM 2884 N N . LEU A 1 347 ? 4.263 6.311 1.740 1.00 93.69 347 LEU A N 1
ATOM 2885 C CA . LEU A 1 347 ? 5.344 7.110 2.320 1.00 93.69 347 LEU A CA 1
ATOM 2886 C C . LEU A 1 347 ? 4.961 7.670 3.689 1.00 93.69 347 LEU A C 1
ATOM 2888 O O . LEU A 1 347 ? 5.758 7.559 4.613 1.00 93.69 347 LEU A O 1
ATOM 2892 N N . ALA A 1 348 ? 3.761 8.238 3.828 1.00 91.62 348 ALA A N 1
ATOM 2893 C CA . ALA A 1 348 ? 3.294 8.802 5.091 1.00 91.62 348 ALA A CA 1
ATOM 2894 C C . ALA A 1 348 ? 3.111 7.732 6.175 1.00 91.62 348 ALA A C 1
ATOM 2896 O O . ALA A 1 348 ? 3.597 7.912 7.287 1.00 91.62 348 ALA A O 1
ATOM 2897 N N . GLU A 1 349 ? 2.524 6.581 5.833 1.00 86.31 349 GLU A N 1
ATOM 2898 C CA . GLU A 1 349 ? 2.438 5.433 6.743 1.00 86.31 349 GLU A CA 1
ATOM 2899 C C . GLU A 1 349 ? 3.814 5.028 7.260 1.00 86.31 349 GLU A C 1
ATOM 2901 O O . GLU A 1 349 ? 4.019 4.852 8.459 1.00 86.31 349 GLU A O 1
ATOM 2906 N N . ARG A 1 350 ? 4.777 4.886 6.348 1.00 83.94 350 ARG A N 1
ATOM 2907 C CA . ARG A 1 350 ? 6.115 4.453 6.726 1.00 83.94 350 ARG A CA 1
ATOM 2908 C C . ARG A 1 350 ? 6.892 5.544 7.464 1.00 83.94 350 ARG A C 1
ATOM 2910 O O . ARG A 1 350 ? 7.767 5.217 8.259 1.00 83.94 350 ARG A O 1
ATOM 2917 N N . ALA A 1 351 ? 6.578 6.818 7.239 1.00 85.69 351 ALA A N 1
ATOM 2918 C CA . ALA A 1 351 ? 7.143 7.940 7.983 1.00 85.69 351 ALA A CA 1
ATOM 2919 C C . ALA A 1 351 ? 6.775 7.869 9.473 1.00 85.69 351 ALA A C 1
ATOM 2921 O O . ALA A 1 351 ? 7.663 8.011 10.324 1.00 85.69 351 ALA A O 1
ATOM 2922 N N . ASP A 1 352 ? 5.514 7.547 9.786 1.00 78.62 352 ASP A N 1
ATOM 2923 C CA . ASP A 1 352 ? 5.033 7.411 11.167 1.00 78.62 352 ASP A CA 1
ATOM 2924 C C . ASP A 1 352 ? 5.829 6.362 11.947 1.00 78.62 352 ASP A C 1
ATOM 2926 O O . ASP A 1 352 ? 6.140 6.563 13.123 1.00 78.62 352 ASP A O 1
ATOM 2930 N N . HIS A 1 353 ? 6.226 5.265 11.286 1.00 76.06 353 HIS A N 1
ATOM 2931 C CA . HIS A 1 353 ? 7.063 4.220 11.884 1.00 76.06 353 HIS A CA 1
ATOM 2932 C C . HIS A 1 353 ? 8.381 4.773 12.456 1.00 76.06 353 HIS A C 1
ATOM 2934 O O . HIS A 1 353 ? 8.901 4.257 13.445 1.00 76.06 353 HIS A O 1
ATOM 2940 N N . TYR A 1 354 ? 8.904 5.853 11.871 1.00 78.94 354 TYR A N 1
ATOM 2941 C CA . TYR A 1 354 ? 10.137 6.517 12.299 1.00 78.94 354 TYR A CA 1
ATOM 2942 C C . TYR A 1 354 ? 9.896 7.794 13.122 1.00 78.94 354 TYR A C 1
ATOM 2944 O O . TYR A 1 354 ? 10.843 8.546 13.392 1.00 78.94 354 TYR A O 1
ATOM 2952 N N . GLY A 1 355 ? 8.649 8.033 13.543 1.00 77.31 355 GLY A N 1
ATOM 2953 C CA . GLY A 1 355 ? 8.241 9.215 14.301 1.00 77.31 355 GLY A CA 1
ATOM 2954 C C . GLY A 1 355 ? 8.233 10.503 13.475 1.00 77.31 355 GLY A C 1
ATOM 2955 O O . GLY A 1 355 ? 8.397 11.582 14.043 1.00 77.31 355 GLY A O 1
ATOM 2956 N N . VAL A 1 356 ? 8.104 10.398 12.149 1.00 83.69 356 VAL A N 1
ATOM 2957 C CA . VAL A 1 356 ? 7.922 11.537 11.242 1.00 83.69 356 VAL A CA 1
ATOM 2958 C C . VAL A 1 356 ? 6.453 11.576 10.842 1.00 83.69 356 VAL A C 1
ATOM 2960 O O . VAL A 1 356 ? 5.991 10.665 10.169 1.00 83.69 356 VAL A O 1
ATOM 2963 N N . ASP A 1 357 ? 5.730 12.625 11.231 1.00 85.44 357 ASP A N 1
ATOM 2964 C CA . ASP A 1 357 ? 4.317 12.782 10.869 1.00 85.44 357 ASP A CA 1
ATOM 2965 C C . ASP A 1 357 ? 4.184 13.146 9.383 1.00 85.44 357 ASP A C 1
ATOM 2967 O O . ASP A 1 357 ? 4.256 14.312 8.985 1.00 85.44 357 ASP A O 1
ATOM 2971 N N . GLY A 1 358 ? 4.053 12.118 8.543 1.00 89.56 358 GLY A N 1
ATOM 2972 C CA . GLY A 1 358 ? 3.880 12.286 7.104 1.00 89.56 358 GLY A CA 1
ATOM 2973 C C . GLY A 1 358 ? 2.455 12.672 6.710 1.00 89.56 358 GLY A C 1
ATOM 2974 O O . GLY A 1 358 ? 2.258 13.289 5.662 1.00 89.56 358 GLY A O 1
ATOM 2975 N N . TRP A 1 359 ? 1.461 12.342 7.538 1.00 89.12 359 TRP A N 1
ATOM 2976 C CA . TRP A 1 359 ? 0.051 12.610 7.250 1.00 89.12 359 TRP A CA 1
ATOM 2977 C C . TRP A 1 359 ? -0.300 14.089 7.366 1.00 89.12 359 TRP A C 1
ATOM 2979 O O . TRP A 1 359 ? -1.106 14.578 6.565 1.00 89.12 359 TRP A O 1
ATOM 2989 N N . HIS A 1 360 ? 0.318 14.782 8.326 1.00 91.19 360 HIS A N 1
ATOM 2990 C CA . HIS A 1 360 ? 0.149 16.216 8.576 1.00 91.19 360 HIS A CA 1
ATOM 2991 C C . HIS A 1 360 ? 1.323 17.060 8.067 1.00 91.19 360 HIS A C 1
ATOM 2993 O O . HIS A 1 360 ? 1.401 18.248 8.378 1.00 91.19 360 HIS A O 1
ATOM 2999 N N . TYR A 1 361 ? 2.227 16.484 7.266 1.00 96.00 361 TYR A N 1
ATOM 3000 C CA . TYR A 1 361 ? 3.277 17.263 6.620 1.00 96.00 361 TYR A CA 1
ATOM 3001 C C . TYR A 1 361 ? 2.671 18.358 5.730 1.00 96.00 361 TYR A C 1
ATOM 3003 O O . TYR A 1 361 ? 1.854 18.084 4.842 1.00 96.00 361 TYR A O 1
ATOM 3011 N N . GLU A 1 362 ? 3.123 19.593 5.949 1.00 97.06 362 GLU A N 1
ATOM 3012 C CA . GLU A 1 362 ? 2.734 20.765 5.177 1.00 97.06 362 GLU A CA 1
ATOM 3013 C C . GLU A 1 362 ? 3.967 21.391 4.512 1.00 97.06 362 GLU A C 1
ATOM 3015 O O . GLU A 1 362 ? 4.938 21.771 5.170 1.00 97.06 362 GLU A O 1
ATOM 3020 N N . GLY A 1 363 ? 3.931 21.471 3.182 1.00 97.31 363 GLY A N 1
ATOM 3021 C CA . GLY A 1 363 ? 4.957 22.135 2.387 1.00 97.31 363 GLY A CA 1
ATOM 3022 C C . GLY A 1 363 ? 4.912 23.663 2.531 1.00 97.31 363 GLY A C 1
ATOM 3023 O O . GLY A 1 363 ? 3.910 24.209 2.994 1.00 97.31 363 GLY A O 1
ATOM 3024 N N . PRO A 1 364 ? 5.946 24.394 2.075 1.00 97.88 364 PRO A N 1
ATOM 3025 C CA . PRO A 1 364 ? 6.078 25.839 2.297 1.00 97.88 364 PRO A CA 1
ATOM 3026 C C . PRO A 1 364 ? 4.907 26.700 1.800 1.00 97.88 364 PRO A C 1
ATOM 3028 O O . PRO A 1 364 ? 4.702 27.797 2.309 1.00 97.88 364 PRO A O 1
ATOM 3031 N N . SER A 1 365 ? 4.146 26.226 0.807 1.00 97.38 365 SER A N 1
ATOM 3032 C CA . SER A 1 365 ? 2.962 26.924 0.277 1.00 97.38 365 SER A CA 1
ATOM 3033 C C . SER A 1 365 ? 1.638 26.297 0.741 1.00 97.38 365 SER A C 1
ATOM 3035 O O . SER A 1 365 ? 0.596 26.478 0.109 1.00 97.38 365 SER A O 1
ATOM 3037 N N . GLY A 1 366 ? 1.670 25.515 1.819 1.00 97.12 366 GLY A N 1
ATOM 3038 C CA . GLY A 1 366 ? 0.511 24.846 2.396 1.00 97.12 366 GLY A CA 1
ATOM 3039 C C . GLY A 1 366 ? 0.146 23.524 1.730 1.00 97.12 366 GLY A C 1
ATOM 3040 O O . GLY A 1 366 ? -1.025 23.163 1.684 1.00 97.12 366 GLY A O 1
ATOM 3041 N N . GLN A 1 367 ? 1.100 22.837 1.114 1.00 98.38 367 GLN A N 1
ATOM 3042 C CA . GLN A 1 367 ? 0.841 21.651 0.292 1.00 98.38 367 GLN A CA 1
ATOM 3043 C C . GLN A 1 367 ? 0.808 20.407 1.171 1.00 98.38 367 GLN A C 1
ATOM 3045 O O . GLN A 1 367 ? 1.673 20.251 2.023 1.00 98.38 367 GLN A O 1
ATOM 3050 N N . SER A 1 368 ? -0.157 19.513 0.977 1.00 98.38 368 SER A N 1
ATOM 3051 C CA . SER A 1 368 ? -0.266 18.318 1.817 1.00 98.38 368 SER A CA 1
ATOM 3052 C C . SER A 1 368 ? -0.974 17.168 1.111 1.00 98.38 368 SER A C 1
ATOM 3054 O O . SER A 1 368 ? -1.719 17.366 0.145 1.00 98.38 368 SER A O 1
ATOM 3056 N N . ILE A 1 369 ? -0.775 15.957 1.638 1.00 98.44 369 ILE A N 1
ATOM 3057 C CA . ILE A 1 369 ? -1.495 14.753 1.201 1.00 98.44 369 ILE A CA 1
ATOM 3058 C C . ILE A 1 369 ? -3.005 14.947 1.380 1.00 98.44 369 ILE A C 1
ATOM 3060 O O . ILE A 1 369 ? -3.764 14.659 0.455 1.00 98.44 369 ILE A O 1
ATOM 3064 N N . LYS A 1 370 ? -3.439 15.519 2.514 1.00 98.12 370 LYS A N 1
ATOM 3065 C CA . LYS A 1 370 ? -4.854 15.829 2.773 1.00 98.12 370 LYS A CA 1
ATOM 3066 C C . LYS A 1 370 ? -5.452 16.710 1.677 1.00 98.12 370 LYS A C 1
ATOM 3068 O O . LYS A 1 370 ? -6.521 16.401 1.163 1.00 98.12 370 LYS A O 1
ATOM 3073 N N . LYS A 1 371 ? -4.748 17.765 1.253 1.00 98.69 371 LYS A N 1
ATOM 3074 C CA . LYS A 1 371 ? -5.228 18.621 0.158 1.00 98.69 371 LYS A CA 1
ATOM 3075 C C . LYS A 1 371 ? -5.322 17.872 -1.170 1.00 98.69 371 LYS A C 1
ATOM 3077 O O . LYS A 1 371 ? -6.251 18.123 -1.929 1.00 98.69 371 LYS A O 1
ATOM 3082 N N . ALA A 1 372 ? -4.410 16.943 -1.451 1.00 98.62 372 ALA A N 1
ATOM 3083 C CA . ALA A 1 372 ? -4.503 16.109 -2.648 1.00 98.62 372 ALA A CA 1
ATOM 3084 C C . ALA A 1 372 ? -5.694 15.140 -2.621 1.00 98.62 372 ALA A C 1
ATOM 3086 O O . ALA A 1 372 ? -6.302 14.913 -3.669 1.00 98.62 372 ALA A O 1
ATOM 3087 N N . VAL A 1 373 ? -6.066 14.618 -1.445 1.00 98.44 373 VAL A N 1
ATOM 3088 C CA . VAL A 1 373 ? -7.336 13.894 -1.260 1.00 98.44 373 VAL A CA 1
ATOM 3089 C C . VAL A 1 373 ? -8.506 14.839 -1.538 1.00 98.44 373 VAL A C 1
ATOM 3091 O O . VAL A 1 373 ? -9.333 14.535 -2.396 1.00 98.44 373 VAL A O 1
ATOM 3094 N N . ASP A 1 374 ? -8.537 15.996 -0.874 1.00 98.50 374 ASP A N 1
ATOM 3095 C CA . ASP A 1 374 ? -9.626 16.979 -0.950 1.00 98.50 374 ASP A CA 1
ATOM 3096 C C . ASP A 1 374 ? -9.847 17.520 -2.370 1.00 98.50 374 ASP A C 1
ATOM 3098 O O . ASP A 1 374 ? -10.985 17.730 -2.785 1.00 98.50 374 ASP A O 1
ATOM 3102 N N . PHE A 1 375 ? -8.777 17.682 -3.153 1.00 98.44 375 PHE A N 1
ATOM 3103 C CA . PHE A 1 375 ? -8.860 18.118 -4.545 1.00 98.44 375 PHE A CA 1
ATOM 3104 C C . PHE A 1 375 ? -9.651 17.140 -5.423 1.00 98.44 375 PHE A C 1
ATOM 3106 O O . PHE A 1 375 ? -10.395 17.572 -6.298 1.00 98.44 375 PHE A O 1
ATOM 3113 N N . LEU A 1 376 ? -9.506 15.827 -5.215 1.00 98.19 376 LEU A N 1
ATOM 3114 C CA . LEU A 1 376 ? -10.183 14.809 -6.029 1.00 98.19 376 LEU A CA 1
ATOM 3115 C C . LEU A 1 376 ? -11.657 14.614 -5.638 1.00 98.19 376 LEU A C 1
ATOM 3117 O O . LEU A 1 376 ? -12.468 14.223 -6.480 1.00 98.19 376 LEU A O 1
ATOM 3121 N N . LEU A 1 377 ? -12.003 14.915 -4.385 1.00 97.69 377 LEU A N 1
ATOM 3122 C CA . LEU A 1 377 ? -13.288 14.602 -3.762 1.00 97.69 377 LEU A CA 1
ATOM 3123 C C . LEU A 1 377 ? -14.522 15.134 -4.514 1.00 97.69 377 LEU A C 1
ATOM 3125 O O . LEU A 1 377 ? -15.399 14.326 -4.831 1.00 97.69 377 LEU A O 1
ATOM 3129 N N . PRO A 1 378 ? -14.622 16.435 -4.865 1.00 97.19 378 PRO A N 1
ATOM 3130 C CA . PRO A 1 378 ? -15.818 16.955 -5.535 1.00 97.19 378 PRO A CA 1
ATOM 3131 C C . PRO A 1 378 ? -16.045 16.319 -6.912 1.00 97.19 378 PRO A C 1
ATOM 3133 O O . PRO A 1 378 ? -17.183 16.160 -7.350 1.00 97.19 378 PRO A O 1
ATOM 3136 N N . TYR A 1 379 ? -14.970 15.915 -7.590 1.00 96.44 379 TYR A N 1
ATOM 3137 C CA . TYR A 1 379 ? -15.061 15.249 -8.885 1.00 96.44 379 TYR A CA 1
ATOM 3138 C C . TYR A 1 379 ? -15.439 13.776 -8.739 1.00 96.44 379 TYR A C 1
ATOM 3140 O O . TYR A 1 379 ? -16.144 13.257 -9.599 1.00 96.44 379 TYR A O 1
ATOM 3148 N N . ALA A 1 380 ? -15.028 13.114 -7.652 1.00 94.81 380 ALA A N 1
ATOM 3149 C CA . ALA A 1 380 ? -15.489 11.766 -7.336 1.00 94.81 380 ALA A CA 1
ATOM 3150 C C . ALA A 1 380 ? -17.010 11.731 -7.127 1.00 94.81 380 ALA A C 1
ATOM 3152 O O . ALA A 1 380 ? -17.699 10.921 -7.739 1.00 94.81 380 ALA A O 1
ATOM 3153 N N . LEU A 1 381 ? -17.528 12.655 -6.310 1.00 94.69 381 LEU A N 1
ATOM 3154 C CA . LEU A 1 381 ? -18.952 12.756 -5.971 1.00 94.69 381 LEU A CA 1
ATOM 3155 C C . LEU A 1 381 ? -19.839 13.082 -7.178 1.00 94.69 381 LEU A C 1
ATOM 3157 O O . LEU A 1 381 ? -21.000 12.691 -7.224 1.00 94.69 381 LEU A O 1
ATOM 3161 N N . ASN A 1 382 ? -19.291 13.762 -8.185 1.00 93.75 382 ASN A N 1
ATOM 3162 C CA . ASN A 1 382 ? -20.047 14.194 -9.357 1.00 93.75 382 ASN A CA 1
ATOM 3163 C C . ASN A 1 382 ? -19.728 13.384 -10.627 1.00 93.75 382 ASN A C 1
ATOM 3165 O O . ASN A 1 382 ? -19.818 13.917 -11.735 1.00 93.75 382 ASN A O 1
ATOM 3169 N N . ASP A 1 383 ? -19.305 12.123 -10.482 1.00 87.62 383 ASP A N 1
ATOM 3170 C CA . ASP A 1 383 ? -18.975 11.209 -11.590 1.00 87.62 383 ASP A CA 1
ATOM 3171 C C . ASP A 1 383 ? -18.010 11.831 -12.625 1.00 87.62 383 ASP A C 1
ATOM 3173 O O . ASP A 1 383 ? -18.137 11.665 -13.841 1.00 87.62 383 ASP A O 1
ATOM 3177 N N . GLY A 1 384 ? -17.046 12.614 -12.136 1.00 91.62 384 GLY A N 1
ATOM 3178 C CA . GLY A 1 384 ? -16.041 13.315 -12.929 1.00 91.62 384 GLY A CA 1
ATOM 3179 C C . GLY A 1 384 ? -16.496 14.618 -13.587 1.00 91.62 384 GLY A C 1
ATOM 3180 O O . GLY A 1 384 ? -15.697 15.270 -14.267 1.00 91.62 384 GLY A O 1
ATOM 3181 N N . LYS A 1 385 ? -17.755 15.041 -13.415 1.00 93.00 385 LYS A N 1
ATOM 3182 C CA . LYS A 1 385 ? -18.230 16.327 -13.945 1.00 93.00 385 LYS A CA 1
ATOM 3183 C C . LYS A 1 385 ? -17.452 17.483 -13.320 1.00 93.00 385 LYS A C 1
ATOM 3185 O O . LYS A 1 385 ? -17.205 17.518 -12.119 1.00 93.00 385 LYS A O 1
ATOM 3190 N N . GLY A 1 386 ? -17.087 18.450 -14.160 1.00 93.06 386 GLY A N 1
ATOM 3191 C CA . GLY A 1 386 ? -16.291 19.610 -13.756 1.00 93.06 386 GLY A CA 1
ATOM 3192 C C . GLY A 1 386 ? -14.785 19.354 -13.673 1.00 93.06 386 GLY A C 1
ATOM 3193 O O . GLY A 1 386 ? -14.057 20.295 -13.376 1.00 93.06 386 GLY A O 1
ATOM 3194 N N . TRP A 1 387 ? -14.301 18.134 -13.959 1.00 96.06 387 TRP A N 1
ATOM 3195 C CA . TRP A 1 387 ? -12.865 17.838 -13.968 1.00 96.06 387 TRP A CA 1
ATOM 3196 C C . TRP A 1 387 ? -12.108 18.806 -14.897 1.00 96.06 387 TRP A C 1
ATOM 3198 O O . TRP A 1 387 ? -12.447 18.902 -16.080 1.00 96.06 387 TRP A O 1
ATOM 3208 N N . PRO A 1 388 ? -11.092 19.530 -14.394 1.00 91.38 388 PRO A N 1
ATOM 3209 C CA . PRO A 1 388 ? -10.570 20.724 -15.064 1.00 91.38 388 PRO A CA 1
ATOM 3210 C C . PRO A 1 388 ? -9.623 20.423 -16.232 1.00 91.38 388 PRO A C 1
ATOM 3212 O O . PRO A 1 388 ? -9.198 21.336 -16.936 1.00 91.38 388 PRO A O 1
ATOM 3215 N N . VAL A 1 389 ? -9.255 19.155 -16.435 1.00 92.69 389 VAL A N 1
ATOM 3216 C CA . VAL A 1 389 ? -8.222 18.731 -17.389 1.00 92.69 389 VAL A CA 1
ATOM 3217 C C . VAL A 1 389 ? -8.671 17.527 -18.221 1.00 92.69 389 VAL A C 1
ATOM 3219 O O . VAL A 1 389 ? -9.716 16.921 -17.991 1.00 92.69 389 VAL A O 1
ATOM 3222 N N . LYS A 1 390 ? -7.864 17.133 -19.210 1.00 90.31 390 LYS A N 1
ATOM 3223 C CA . LYS A 1 390 ? -8.164 15.991 -20.083 1.00 90.31 390 LYS A CA 1
ATOM 3224 C C . LYS A 1 390 ? -8.103 14.662 -19.319 1.00 90.31 390 LYS A C 1
ATOM 3226 O O . LYS A 1 390 ? -7.094 14.359 -18.690 1.00 90.31 390 LYS A O 1
ATOM 3231 N N . ASN A 1 391 ? -9.136 13.826 -19.452 1.00 94.06 391 ASN A N 1
ATOM 3232 C CA . ASN A 1 391 ? -9.152 12.449 -18.948 1.00 94.06 391 ASN A CA 1
ATOM 3233 C C . ASN A 1 391 ? -9.812 11.492 -19.961 1.00 94.06 391 ASN A C 1
ATOM 3235 O O . ASN A 1 391 ? -11.008 11.588 -20.213 1.00 94.06 391 ASN A O 1
ATOM 3239 N N . ILE A 1 392 ? -9.047 10.567 -20.552 1.00 91.38 392 ILE A N 1
ATOM 3240 C CA . ILE A 1 392 ? -9.506 9.727 -21.680 1.00 91.38 392 ILE A CA 1
ATOM 3241 C C . ILE A 1 392 ? -10.039 8.339 -21.282 1.00 91.38 392 ILE A C 1
ATOM 3243 O O . ILE A 1 392 ? -10.498 7.608 -22.153 1.00 91.38 392 ILE A O 1
ATOM 3247 N N . LYS A 1 393 ? -9.955 7.939 -20.002 1.00 83.00 393 LYS A N 1
ATOM 3248 C CA . LYS A 1 393 ? -10.374 6.597 -19.522 1.00 83.00 393 LYS A CA 1
ATOM 3249 C C . LYS A 1 393 ? -11.444 6.621 -18.423 1.00 83.00 393 LYS A C 1
ATOM 3251 O O . LYS A 1 393 ? -11.650 5.615 -17.748 1.00 83.00 393 LYS A O 1
ATOM 3256 N N . GLY A 1 394 ? -12.137 7.749 -18.268 1.00 87.44 394 GLY A N 1
ATOM 3257 C CA . GLY A 1 394 ? -13.182 7.916 -17.259 1.00 87.44 394 GLY A CA 1
ATOM 3258 C C . GLY A 1 394 ? -12.647 7.894 -15.825 1.00 87.44 394 GLY A C 1
ATOM 3259 O O . GLY A 1 394 ? -11.443 8.024 -15.590 1.00 87.44 394 GLY A O 1
ATOM 3260 N N . PHE A 1 395 ? -13.560 7.752 -14.868 1.00 89.75 395 PHE A N 1
ATOM 3261 C CA . PHE A 1 395 ? -13.287 7.910 -13.442 1.00 89.75 395 PHE A CA 1
ATOM 3262 C C . PHE A 1 395 ? -13.539 6.582 -12.723 1.00 89.75 395 PHE A C 1
ATOM 3264 O O . PHE A 1 395 ? -14.671 6.212 -12.447 1.00 89.75 395 PHE A O 1
ATOM 3271 N N . GLU A 1 396 ? -12.480 5.803 -12.508 1.00 85.56 396 GLU A N 1
ATOM 3272 C CA . GLU A 1 396 ? -12.540 4.590 -11.686 1.00 85.56 396 GLU A CA 1
ATOM 3273 C C . GLU A 1 396 ? -12.479 5.002 -10.214 1.00 85.56 396 GLU A C 1
ATOM 3275 O O . GLU A 1 396 ? -11.501 5.620 -9.796 1.00 85.56 396 GLU A O 1
ATOM 3280 N N . MET A 1 397 ? -13.540 4.722 -9.459 1.00 86.94 397 MET A N 1
ATOM 3281 C CA . MET A 1 397 ? -13.690 5.261 -8.109 1.00 86.94 397 MET A CA 1
ATOM 3282 C C . MET A 1 397 ? -13.173 4.320 -7.023 1.00 86.94 397 MET A C 1
ATOM 3284 O O . MET A 1 397 ? -12.856 4.789 -5.936 1.00 86.94 397 MET A O 1
ATOM 3288 N N . ASN A 1 398 ? -13.064 3.011 -7.261 1.00 83.62 398 ASN A N 1
ATOM 3289 C CA . ASN A 1 398 ? -12.812 2.045 -6.195 1.00 83.62 398 ASN A CA 1
ATOM 3290 C C . ASN A 1 398 ? -11.524 2.334 -5.425 1.00 83.62 398 ASN A C 1
ATOM 3292 O O . ASN A 1 398 ? -11.540 2.325 -4.193 1.00 83.62 398 ASN A O 1
ATOM 3296 N N . ASP A 1 399 ? -10.429 2.598 -6.137 1.00 83.62 399 ASP A N 1
ATOM 3297 C CA . ASP A 1 399 ? -9.149 2.873 -5.490 1.00 83.62 399 ASP A CA 1
ATOM 3298 C C . ASP A 1 399 ? -9.138 4.225 -4.768 1.00 83.62 399 ASP A C 1
ATOM 3300 O O . ASP A 1 399 ? -8.514 4.341 -3.715 1.00 83.62 399 ASP A O 1
ATOM 3304 N N . TYR A 1 400 ? -9.893 5.213 -5.255 1.00 91.50 400 TYR A N 1
ATOM 3305 C CA . TYR A 1 400 ? -10.062 6.478 -4.544 1.00 91.50 400 TYR A CA 1
ATOM 3306 C C . TYR A 1 400 ? -10.930 6.324 -3.290 1.00 91.50 400 TYR A C 1
ATOM 3308 O O . TYR A 1 400 ? -10.559 6.822 -2.235 1.00 91.50 400 TYR A O 1
ATOM 3316 N N . VAL A 1 401 ? -12.026 5.559 -3.337 1.00 86.44 401 VAL A N 1
ATOM 3317 C CA . VAL A 1 401 ? -12.855 5.321 -2.143 1.00 86.44 401 VAL A CA 1
ATOM 3318 C C . VAL A 1 401 ? -12.071 4.550 -1.070 1.00 86.44 401 VAL A C 1
ATOM 3320 O O . VAL A 1 401 ? -12.251 4.813 0.112 1.00 86.44 401 VAL A O 1
ATOM 3323 N N . LYS A 1 402 ? -11.140 3.652 -1.438 1.00 79.75 402 LYS A N 1
ATOM 3324 C CA . LYS A 1 402 ? -10.207 3.051 -0.457 1.00 79.75 402 LYS A CA 1
ATOM 3325 C C . LYS A 1 402 ? -9.319 4.106 0.217 1.00 79.75 402 LYS A C 1
ATOM 3327 O O . LYS A 1 402 ? -9.052 4.013 1.410 1.00 79.75 402 LYS A O 1
ATOM 3332 N N . LEU A 1 403 ? -8.856 5.107 -0.535 1.00 86.31 403 LEU A N 1
ATOM 3333 C CA . LEU A 1 403 ? -8.110 6.232 0.035 1.00 86.31 403 LEU A CA 1
ATOM 3334 C C . LEU A 1 403 ? -9.002 7.093 0.933 1.00 86.31 403 LEU A C 1
ATOM 3336 O O . LEU A 1 403 ? -8.518 7.553 1.961 1.00 86.31 403 LEU A O 1
ATOM 3340 N N . LEU A 1 404 ? -10.287 7.269 0.608 1.00 83.62 404 LEU A N 1
ATOM 3341 C CA . LEU A 1 404 ? -11.246 7.963 1.477 1.00 83.62 404 LEU A CA 1
ATOM 3342 C C . LEU A 1 404 ? -11.462 7.226 2.800 1.00 83.62 404 LEU A C 1
ATOM 3344 O O . LEU A 1 404 ? -11.436 7.865 3.845 1.00 83.62 404 LEU A O 1
ATOM 3348 N N . GLU A 1 405 ? -11.604 5.896 2.780 1.00 74.81 405 GLU A N 1
ATOM 3349 C CA . GLU A 1 405 ? -11.725 5.085 4.005 1.00 74.81 405 GLU A CA 1
ATOM 3350 C C . GLU A 1 405 ? -10.539 5.301 4.944 1.00 74.81 405 GLU A C 1
ATOM 3352 O O . GLU A 1 405 ? -10.714 5.490 6.146 1.00 74.81 405 GLU A O 1
ATOM 3357 N N . LEU A 1 406 ? -9.329 5.339 4.389 1.00 74.00 406 LEU A N 1
ATOM 3358 C CA . LEU A 1 406 ? -8.125 5.638 5.158 1.00 74.00 406 LEU A CA 1
ATOM 3359 C C . LEU A 1 406 ? -8.079 7.097 5.599 1.00 74.00 406 LEU A C 1
ATOM 3361 O O . LEU A 1 406 ? -7.729 7.374 6.739 1.00 74.00 406 LEU A O 1
ATOM 3365 N N . SER A 1 407 ? -8.472 8.022 4.729 1.00 79.94 407 SER A N 1
ATOM 3366 C CA . SER A 1 407 ? -8.500 9.455 5.032 1.00 79.94 407 SER A CA 1
ATOM 3367 C C . SER A 1 407 ? -9.455 9.771 6.181 1.00 79.94 407 SER A C 1
ATOM 3369 O O . SER A 1 407 ? -9.121 10.594 7.025 1.00 79.94 407 SER A O 1
ATOM 3371 N N . TYR A 1 408 ? -10.605 9.097 6.259 1.00 75.50 408 TYR A N 1
ATOM 3372 C CA . TYR A 1 408 ? -11.521 9.209 7.392 1.00 75.50 408 TYR A CA 1
ATOM 3373 C C . TYR A 1 408 ? -10.862 8.747 8.698 1.00 75.50 408 TYR A C 1
ATOM 3375 O O . TYR A 1 408 ? -10.912 9.463 9.691 1.00 75.50 408 TYR A O 1
ATOM 3383 N N . ILE A 1 409 ? -10.167 7.604 8.684 1.00 66.19 409 ILE A N 1
ATOM 3384 C CA . ILE A 1 409 ? -9.453 7.084 9.865 1.00 66.19 409 ILE A CA 1
ATOM 3385 C C . ILE A 1 409 ? -8.318 8.023 10.297 1.00 66.19 409 ILE A C 1
ATOM 3387 O O . ILE A 1 409 ? -8.106 8.225 11.489 1.00 66.19 409 ILE A O 1
ATOM 3391 N N . ILE A 1 410 ? -7.572 8.568 9.335 1.00 73.19 410 ILE A N 1
ATOM 3392 C CA . ILE A 1 410 ? -6.378 9.384 9.587 1.00 73.19 410 ILE A CA 1
ATOM 3393 C C . ILE A 1 410 ? -6.756 10.795 10.047 1.00 73.19 410 ILE A C 1
ATOM 3395 O O . ILE A 1 410 ? -6.163 11.306 10.992 1.00 73.19 410 ILE A O 1
ATOM 3399 N N . TYR A 1 411 ? -7.728 11.426 9.386 1.00 76.62 411 TYR A N 1
ATOM 3400 C CA . TYR A 1 411 ? -8.039 12.845 9.576 1.00 76.62 411 TYR A CA 1
ATOM 3401 C C . TYR A 1 411 ? -9.337 13.110 10.350 1.00 76.62 411 TYR A C 1
ATOM 3403 O O . TYR A 1 411 ? -9.549 14.246 10.763 1.00 76.62 411 TYR A O 1
ATOM 3411 N N . GLY A 1 412 ? -10.216 12.114 10.520 1.00 61.69 412 GLY A N 1
ATOM 3412 C CA . GLY A 1 412 ? -11.482 12.259 11.253 1.00 61.69 412 GLY A CA 1
ATOM 3413 C C . GLY A 1 412 ? -12.464 13.276 10.656 1.00 61.69 412 GLY A C 1
ATOM 3414 O O . GLY A 1 412 ? -13.282 13.822 11.382 1.00 61.69 412 GLY A O 1
ATOM 3415 N N . ASP A 1 413 ? -12.349 13.578 9.360 1.00 74.94 413 ASP A N 1
ATOM 3416 C CA . ASP A 1 413 ? -13.165 14.579 8.658 1.00 74.94 413 ASP A CA 1
ATOM 3417 C C . ASP A 1 413 ? -14.406 13.894 8.052 1.00 74.94 413 ASP A C 1
ATOM 3419 O O . ASP A 1 413 ? -14.279 13.055 7.150 1.00 74.94 413 ASP A O 1
ATOM 3423 N N . ASP A 1 414 ? -15.595 14.225 8.565 1.00 73.75 414 ASP A N 1
ATOM 3424 C CA . ASP A 1 414 ? -16.862 13.540 8.252 1.00 73.75 414 ASP A CA 1
ATOM 3425 C C . ASP A 1 414 ? -17.225 13.577 6.764 1.00 73.75 414 ASP A C 1
ATOM 3427 O O . ASP A 1 414 ? -17.835 12.636 6.258 1.00 73.75 414 ASP A O 1
ATOM 3431 N N . LYS A 1 415 ? -16.747 14.574 6.010 1.00 85.94 415 LYS A N 1
ATOM 3432 C CA . LYS A 1 415 ? -16.968 14.640 4.555 1.00 85.94 415 LYS A CA 1
ATOM 3433 C C . LYS A 1 415 ? -16.437 13.405 3.815 1.00 85.94 415 LYS A C 1
ATOM 3435 O O . LYS A 1 415 ? -16.924 13.063 2.739 1.00 85.94 415 LYS A O 1
ATOM 3440 N N . TYR A 1 416 ? -15.403 12.747 4.351 1.00 80.31 416 TYR A N 1
ATOM 3441 C CA . TYR A 1 416 ? -14.889 11.510 3.771 1.00 80.31 416 TYR A CA 1
ATOM 3442 C C . TYR A 1 416 ? -15.841 10.347 4.040 1.00 80.31 416 TYR A C 1
ATOM 3444 O O . TYR A 1 416 ? -16.046 9.535 3.143 1.00 80.31 416 TYR A O 1
ATOM 3452 N N . LEU A 1 417 ? -16.440 10.280 5.235 1.00 74.94 417 LEU A N 1
ATOM 3453 C CA . LEU A 1 417 ? -17.450 9.279 5.575 1.00 74.94 417 LEU A CA 1
ATOM 3454 C C . LEU A 1 417 ? -18.700 9.445 4.706 1.00 74.94 417 LEU A C 1
ATOM 3456 O O . LEU A 1 417 ? -19.106 8.485 4.052 1.00 74.94 417 LEU A O 1
ATOM 3460 N N . GLU A 1 418 ? -19.221 10.667 4.603 1.00 74.88 418 GLU A N 1
ATOM 3461 C CA . GLU A 1 418 ? -20.347 11.014 3.725 1.00 74.88 418 GLU A CA 1
ATOM 3462 C C . GLU A 1 418 ? -20.064 10.615 2.265 1.00 74.88 418 GLU A C 1
ATOM 3464 O O . GLU A 1 418 ? -20.897 10.021 1.578 1.00 74.88 418 GLU A O 1
ATOM 3469 N N . ALA A 1 419 ? -18.844 10.858 1.782 1.00 82.25 419 ALA A N 1
ATOM 3470 C CA . ALA A 1 419 ? -18.461 10.454 0.436 1.00 82.25 419 ALA A CA 1
ATOM 3471 C C . ALA A 1 419 ? -18.329 8.934 0.266 1.00 82.25 419 ALA A C 1
ATOM 3473 O O . ALA A 1 419 ? -18.662 8.399 -0.793 1.00 82.25 419 ALA A O 1
ATOM 3474 N N . ILE A 1 420 ? -17.856 8.208 1.283 1.00 80.62 420 ILE A N 1
ATOM 3475 C CA . ILE A 1 420 ? -17.810 6.738 1.265 1.00 80.62 420 ILE A CA 1
ATOM 3476 C C . ILE A 1 420 ? -19.227 6.168 1.197 1.00 80.62 420 ILE A C 1
ATOM 3478 O O . ILE A 1 420 ? -19.460 5.244 0.415 1.00 80.62 420 ILE A O 1
ATOM 3482 N N . GLU A 1 421 ? -20.167 6.715 1.969 1.00 76.75 421 GLU A N 1
ATOM 3483 C CA . GLU A 1 421 ? -21.584 6.325 1.964 1.00 76.75 421 GLU A CA 1
ATOM 3484 C C . GLU A 1 421 ? -22.187 6.383 0.564 1.00 76.75 421 GLU A C 1
ATOM 3486 O O . GLU A 1 421 ? -22.860 5.442 0.132 1.00 76.75 421 GLU A O 1
ATOM 3491 N N . GLU A 1 422 ? -21.873 7.442 -0.179 1.00 85.00 422 GLU A N 1
ATOM 3492 C CA . GLU A 1 422 ? -22.366 7.626 -1.538 1.00 85.00 422 GLU A CA 1
ATOM 3493 C C . GLU A 1 422 ? -21.620 6.759 -2.571 1.00 85.00 422 GLU A C 1
ATOM 3495 O O . GLU A 1 422 ? -22.227 6.125 -3.442 1.00 85.00 422 GLU A O 1
ATOM 3500 N N . LEU A 1 423 ? -20.286 6.721 -2.505 1.00 85.81 423 LEU A N 1
ATOM 3501 C CA . LEU A 1 423 ? -19.444 6.158 -3.567 1.00 85.81 423 LEU A CA 1
ATOM 3502 C C . LEU A 1 423 ? -19.197 4.649 -3.421 1.00 85.81 423 LEU A C 1
ATOM 3504 O O . LEU A 1 423 ? -19.000 3.939 -4.415 1.00 85.81 423 LEU A O 1
ATOM 3508 N N . ARG A 1 424 ? -19.201 4.106 -2.199 1.00 80.44 424 ARG A N 1
ATOM 3509 C CA . ARG A 1 424 ? -18.942 2.678 -1.950 1.00 80.44 424 ARG A CA 1
ATOM 3510 C C . ARG A 1 424 ? -19.991 1.738 -2.570 1.00 80.44 424 ARG A C 1
ATOM 3512 O O . ARG A 1 424 ? -19.580 0.730 -3.152 1.00 80.44 424 ARG A O 1
ATOM 3519 N N . PRO A 1 425 ? -21.312 1.999 -2.508 1.00 78.69 425 PRO A N 1
ATOM 3520 C CA . PRO A 1 425 ? -22.277 1.152 -3.207 1.00 78.69 425 PRO A CA 1
ATOM 3521 C C . PRO A 1 425 ? -22.135 1.245 -4.736 1.00 78.69 425 PRO A C 1
ATOM 3523 O O . PRO A 1 425 ? -22.174 0.206 -5.398 1.00 78.69 425 PRO A O 1
ATOM 3526 N N . LYS A 1 426 ? -21.873 2.442 -5.290 1.00 80.69 426 LYS A N 1
ATOM 3527 C CA . LYS A 1 426 ? -21.616 2.647 -6.731 1.00 80.69 426 LYS A CA 1
ATOM 3528 C C . LYS A 1 426 ? -20.422 1.812 -7.212 1.00 80.69 426 LYS A C 1
ATOM 3530 O O . LYS A 1 426 ? -20.540 1.031 -8.154 1.00 80.69 426 LYS A O 1
ATOM 3535 N N . THR A 1 427 ? -19.295 1.895 -6.503 1.00 77.50 427 THR A N 1
ATOM 3536 C CA . THR A 1 427 ? -18.073 1.137 -6.835 1.00 77.50 427 THR A CA 1
ATOM 3537 C C . THR A 1 427 ? -18.268 -0.374 -6.761 1.00 77.50 427 THR A C 1
ATOM 3539 O O . THR A 1 427 ? -17.814 -1.088 -7.653 1.00 77.50 427 THR A O 1
ATOM 3542 N N . LYS A 1 428 ? -18.989 -0.881 -5.752 1.00 73.31 428 LYS A N 1
ATOM 3543 C CA . LYS A 1 428 ? -19.326 -2.312 -5.667 1.00 73.31 428 LYS A CA 1
ATOM 3544 C C . LYS A 1 428 ? -20.183 -2.778 -6.847 1.00 73.31 428 LYS A C 1
ATOM 3546 O O . LYS A 1 428 ? -19.955 -3.872 -7.362 1.00 73.31 428 LYS A O 1
ATOM 3551 N N . ALA A 1 429 ? -21.138 -1.961 -7.290 1.00 72.44 429 ALA A N 1
ATOM 3552 C CA . ALA A 1 429 ? -21.961 -2.277 -8.454 1.00 72.44 429 ALA A CA 1
ATOM 3553 C C . ALA A 1 429 ? -21.125 -2.318 -9.747 1.00 72.44 429 ALA A C 1
ATOM 3555 O O . ALA A 1 429 ? -21.230 -3.281 -10.504 1.00 72.44 429 ALA A O 1
ATOM 3556 N N . GLU A 1 430 ? -20.227 -1.348 -9.968 1.00 68.62 430 GLU A N 1
ATOM 3557 C CA . GLU A 1 430 ? -19.307 -1.359 -11.120 1.00 68.62 430 GLU A CA 1
ATOM 3558 C C . GLU A 1 430 ? -18.425 -2.616 -11.166 1.00 68.62 430 GLU A C 1
ATOM 3560 O O . GLU A 1 430 ? -18.177 -3.172 -12.239 1.00 68.62 430 GLU A O 1
ATOM 3565 N N . GLN A 1 431 ? -17.957 -3.071 -10.001 1.00 65.94 431 GLN A N 1
ATOM 3566 C CA . GLN A 1 431 ? -17.137 -4.274 -9.872 1.00 65.94 431 GLN A CA 1
ATOM 3567 C C . GLN A 1 431 ? -17.924 -5.555 -10.170 1.00 65.94 431 GLN A C 1
ATOM 3569 O O . GLN A 1 431 ? -17.397 -6.453 -10.827 1.00 65.94 431 GLN A O 1
ATOM 3574 N N . ALA A 1 432 ? -19.177 -5.641 -9.716 1.00 63.69 432 ALA A N 1
ATOM 3575 C CA . ALA A 1 432 ? -20.030 -6.813 -9.913 1.00 63.69 432 ALA A CA 1
ATOM 3576 C C . ALA A 1 432 ? -20.416 -7.038 -11.387 1.00 63.69 432 ALA A C 1
ATOM 3578 O O . ALA A 1 432 ? -20.616 -8.175 -11.804 1.00 63.69 432 ALA A O 1
ATOM 3579 N N . VAL A 1 433 ? -20.471 -5.973 -12.194 1.00 58.78 433 VAL A N 1
ATOM 3580 C CA . VAL A 1 433 ? -20.851 -6.027 -13.621 1.00 58.78 433 VAL A CA 1
ATOM 3581 C C . VAL A 1 433 ? -19.695 -6.510 -14.526 1.00 58.78 433 VAL A C 1
ATOM 3583 O O . VAL A 1 433 ? -19.863 -6.672 -15.732 1.00 58.78 433 VAL A O 1
ATOM 3586 N N . GLY A 1 434 ? -18.511 -6.808 -13.973 1.00 49.62 434 GLY A N 1
ATOM 3587 C CA . GLY A 1 434 ? -17.397 -7.436 -14.705 1.00 49.62 434 GLY A CA 1
ATOM 3588 C C . GLY A 1 434 ? -16.697 -6.540 -15.741 1.00 49.62 434 GLY A C 1
ATOM 3589 O O . GLY A 1 434 ? -15.763 -6.976 -16.410 1.00 49.62 434 GLY A O 1
ATOM 3590 N N . SER A 1 435 ? -17.105 -5.274 -15.865 1.00 40.69 435 SER A N 1
ATOM 3591 C CA . SER A 1 435 ? -16.635 -4.309 -16.875 1.00 40.69 435 SER A CA 1
ATOM 3592 C C . SER A 1 435 ? -15.226 -3.746 -16.638 1.00 40.69 435 SER A C 1
ATOM 3594 O O . SER A 1 435 ? -14.650 -3.106 -17.516 1.00 40.69 435 SER A O 1
ATOM 3596 N N . LYS A 1 436 ? -14.632 -4.000 -15.474 1.00 45.28 436 LYS A N 1
ATOM 3597 C CA . LYS A 1 436 ? -13.219 -3.745 -15.171 1.00 45.28 436 LYS A CA 1
ATOM 3598 C C . LYS A 1 436 ? -12.736 -4.965 -14.402 1.00 45.28 436 LYS A C 1
ATOM 3600 O O . LYS A 1 436 ? -13.502 -5.484 -13.597 1.00 45.28 436 LYS A O 1
ATOM 3605 N N . MET A 1 437 ? -11.514 -5.449 -14.650 1.00 37.41 437 MET A N 1
ATOM 3606 C CA . MET A 1 437 ? -10.916 -6.534 -13.860 1.00 37.41 437 MET A CA 1
ATOM 3607 C C . MET A 1 437 ? -10.816 -6.086 -12.398 1.00 37.41 437 MET A C 1
ATOM 3609 O O . MET A 1 437 ? -9.803 -5.552 -11.955 1.00 37.41 437 MET A O 1
ATOM 3613 N N . ALA A 1 438 ? -11.905 -6.263 -11.660 1.00 37.00 438 ALA A N 1
ATOM 3614 C CA . ALA A 1 438 ? -11.993 -6.030 -10.246 1.00 37.00 438 ALA A CA 1
ATOM 3615 C C . ALA A 1 438 ? -11.227 -7.178 -9.600 1.00 37.00 438 ALA A C 1
ATOM 3617 O O . ALA A 1 438 ? -11.782 -8.215 -9.245 1.00 37.00 438 ALA A O 1
ATOM 3618 N N . HIS A 1 439 ? -9.918 -7.001 -9.438 1.00 47.38 439 HIS A N 1
ATOM 3619 C CA . HIS A 1 439 ? -9.213 -7.651 -8.344 1.00 47.38 439 HIS A CA 1
ATOM 3620 C C . HIS A 1 439 ? -9.745 -7.011 -7.056 1.00 47.38 439 HIS A C 1
ATOM 3622 O O . HIS A 1 439 ? -9.102 -6.178 -6.426 1.00 47.38 439 HIS A O 1
ATOM 3628 N N . TRP A 1 440 ? -10.983 -7.378 -6.731 1.00 36.75 440 TRP A N 1
ATOM 3629 C CA . TRP A 1 440 ? -11.859 -6.972 -5.636 1.00 36.75 440 TRP A CA 1
ATOM 3630 C C . TRP A 1 440 ? -11.241 -7.135 -4.231 1.00 36.75 440 TRP A C 1
ATOM 3632 O O . TRP A 1 440 ? -11.886 -6.864 -3.225 1.00 36.75 440 TRP A O 1
ATOM 3642 N N . GLU A 1 441 ? -9.978 -7.553 -4.172 1.00 49.75 441 GLU A N 1
ATOM 3643 C CA . GLU A 1 441 ? -9.227 -7.973 -2.993 1.00 49.75 441 GLU A CA 1
ATOM 3644 C C . GLU A 1 441 ? -7.810 -7.396 -2.964 1.00 49.75 441 GLU A C 1
ATOM 3646 O O . GLU A 1 441 ? -7.004 -7.792 -2.125 1.00 49.75 441 GLU A O 1
ATOM 3651 N N . ASP A 1 442 ? -7.479 -6.428 -3.828 1.00 51.16 442 ASP A N 1
ATOM 3652 C CA . ASP A 1 442 ? -6.240 -5.672 -3.660 1.00 51.16 442 ASP A CA 1
ATOM 3653 C C . ASP A 1 442 ? -6.427 -4.565 -2.608 1.00 51.16 442 ASP A C 1
ATOM 3655 O O . ASP A 1 442 ? -6.414 -3.362 -2.878 1.00 51.16 442 ASP A O 1
ATOM 3659 N N . ASN A 1 443 ? -6.697 -5.015 -1.384 1.00 53.12 443 ASN A N 1
ATOM 3660 C CA . ASN A 1 443 ? -6.867 -4.219 -0.176 1.00 53.12 443 ASN A CA 1
ATOM 3661 C C . ASN A 1 443 ? -5.511 -3.952 0.474 1.00 53.12 443 ASN A C 1
ATOM 3663 O O . ASN A 1 443 ? -5.429 -3.860 1.687 1.00 53.12 443 ASN A O 1
ATOM 3667 N N . TYR A 1 444 ? -4.421 -3.860 -0.292 1.00 52.09 444 TYR A N 1
ATOM 3668 C CA . TYR A 1 444 ? -3.092 -3.730 0.299 1.00 52.09 444 TYR A CA 1
ATOM 3669 C C . TYR A 1 444 ? -2.972 -2.486 1.184 1.00 52.09 444 TYR A C 1
ATOM 3671 O O . TYR A 1 444 ? -2.326 -2.588 2.211 1.00 52.09 444 TYR A O 1
ATOM 3679 N N . LEU A 1 445 ? -3.632 -1.368 0.855 1.00 49.50 445 LEU A N 1
ATOM 3680 C CA . LEU A 1 445 ? -3.663 -0.194 1.732 1.00 49.50 445 LEU A CA 1
ATOM 3681 C C . LEU A 1 445 ? -4.512 -0.422 2.990 1.00 49.50 445 LEU A C 1
ATOM 3683 O O . LEU A 1 445 ? -4.132 0.042 4.054 1.00 49.50 445 LEU A O 1
ATOM 3687 N N . CYS A 1 446 ? -5.609 -1.184 2.908 1.00 48.00 446 CYS A N 1
ATOM 3688 C CA . CYS A 1 446 ? -6.386 -1.586 4.086 1.00 48.00 446 CYS A CA 1
ATOM 3689 C C . CYS A 1 446 ? -5.628 -2.615 4.938 1.00 48.00 446 CYS A C 1
ATOM 3691 O O . CYS A 1 446 ? -5.673 -2.543 6.153 1.00 48.00 446 CYS A O 1
ATOM 3693 N N . ASN A 1 447 ? -4.898 -3.545 4.320 1.00 50.62 447 ASN A N 1
ATOM 3694 C CA . ASN A 1 447 ? -4.025 -4.505 4.990 1.00 50.62 447 ASN A CA 1
ATOM 3695 C C . ASN A 1 447 ? -2.847 -3.782 5.642 1.00 50.62 447 ASN A C 1
ATOM 3697 O O . ASN A 1 447 ? -2.517 -4.082 6.778 1.00 50.62 447 ASN A O 1
ATOM 3701 N N . ILE A 1 448 ? -2.254 -2.801 4.955 1.00 49.72 448 ILE A N 1
ATOM 3702 C CA . ILE A 1 448 ? -1.258 -1.903 5.534 1.00 49.72 448 ILE A CA 1
ATOM 3703 C C . ILE A 1 448 ? -1.890 -1.180 6.710 1.00 49.72 448 ILE A C 1
ATOM 3705 O O . ILE A 1 448 ? -1.393 -1.353 7.798 1.00 49.72 448 ILE A O 1
ATOM 3709 N N . ALA A 1 449 ? -3.043 -0.531 6.582 1.00 44.53 449 ALA A N 1
ATOM 3710 C CA . ALA A 1 449 ? -3.689 0.127 7.716 1.00 44.53 449 ALA A CA 1
ATOM 3711 C C . ALA A 1 449 ? -4.060 -0.828 8.873 1.00 44.53 449 ALA A C 1
ATOM 3713 O O . ALA A 1 449 ? -3.981 -0.430 10.030 1.00 44.53 449 ALA A O 1
ATOM 3714 N N . LEU A 1 450 ? -4.390 -2.094 8.594 1.00 46.72 450 LEU A N 1
ATOM 3715 C CA . LEU A 1 450 ? -4.592 -3.147 9.602 1.00 46.72 450 LEU A CA 1
ATOM 3716 C C . LEU A 1 450 ? -3.293 -3.549 10.332 1.00 46.72 450 LEU A C 1
ATOM 3718 O O . LEU A 1 450 ? -3.366 -4.072 11.444 1.00 46.72 450 LEU A O 1
ATOM 3722 N N . LEU A 1 451 ? -2.122 -3.337 9.720 1.00 43.53 451 LEU A N 1
ATOM 3723 C CA . LEU A 1 451 ? -0.813 -3.815 10.193 1.00 43.53 451 LEU A CA 1
ATOM 3724 C C . LEU A 1 451 ? 0.119 -2.703 10.682 1.00 43.53 451 LEU A C 1
ATOM 3726 O O . LEU A 1 451 ? 0.831 -2.886 11.665 1.00 43.53 451 LEU A O 1
ATOM 3730 N N . SER A 1 452 ? 0.135 -1.570 9.988 1.00 40.28 452 SER A N 1
ATOM 3731 C CA . SER A 1 452 ? 0.900 -0.370 10.296 1.00 40.28 452 SER A CA 1
ATOM 3732 C C . SER A 1 452 ? 0.200 0.489 11.320 1.00 40.28 452 SER A C 1
ATOM 3734 O O . SER A 1 452 ? 0.846 1.074 12.189 1.00 40.28 452 SER A O 1
ATOM 3736 N N . ASN A 1 453 ? -1.130 0.528 11.255 1.00 35.94 453 ASN A N 1
ATOM 3737 C CA . ASN A 1 453 ? -1.888 1.323 12.172 1.00 35.94 453 ASN A CA 1
ATOM 3738 C C . ASN A 1 453 ? -2.395 0.455 13.315 1.00 35.94 453 ASN A C 1
ATOM 3740 O O . ASN A 1 453 ? -3.458 -0.171 13.257 1.00 35.94 453 ASN A O 1
ATOM 3744 N N . ARG A 1 454 ? -1.672 0.543 14.439 1.00 38.03 454 ARG A N 1
ATOM 3745 C CA . ARG A 1 454 ? -2.281 0.284 15.743 1.00 38.03 454 ARG A CA 1
ATOM 3746 C C . ARG A 1 454 ? -3.613 1.031 15.869 1.00 38.03 454 ARG A C 1
ATOM 3748 O O . ARG A 1 454 ? -4.420 0.547 16.636 1.00 38.03 454 ARG A O 1
ATOM 3755 N N . LEU A 1 455 ? -3.898 2.108 15.115 1.00 32.81 455 LEU A N 1
ATOM 3756 C CA . LEU A 1 455 ? -5.177 2.822 15.152 1.00 32.81 455 LEU A CA 1
ATOM 3757 C C . LEU A 1 455 ? -6.400 2.151 14.511 1.00 32.81 455 LEU A C 1
ATOM 3759 O O . LEU A 1 455 ? -7.502 2.432 14.970 1.00 32.81 455 LEU A O 1
ATOM 3763 N N . LEU A 1 456 ? -6.275 1.189 13.590 1.00 35.00 456 LEU A N 1
ATOM 3764 C CA . LEU A 1 456 ? -7.443 0.351 13.241 1.00 35.00 456 LEU A CA 1
ATOM 3765 C C . LEU A 1 456 ? -7.759 -0.645 14.364 1.00 35.00 456 LEU A C 1
ATOM 3767 O O . LEU A 1 456 ? -8.923 -0.948 14.624 1.00 35.00 456 LEU A O 1
ATOM 3771 N N . TRP A 1 457 ? -6.730 -1.045 15.118 1.00 32.78 457 TRP A N 1
ATOM 3772 C CA . TRP A 1 457 ? -6.909 -1.628 16.443 1.00 32.78 457 TRP A CA 1
ATOM 3773 C C . TRP A 1 457 ? -7.323 -0.579 17.486 1.00 32.78 457 TRP A C 1
ATOM 3775 O O . TRP A 1 457 ? -8.000 -0.959 18.428 1.00 32.78 457 TRP A O 1
ATOM 3785 N N . THR A 1 458 ? -6.991 0.717 17.345 1.00 33.72 458 THR A N 1
ATOM 3786 C CA . THR A 1 458 ? -7.321 1.779 18.319 1.00 33.72 458 THR A CA 1
ATOM 3787 C C . THR A 1 458 ? -8.662 2.473 18.139 1.00 33.72 458 THR A C 1
ATOM 3789 O O . THR A 1 458 ? -9.136 3.065 19.105 1.00 33.72 458 THR A O 1
ATOM 3792 N N . CYS A 1 459 ? -9.378 2.265 17.034 1.00 32.16 459 CYS A N 1
ATOM 3793 C CA . CYS A 1 459 ? -10.841 2.359 17.065 1.00 32.16 459 CYS A CA 1
ATOM 3794 C C . CYS A 1 459 ? -11.438 1.337 18.066 1.00 32.16 459 CYS A C 1
ATOM 3796 O O . CYS A 1 459 ? -12.565 1.510 18.522 1.00 32.16 459 CYS A O 1
ATOM 3798 N N . LEU A 1 460 ? -10.651 0.329 18.477 1.00 34.34 460 LEU A N 1
ATOM 3799 C CA . LEU A 1 460 ? -10.907 -0.633 19.561 1.00 34.34 460 LEU A CA 1
ATOM 3800 C C . LEU A 1 460 ? -9.888 -0.559 20.725 1.00 34.34 460 LEU A C 1
ATOM 3802 O O . LEU A 1 460 ? -9.873 -1.419 21.597 1.00 34.34 460 LEU A O 1
ATOM 3806 N N . ASN A 1 461 ? -9.047 0.470 20.765 1.00 32.53 461 ASN A N 1
ATOM 3807 C CA . ASN A 1 461 ? -7.976 0.669 21.750 1.00 32.53 461 ASN A CA 1
ATOM 3808 C C . ASN A 1 461 ? -7.899 2.168 22.057 1.00 32.53 461 ASN A C 1
ATOM 3810 O O . ASN A 1 461 ? -6.849 2.811 22.012 1.00 32.53 461 ASN A O 1
ATOM 3814 N N . LYS A 1 462 ? -9.063 2.737 22.385 1.00 35.19 462 LYS A N 1
ATOM 3815 C CA . LYS A 1 462 ? -9.070 3.761 23.422 1.00 35.19 462 LYS A CA 1
ATOM 3816 C C . LYS A 1 462 ? -8.354 3.121 24.614 1.00 35.19 462 LYS A C 1
ATOM 3818 O O . LYS A 1 462 ? -8.722 2.011 24.996 1.00 35.19 462 LYS A O 1
ATOM 3823 N N . LYS A 1 463 ? -7.324 3.789 25.144 1.00 47.88 463 LYS A N 1
ATOM 3824 C CA . LYS A 1 463 ? -6.463 3.295 26.234 1.00 47.88 463 LYS A CA 1
ATOM 3825 C C . LYS A 1 463 ? -7.246 2.936 27.523 1.00 47.88 463 LYS A C 1
ATOM 3827 O O . LYS A 1 463 ? -6.653 2.389 28.444 1.00 47.88 463 LYS A O 1
ATOM 3832 N N . MET A 1 464 ? -8.566 3.152 27.506 1.00 55.09 464 MET A N 1
ATOM 3833 C CA . MET A 1 464 ? -9.577 2.761 28.480 1.00 55.09 464 MET A CA 1
ATOM 3834 C C . MET A 1 464 ? -10.037 1.297 28.432 1.00 55.09 464 MET A C 1
ATOM 3836 O O . MET A 1 464 ? -10.675 0.855 29.384 1.00 55.09 464 MET A O 1
ATOM 3840 N N . PHE A 1 465 ? -9.816 0.558 27.337 1.00 61.44 465 PHE A N 1
ATOM 3841 C CA . PHE A 1 465 ? -10.273 -0.832 27.218 1.00 61.44 465 PHE A CA 1
ATOM 3842 C C . PHE A 1 465 ? -9.097 -1.804 27.184 1.00 61.44 465 PHE A C 1
ATOM 3844 O O . PHE A 1 465 ? -8.176 -1.664 26.383 1.00 61.44 465 PHE A O 1
ATOM 3851 N N . ILE A 1 466 ? -9.164 -2.833 28.022 1.00 57.09 466 ILE A N 1
ATOM 3852 C CA . ILE A 1 466 ? -8.184 -3.913 28.096 1.00 57.09 466 ILE A CA 1
ATOM 3853 C C . ILE A 1 466 ? -8.808 -5.233 27.640 1.00 57.09 466 ILE A C 1
ATOM 3855 O O . ILE A 1 466 ? -10.024 -5.427 27.702 1.00 57.09 466 ILE A O 1
ATOM 3859 N N . LEU A 1 467 ? -7.962 -6.163 27.195 1.00 58.47 467 LEU A N 1
ATOM 3860 C CA . L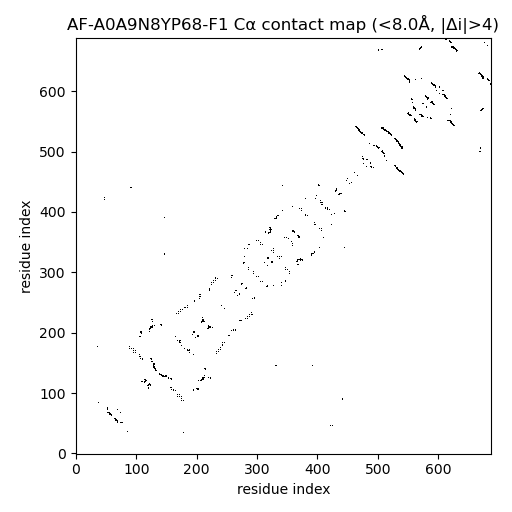EU A 1 467 ? -8.356 -7.554 26.999 1.00 58.47 467 LEU A CA 1
ATOM 3861 C C . LEU A 1 467 ? -7.987 -8.365 28.237 1.00 58.47 467 LEU A C 1
ATOM 3863 O O . LEU A 1 467 ? -6.811 -8.466 28.587 1.00 58.47 467 LEU A O 1
ATOM 3867 N N . THR A 1 468 ? -8.980 -8.990 28.861 1.00 64.88 468 THR A N 1
ATOM 3868 C CA . THR A 1 468 ? -8.769 -9.840 30.037 1.00 64.88 468 THR A CA 1
ATOM 3869 C C . THR A 1 468 ? -9.059 -11.291 29.699 1.00 64.88 468 THR A C 1
ATOM 3871 O O . THR A 1 468 ? -10.153 -11.621 29.247 1.00 64.88 468 THR A O 1
ATOM 3874 N N . VAL A 1 469 ? -8.072 -12.162 29.923 1.00 70.31 469 VAL A N 1
ATOM 3875 C CA . VAL A 1 469 ? -8.232 -13.613 29.779 1.00 70.31 469 VAL A CA 1
ATOM 3876 C C . VAL A 1 469 ? -8.919 -14.156 31.026 1.00 70.31 469 VAL A C 1
ATOM 3878 O O . VAL A 1 469 ? -8.403 -14.002 32.131 1.00 70.31 469 VAL A O 1
ATOM 3881 N N . LEU A 1 470 ? -10.049 -14.827 30.839 1.00 74.00 470 LEU A N 1
ATOM 3882 C CA . LEU A 1 470 ? -10.769 -15.539 31.886 1.00 74.00 470 LEU A CA 1
ATOM 3883 C C . LEU A 1 470 ? -10.878 -17.018 31.541 1.00 74.00 470 LEU A C 1
ATOM 3885 O O . LEU A 1 470 ? -10.852 -17.418 30.374 1.00 74.00 470 LEU A O 1
ATOM 3889 N N . ARG A 1 471 ? -11.009 -17.830 32.586 1.00 88.38 471 ARG A N 1
ATOM 3890 C CA . ARG A 1 471 ? -11.296 -19.254 32.480 1.00 88.38 471 ARG A CA 1
ATOM 3891 C C . ARG A 1 471 ? -12.487 -19.571 33.359 1.00 88.38 471 ARG A C 1
ATOM 3893 O O . ARG A 1 471 ? -12.440 -19.310 34.557 1.00 88.38 471 ARG A O 1
ATOM 3900 N N . ASP A 1 472 ? -13.522 -20.136 32.758 1.00 87.38 472 ASP A N 1
ATOM 3901 C CA . ASP A 1 472 ? -14.768 -20.448 33.449 1.00 87.38 472 ASP A CA 1
ATOM 3902 C C . ASP A 1 472 ? -15.421 -21.716 32.885 1.00 87.38 472 ASP A C 1
ATOM 3904 O O . ASP A 1 472 ? -15.101 -22.170 31.783 1.00 87.38 472 ASP A O 1
ATOM 3908 N N . THR A 1 473 ? -16.328 -22.303 33.660 1.00 91.62 473 THR A N 1
ATOM 3909 C CA . THR A 1 473 ? -17.185 -23.405 33.221 1.00 91.62 473 THR A CA 1
ATOM 3910 C C . THR A 1 473 ? -18.493 -22.838 32.681 1.00 91.62 473 THR A C 1
ATOM 3912 O O . THR A 1 473 ? -19.368 -22.414 33.435 1.00 91.62 473 THR A O 1
ATOM 3915 N N . ILE A 1 474 ? -18.639 -22.856 31.360 1.00 89.31 474 ILE A N 1
ATOM 3916 C CA . ILE A 1 474 ? -19.818 -22.346 30.663 1.00 89.31 474 ILE A CA 1
ATOM 3917 C C . ILE A 1 474 ? -20.808 -23.491 30.471 1.00 89.31 474 ILE A C 1
ATOM 3919 O O . ILE A 1 474 ? -20.419 -24.579 30.041 1.00 89.31 474 ILE A O 1
ATOM 3923 N N . HIS A 1 475 ? -22.077 -23.255 30.808 1.00 88.44 475 HIS A N 1
ATOM 3924 C CA . HIS A 1 475 ? -23.130 -24.258 30.691 1.00 88.44 475 HIS A CA 1
ATOM 3925 C C . HIS A 1 475 ? -24.124 -23.868 29.596 1.00 88.44 475 HIS A C 1
ATOM 3927 O O . HIS A 1 475 ? -24.834 -22.874 29.717 1.00 88.44 475 HIS A O 1
ATOM 3933 N N . ILE A 1 476 ? -24.182 -24.660 28.530 1.00 86.12 476 ILE A N 1
ATOM 3934 C CA . ILE A 1 476 ? -25.115 -24.448 27.424 1.00 86.12 476 ILE A CA 1
ATOM 3935 C C . ILE A 1 476 ? -26.407 -25.195 27.740 1.00 86.12 476 ILE A C 1
ATOM 3937 O O . ILE A 1 476 ? -26.399 -26.373 28.107 1.00 86.12 476 ILE A O 1
ATOM 3941 N N . GLN A 1 477 ? -27.535 -24.506 27.608 1.00 84.69 477 GLN A N 1
ATOM 3942 C CA . GLN A 1 477 ? -28.842 -25.098 27.863 1.00 84.69 477 GLN A CA 1
ATOM 3943 C C . GLN A 1 477 ? -29.295 -25.979 26.687 1.00 84.69 477 GLN A C 1
ATOM 3945 O O . GLN A 1 477 ? -28.975 -25.663 25.540 1.00 84.69 477 GLN A O 1
ATOM 3950 N N . PRO A 1 478 ? -30.111 -27.028 26.921 1.00 86.12 478 PRO A N 1
ATOM 3951 C CA . PRO A 1 478 ? -30.563 -27.933 25.858 1.00 86.12 478 PRO A CA 1
ATOM 3952 C C . PRO A 1 478 ? -31.229 -27.234 24.669 1.00 86.12 478 PRO A C 1
ATOM 3954 O O . PRO A 1 478 ? -31.105 -27.676 23.530 1.00 86.12 478 PRO A O 1
ATOM 3957 N N . TYR A 1 479 ? -31.937 -26.130 24.922 1.00 85.31 479 TYR A N 1
ATOM 3958 C CA . TYR A 1 479 ? -32.597 -25.370 23.865 1.00 85.31 479 TYR A CA 1
ATOM 3959 C C . TYR A 1 479 ? -31.612 -24.636 22.948 1.00 85.31 479 TYR A C 1
ATOM 3961 O O . TYR A 1 479 ? -32.002 -24.303 21.838 1.00 85.31 479 TYR A O 1
ATOM 3969 N N . ASP A 1 480 ? -30.357 -24.428 23.352 1.00 79.69 480 ASP A N 1
ATOM 3970 C CA . ASP A 1 480 ? -29.302 -23.820 22.532 1.00 79.69 480 ASP A CA 1
ATOM 3971 C C . ASP A 1 480 ? -28.452 -24.863 21.778 1.00 79.69 480 ASP A C 1
ATOM 3973 O O . ASP A 1 480 ? -27.595 -24.487 20.987 1.00 79.69 480 ASP A O 1
ATOM 3977 N N . PHE A 1 481 ? -28.714 -26.170 21.927 1.00 83.50 481 PHE A N 1
ATOM 3978 C CA . PHE A 1 481 ? -27.946 -27.233 21.244 1.00 83.50 481 PHE A CA 1
ATOM 3979 C C . PHE A 1 481 ? -28.111 -27.253 19.719 1.00 83.50 481 PHE A C 1
ATOM 3981 O O . PHE A 1 481 ? -27.345 -27.910 19.020 1.00 83.50 481 PHE A O 1
ATOM 3988 N N . HIS A 1 482 ? -29.113 -26.550 19.190 1.00 78.81 482 HIS A N 1
ATOM 3989 C CA . HIS A 1 482 ? -29.281 -26.366 17.749 1.00 78.81 482 HIS A CA 1
ATOM 3990 C C . HIS A 1 482 ? -28.302 -25.335 17.166 1.00 78.81 482 HIS A C 1
ATOM 3992 O O . HIS A 1 482 ? -28.140 -25.282 15.947 1.00 78.81 482 HIS A O 1
ATOM 3998 N N . LYS A 1 483 ? -27.683 -24.499 18.013 1.00 72.38 483 LYS A N 1
ATOM 3999 C CA . LYS A 1 483 ? -26.711 -23.494 17.589 1.00 72.38 483 LYS A CA 1
ATOM 4000 C C . LYS A 1 483 ? -25.331 -24.128 17.404 1.00 72.38 483 LYS A C 1
ATOM 4002 O O . LYS A 1 483 ? -24.975 -25.057 18.133 1.00 72.38 483 LYS A O 1
ATOM 4007 N N . PRO A 1 484 ? -24.504 -23.595 16.491 1.00 72.75 484 PRO A N 1
ATOM 4008 C CA . PRO A 1 484 ? -23.084 -23.906 16.459 1.00 72.75 484 PRO A CA 1
ATOM 4009 C C . PRO A 1 484 ? -22.442 -23.671 17.831 1.00 72.75 484 PRO A C 1
ATOM 4011 O O . PRO A 1 484 ? -22.705 -22.664 18.489 1.00 72.75 484 PRO A O 1
ATOM 4014 N N . LYS A 1 485 ? -21.555 -24.578 18.251 1.00 69.44 485 LYS A N 1
ATOM 4015 C CA . LYS A 1 485 ? -20.918 -24.550 19.580 1.00 69.44 485 LYS A CA 1
ATOM 4016 C C . LYS A 1 485 ? -20.300 -23.192 19.920 1.00 69.44 485 LYS A C 1
ATOM 4018 O O . LYS A 1 485 ? -20.451 -22.698 21.033 1.00 69.44 485 LYS A O 1
ATOM 4023 N N . TYR A 1 486 ? -19.618 -22.576 18.958 1.00 69.56 486 TYR A N 1
ATOM 4024 C CA . TYR A 1 486 ? -19.003 -21.265 19.152 1.00 69.56 486 TYR A CA 1
ATOM 4025 C C . TYR A 1 486 ? -20.039 -20.166 19.438 1.00 69.56 486 TYR A C 1
ATOM 4027 O O . TYR A 1 486 ? -19.806 -19.310 20.290 1.00 69.56 486 TYR A O 1
ATOM 4035 N N . GLU A 1 487 ? -21.188 -20.205 18.762 1.00 67.19 487 GLU A N 1
ATOM 4036 C CA . GLU A 1 487 ? -22.285 -19.251 18.941 1.00 67.19 487 GLU A CA 1
ATOM 4037 C C . GLU A 1 487 ? -22.960 -19.439 20.304 1.00 67.19 487 GLU A C 1
ATOM 4039 O O . GLU A 1 487 ? -23.087 -18.475 21.055 1.00 67.19 487 GLU A O 1
ATOM 4044 N N . ALA A 1 488 ? -23.275 -20.682 20.684 1.00 71.44 488 ALA A N 1
ATOM 4045 C CA . ALA A 1 488 ? -23.860 -20.993 21.990 1.00 71.44 488 ALA A CA 1
ATOM 4046 C C . ALA A 1 488 ? -22.953 -20.560 23.158 1.00 71.44 488 ALA A C 1
ATOM 4048 O O . ALA A 1 488 ? -23.416 -19.942 24.117 1.00 71.44 488 ALA A O 1
ATOM 4049 N N . LEU A 1 489 ? -21.645 -20.828 23.062 1.00 73.44 489 LEU A N 1
ATOM 4050 C CA . LEU A 1 489 ? -20.670 -20.367 24.054 1.00 73.44 489 LEU A CA 1
ATOM 4051 C C . LEU A 1 489 ? -20.552 -18.842 24.073 1.00 73.44 489 LEU A C 1
ATOM 4053 O O . LEU A 1 489 ? -20.445 -18.250 25.144 1.00 73.44 489 LEU A O 1
ATOM 4057 N N . THR A 1 490 ? -20.577 -18.200 22.906 1.00 66.62 490 THR A N 1
ATOM 4058 C CA . THR A 1 490 ? -20.487 -16.740 22.791 1.00 66.62 490 THR A CA 1
ATOM 4059 C C . THR A 1 490 ? -21.670 -16.048 23.454 1.00 66.62 490 THR A C 1
ATOM 4061 O O . THR A 1 490 ? -21.475 -15.099 24.219 1.00 66.62 490 THR A O 1
ATOM 4064 N N . ASP A 1 491 ? -22.882 -16.527 23.188 1.00 66.06 491 ASP A N 1
ATOM 4065 C CA . ASP A 1 491 ? -24.110 -16.011 23.786 1.00 66.06 491 ASP A CA 1
ATOM 4066 C C . ASP A 1 491 ? -24.072 -16.157 25.306 1.00 66.06 491 ASP A C 1
ATOM 4068 O O . ASP A 1 491 ? -24.314 -15.191 26.030 1.00 66.06 491 ASP A O 1
ATOM 4072 N N . GLU A 1 492 ? -23.702 -17.341 25.796 1.00 77.94 492 GLU A N 1
ATOM 4073 C CA . GLU A 1 492 ? -23.701 -17.636 27.224 1.00 77.94 492 GLU A CA 1
ATOM 4074 C C . GLU A 1 492 ? -22.610 -16.859 27.977 1.00 77.94 492 GLU A C 1
ATOM 4076 O O . GLU A 1 492 ? -22.873 -16.291 29.037 1.00 77.94 492 GLU A O 1
ATOM 4081 N N . ILE A 1 493 ? -21.407 -16.731 27.409 1.00 74.38 493 ILE A N 1
ATOM 4082 C CA . ILE A 1 493 ? -20.340 -15.903 27.989 1.00 74.38 493 ILE A CA 1
ATOM 4083 C C . ILE A 1 493 ? -20.773 -14.435 28.037 1.00 74.38 493 ILE A C 1
ATOM 4085 O O . ILE A 1 493 ? -20.640 -13.790 29.077 1.00 74.38 493 ILE A O 1
ATOM 4089 N N . ASN A 1 494 ? -21.343 -13.888 26.959 1.00 65.88 494 ASN A N 1
ATOM 4090 C CA . ASN A 1 494 ? -21.856 -12.518 26.991 1.00 65.88 494 ASN A CA 1
ATOM 4091 C C . ASN A 1 494 ? -22.997 -12.363 28.005 1.00 65.88 494 ASN A C 1
ATOM 4093 O O . ASN A 1 494 ? -23.024 -11.380 28.738 1.00 65.88 494 ASN A O 1
ATOM 4097 N N . ARG A 1 495 ? -23.897 -13.345 28.124 1.00 78.31 495 ARG A N 1
ATOM 4098 C CA . ARG A 1 495 ? -24.975 -13.351 29.124 1.00 78.31 495 ARG A CA 1
ATOM 4099 C C . ARG A 1 495 ? -24.434 -13.337 30.557 1.00 78.31 495 ARG A C 1
ATOM 4101 O O . ARG A 1 495 ? -25.015 -12.695 31.437 1.00 78.31 495 ARG A O 1
ATOM 4108 N N . ILE A 1 496 ? -23.342 -14.059 30.813 1.00 74.19 496 ILE A N 1
ATOM 4109 C CA . ILE A 1 496 ? -22.722 -14.137 32.138 1.00 74.19 496 ILE A CA 1
ATOM 4110 C C . ILE A 1 496 ? -21.919 -12.874 32.445 1.00 74.19 496 ILE A C 1
ATOM 4112 O O . ILE A 1 496 ? -21.995 -12.414 33.582 1.00 74.19 496 ILE A O 1
ATOM 4116 N N . TYR A 1 497 ? -21.193 -12.306 31.484 1.00 77.25 497 TYR A N 1
ATOM 4117 C CA . TYR A 1 497 ? -20.166 -11.301 31.764 1.00 77.25 497 TYR A CA 1
ATOM 4118 C C . TYR A 1 497 ? -20.473 -9.889 31.262 1.00 77.25 497 TYR A C 1
ATOM 4120 O O . TYR A 1 497 ? -20.049 -8.936 31.907 1.00 77.25 497 TYR A O 1
ATOM 4128 N N . ALA A 1 498 ? -21.197 -9.709 30.156 1.00 70.69 498 ALA A N 1
ATOM 4129 C CA . ALA A 1 498 ? -21.447 -8.372 29.616 1.00 70.69 498 ALA A CA 1
ATOM 4130 C C . ALA A 1 498 ? -22.239 -7.503 30.610 1.00 70.69 498 ALA A C 1
ATOM 4132 O O . ALA A 1 498 ? -23.143 -7.983 31.299 1.00 70.69 498 ALA A O 1
ATOM 4133 N N . ASN A 1 499 ? -21.893 -6.215 30.680 1.00 69.00 499 ASN A N 1
ATOM 4134 C CA . ASN A 1 499 ? -22.428 -5.237 31.632 1.00 69.00 499 ASN A CA 1
ATOM 4135 C C . ASN A 1 499 ? -22.239 -5.605 33.114 1.00 69.00 499 ASN A C 1
ATOM 4137 O O . ASN A 1 499 ? -22.975 -5.115 33.973 1.00 69.00 499 ASN A O 1
ATOM 4141 N N . LYS A 1 500 ? -21.258 -6.452 33.445 1.00 76.88 500 LYS A N 1
ATOM 4142 C CA . LYS A 1 500 ? -20.893 -6.738 34.837 1.00 76.88 500 LYS A CA 1
ATOM 4143 C C . LYS A 1 500 ? -19.495 -6.239 35.145 1.00 76.88 500 LYS A C 1
ATOM 4145 O O . LYS A 1 500 ? -18.571 -6.401 34.353 1.00 76.88 500 LYS A O 1
ATOM 4150 N N . VAL A 1 501 ? -19.342 -5.655 36.325 1.00 81.44 501 VAL A N 1
ATOM 4151 C CA . VAL A 1 501 ? -18.030 -5.335 36.881 1.00 81.44 501 VAL A CA 1
ATOM 4152 C C . VAL A 1 501 ? -17.455 -6.601 37.495 1.00 81.44 501 VAL A C 1
ATOM 4154 O O . VAL A 1 501 ? -18.092 -7.219 38.350 1.00 81.44 501 VAL A O 1
ATOM 4157 N N . ILE A 1 502 ? -16.248 -6.967 37.075 1.00 82.44 502 ILE A N 1
ATOM 4158 C CA . ILE A 1 502 ? -15.443 -7.943 37.800 1.00 82.44 502 ILE A CA 1
ATOM 4159 C C . ILE A 1 502 ? -14.469 -7.171 38.688 1.00 82.44 502 ILE A C 1
ATOM 4161 O O . ILE A 1 502 ? -13.786 -6.254 38.224 1.00 82.44 502 ILE A O 1
ATOM 4165 N N . GLN A 1 503 ? -14.436 -7.544 39.968 1.00 82.69 503 GLN A N 1
ATOM 4166 C CA . GLN A 1 503 ? -13.555 -6.944 40.968 1.00 82.69 503 GLN A CA 1
ATOM 4167 C C . GLN A 1 503 ? -12.103 -6.984 40.498 1.00 82.69 503 GLN A C 1
ATOM 4169 O O . GLN A 1 503 ? -11.660 -8.002 39.962 1.00 82.69 503 GLN A O 1
ATOM 4174 N N . GLU A 1 504 ? -11.389 -5.872 40.681 1.00 79.94 504 GLU A N 1
ATOM 4175 C CA . GLU A 1 504 ? -9.982 -5.714 40.289 1.00 79.94 504 GLU A CA 1
ATOM 4176 C C . GLU A 1 504 ? -9.701 -5.948 38.794 1.00 79.94 504 GLU A C 1
ATOM 4178 O O . GLU A 1 504 ? -8.547 -6.119 38.400 1.00 79.94 504 GLU A O 1
ATOM 4183 N N . ILE A 1 505 ? -10.732 -5.971 37.943 1.00 82.38 505 ILE A N 1
ATOM 4184 C CA . ILE A 1 505 ? -10.615 -6.181 36.494 1.00 82.38 505 ILE A CA 1
ATOM 4185 C C . ILE A 1 505 ? -11.274 -5.034 35.731 1.00 82.38 505 ILE A C 1
ATOM 4187 O O . ILE A 1 505 ? -10.634 -4.481 34.844 1.00 82.38 505 ILE A O 1
ATOM 4191 N N . GLY A 1 506 ? -12.506 -4.655 36.080 1.00 82.19 506 GLY A N 1
ATOM 4192 C CA . GLY A 1 506 ? -13.236 -3.547 35.453 1.00 82.19 506 GLY A CA 1
ATOM 4193 C C . GLY A 1 506 ? -14.605 -3.952 34.905 1.00 82.19 506 GLY A C 1
ATOM 4194 O O . GLY A 1 506 ? -15.104 -5.054 35.157 1.00 82.19 506 GLY A O 1
ATOM 4195 N N . LEU A 1 507 ? -15.236 -3.048 34.154 1.00 80.75 507 LEU A N 1
ATOM 4196 C CA . LEU A 1 507 ? -16.552 -3.273 33.551 1.00 80.75 507 LEU A CA 1
ATOM 4197 C C . LEU A 1 507 ? -16.419 -4.109 32.272 1.00 80.75 507 LEU A C 1
ATOM 4199 O O . LEU A 1 507 ? -15.868 -3.663 31.271 1.00 80.75 507 LEU A O 1
ATOM 4203 N N . CYS A 1 508 ? -16.966 -5.319 32.274 1.00 76.88 508 CYS A N 1
ATOM 4204 C CA . CYS A 1 508 ? -16.969 -6.188 31.105 1.00 76.88 508 CYS A CA 1
ATOM 4205 C C . CYS A 1 508 ? -17.964 -5.686 30.054 1.00 76.88 508 CYS A C 1
ATOM 4207 O O . CYS A 1 508 ? -19.161 -5.569 30.316 1.00 76.88 508 CYS A O 1
ATOM 4209 N N . ILE A 1 509 ? -17.469 -5.436 28.844 1.00 71.19 509 ILE A N 1
ATOM 4210 C CA . ILE A 1 509 ? -18.264 -4.931 27.722 1.00 71.19 509 ILE A CA 1
ATOM 4211 C C . ILE A 1 509 ? -18.838 -6.094 26.921 1.00 71.19 509 ILE A C 1
ATOM 4213 O O . ILE A 1 509 ? -20.049 -6.199 26.752 1.00 71.19 509 ILE A O 1
ATOM 4217 N N . CYS A 1 510 ? -17.969 -6.977 26.425 1.00 64.12 510 CYS A N 1
ATOM 4218 C CA . CYS A 1 510 ? -18.372 -8.149 25.652 1.00 64.12 510 CYS A CA 1
ATOM 4219 C C . CYS A 1 510 ? -17.231 -9.163 25.509 1.00 64.12 510 CYS A C 1
ATOM 4221 O O . CYS A 1 510 ? -16.060 -8.853 25.734 1.00 64.12 510 CYS A O 1
ATOM 4223 N N . LEU A 1 511 ? -17.575 -10.370 25.067 1.00 60.78 511 LEU A N 1
ATOM 4224 C CA . LEU A 1 511 ? -16.633 -11.376 24.598 1.00 60.78 511 LEU A CA 1
ATOM 4225 C C . LEU A 1 511 ? -15.865 -10.866 23.378 1.00 60.78 511 LEU A C 1
ATOM 4227 O O . LEU A 1 511 ? -16.473 -10.450 22.387 1.00 60.78 511 LEU A O 1
ATOM 4231 N N . PHE A 1 512 ? -14.538 -10.929 23.451 1.00 51.75 512 PHE A N 1
ATOM 4232 C CA . PHE A 1 512 ? -13.636 -10.689 22.331 1.00 51.75 512 PHE A CA 1
ATOM 4233 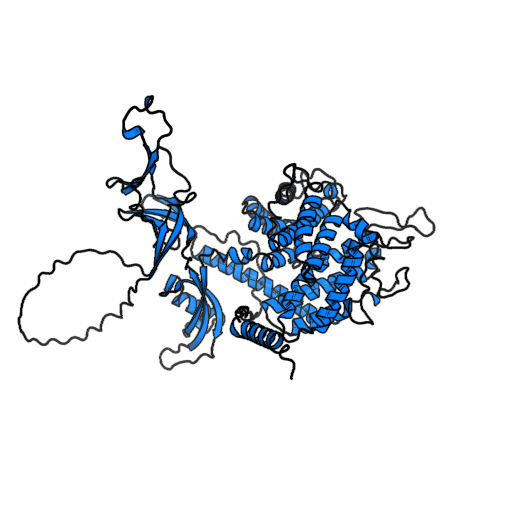C C . PHE A 1 512 ? -13.501 -11.958 21.485 1.00 51.75 512 PHE A C 1
ATOM 4235 O O . PHE A 1 512 ? -13.912 -11.961 20.327 1.00 51.75 512 PHE A O 1
ATOM 4242 N N . ASP A 1 513 ? -12.992 -13.039 22.082 1.00 52.81 513 ASP A N 1
ATOM 4243 C CA . ASP A 1 513 ? -12.853 -14.352 21.451 1.00 52.81 513 ASP A CA 1
ATOM 4244 C C . ASP A 1 513 ? -12.767 -15.497 22.476 1.00 52.81 513 ASP A C 1
ATOM 4246 O O . ASP A 1 513 ? -12.581 -15.280 23.674 1.00 52.81 513 ASP A O 1
ATOM 4250 N N . ILE A 1 514 ? -12.887 -16.736 21.992 1.00 67.88 514 ILE A N 1
ATOM 4251 C CA . ILE A 1 514 ? -12.707 -17.963 22.775 1.00 67.88 514 ILE A CA 1
ATOM 4252 C C . ILE A 1 514 ? -11.344 -18.562 22.414 1.00 67.88 514 ILE A C 1
ATOM 4254 O O . ILE A 1 514 ? -11.116 -18.919 21.262 1.00 67.88 514 ILE A O 1
ATOM 4258 N N . LEU A 1 515 ? -10.450 -18.692 23.398 1.00 54.44 515 LEU A N 1
ATOM 4259 C CA . LEU A 1 515 ? -9.101 -19.245 23.225 1.00 54.44 515 LEU A CA 1
ATOM 4260 C C . LEU A 1 515 ? -9.118 -20.776 23.167 1.00 54.44 515 LEU A C 1
ATOM 4262 O O . LEU A 1 515 ? -8.378 -21.394 22.409 1.00 54.44 515 LEU A O 1
ATOM 4266 N N . SER A 1 516 ? -9.930 -21.401 24.021 1.00 69.44 516 SER A N 1
ATOM 4267 C CA . SER A 1 516 ? -10.103 -22.854 24.065 1.00 69.44 516 SER A CA 1
ATOM 4268 C C . SER A 1 516 ? -11.421 -23.218 24.737 1.00 69.44 516 SER A C 1
ATOM 4270 O O . SER A 1 516 ? -11.879 -22.508 25.629 1.00 69.44 516 SER A O 1
ATOM 4272 N N . ALA A 1 517 ? -12.010 -24.339 24.330 1.00 81.81 517 ALA A N 1
ATOM 4273 C CA . ALA A 1 517 ? -13.185 -24.929 24.960 1.00 81.81 517 ALA A CA 1
ATOM 4274 C C . ALA A 1 517 ? -12.990 -26.445 25.045 1.00 81.81 517 ALA A C 1
ATOM 4276 O O . ALA A 1 517 ? -12.569 -27.065 24.067 1.00 81.81 517 ALA A O 1
ATOM 4277 N N . SER A 1 518 ? -13.280 -27.040 26.202 1.00 80.75 518 SER A N 1
ATOM 4278 C CA . SER A 1 518 ? -13.223 -28.495 26.366 1.00 80.75 518 SER A CA 1
ATOM 4279 C C . SER A 1 518 ? -14.325 -29.201 25.573 1.00 80.75 518 SER A C 1
ATOM 4281 O O . SER A 1 518 ? -15.272 -28.580 25.070 1.00 80.75 518 SER A O 1
ATOM 4283 N N . GLU A 1 519 ? -14.225 -30.526 25.485 1.00 81.50 519 GLU A N 1
ATOM 4284 C CA . GLU A 1 519 ? -15.401 -31.339 25.188 1.00 81.50 519 GLU A CA 1
ATOM 4285 C C . GLU A 1 519 ? -16.479 -31.105 26.250 1.00 81.50 519 GLU A C 1
ATOM 4287 O O . GLU A 1 519 ? -16.190 -30.775 27.406 1.00 81.50 519 GLU A O 1
ATOM 4292 N N . GLU A 1 520 ? -17.723 -31.197 25.801 1.00 77.25 520 GLU A N 1
ATOM 4293 C CA . GLU A 1 520 ? -18.905 -30.901 26.591 1.00 77.25 520 GLU A CA 1
ATOM 4294 C C . GLU A 1 520 ? -19.328 -32.130 27.387 1.00 77.25 520 GLU A C 1
ATOM 4296 O O . GLU A 1 520 ? -19.601 -33.189 26.823 1.00 77.25 520 GLU A O 1
ATOM 4301 N N . VAL A 1 521 ? -19.405 -31.982 28.707 1.00 81.00 521 VAL A N 1
ATOM 4302 C CA . VAL A 1 521 ? -19.910 -33.034 29.591 1.00 81.00 521 VAL A CA 1
ATOM 4303 C C . VAL A 1 521 ? -21.338 -32.686 29.973 1.00 81.00 521 VAL A C 1
ATOM 4305 O O . VAL A 1 521 ? -21.596 -31.638 30.560 1.00 81.00 521 VAL A O 1
ATOM 4308 N N . VAL A 1 522 ? -22.282 -33.561 29.638 1.00 80.94 522 VAL A N 1
ATOM 4309 C CA . VAL A 1 522 ? -23.679 -33.408 30.058 1.00 80.94 522 VAL A CA 1
ATOM 4310 C C . VAL A 1 522 ? -23.826 -33.991 31.459 1.00 80.94 522 VAL A C 1
ATOM 4312 O O . VAL A 1 522 ? -23.614 -35.186 31.669 1.00 80.94 522 VAL A O 1
ATOM 4315 N N . HIS A 1 523 ? -24.184 -33.153 32.431 1.00 67.38 523 HIS A N 1
ATOM 4316 C CA . HIS A 1 523 ? -24.434 -33.607 33.798 1.00 67.38 523 HIS A CA 1
ATOM 4317 C C . HIS A 1 523 ? -25.886 -34.073 33.985 1.00 67.38 523 HIS A C 1
ATOM 4319 O O . HIS A 1 523 ? -26.829 -33.535 33.400 1.00 67.38 523 HIS A O 1
ATOM 4325 N N . TYR A 1 524 ? -26.075 -35.081 34.842 1.00 57.72 524 TYR A N 1
ATOM 4326 C CA . TYR A 1 524 ? -27.395 -35.604 35.190 1.00 57.72 524 TYR A CA 1
ATOM 4327 C C . TYR A 1 524 ? -28.181 -34.567 36.009 1.00 57.72 524 TYR A C 1
ATOM 4329 O O . TYR A 1 524 ? -27.746 -34.174 37.091 1.00 57.72 524 TYR A O 1
ATOM 4337 N N . GLY A 1 525 ? -29.335 -34.119 35.502 1.00 68.81 525 GLY A N 1
ATOM 4338 C CA . GLY A 1 525 ? -30.224 -33.188 36.205 1.00 68.81 525 GLY A CA 1
ATOM 4339 C C . GLY A 1 525 ? -30.984 -32.241 35.279 1.00 68.81 525 GLY A C 1
ATOM 4340 O O . GLY A 1 525 ? -32.186 -32.399 35.095 1.00 68.81 525 GLY A O 1
ATOM 4341 N N . ASN A 1 526 ? -30.292 -31.253 34.705 1.00 75.50 526 ASN A N 1
ATOM 4342 C CA . ASN A 1 526 ? -30.884 -30.209 33.851 1.00 75.50 526 ASN A CA 1
ATOM 4343 C C . ASN A 1 526 ? -30.645 -30.433 32.345 1.00 75.50 526 ASN A C 1
ATOM 4345 O O . ASN A 1 526 ? -31.159 -29.668 31.533 1.00 75.50 526 ASN A O 1
ATOM 4349 N N . GLY A 1 527 ? -29.867 -31.456 31.972 1.00 76.88 527 GLY A N 1
ATOM 4350 C CA . GLY A 1 527 ? -29.520 -31.752 30.580 1.00 76.88 527 GLY A CA 1
ATOM 4351 C C . GLY A 1 527 ? -28.580 -30.732 29.932 1.00 76.88 527 GLY A C 1
ATOM 4352 O O . GLY A 1 527 ? -28.299 -30.862 28.745 1.00 76.88 527 GLY A O 1
ATOM 4353 N N . ALA A 1 528 ? -28.098 -29.736 30.682 1.00 84.31 528 ALA A N 1
ATOM 4354 C CA . ALA A 1 528 ? -27.154 -28.750 30.180 1.00 84.31 528 ALA A CA 1
ATOM 4355 C C . ALA A 1 528 ? -25.790 -29.398 29.926 1.00 84.31 528 ALA A C 1
ATOM 4357 O O . ALA A 1 528 ? -25.364 -30.303 30.656 1.00 84.31 528 ALA A O 1
ATOM 4358 N N . SER A 1 529 ? -25.105 -28.917 28.894 1.00 86.06 529 SER A N 1
ATOM 4359 C CA . SER A 1 529 ? -23.737 -29.318 28.605 1.00 86.06 529 SER A CA 1
ATOM 4360 C C . SER A 1 529 ? -22.760 -28.340 29.245 1.00 86.06 529 SER A C 1
ATOM 4362 O O . SER A 1 529 ? -22.998 -27.136 29.267 1.00 86.06 529 SER A O 1
ATOM 4364 N N . TYR A 1 530 ? -21.674 -28.858 29.812 1.00 88.00 530 TYR A N 1
ATOM 4365 C CA . TYR A 1 530 ? -20.686 -28.072 30.543 1.00 88.00 530 TYR A CA 1
ATOM 4366 C C . TYR A 1 530 ? -19.357 -28.125 29.802 1.00 88.00 530 TYR A C 1
ATOM 4368 O O . TYR A 1 530 ? -18.812 -29.206 29.568 1.00 88.00 530 TYR A O 1
ATOM 4376 N N . ALA A 1 531 ? -18.830 -26.954 29.454 1.00 85.75 531 ALA A N 1
ATOM 4377 C CA . ALA A 1 531 ? -17.535 -26.801 28.812 1.00 85.75 531 ALA A CA 1
ATOM 4378 C C . ALA A 1 531 ? -16.632 -25.913 29.671 1.00 85.75 531 ALA A C 1
ATOM 4380 O O . ALA A 1 531 ? -17.011 -24.816 30.078 1.00 85.75 531 ALA A O 1
ATOM 4381 N N . ASN A 1 532 ? -15.404 -26.363 29.911 1.00 88.06 532 ASN A N 1
ATOM 4382 C CA . ASN A 1 532 ? -14.353 -25.507 30.442 1.00 88.06 532 ASN A CA 1
ATOM 4383 C C . ASN A 1 532 ? -13.849 -24.624 29.307 1.00 88.06 532 ASN A C 1
ATOM 4385 O O . ASN A 1 532 ? -13.238 -25.128 28.361 1.00 88.06 532 ASN A O 1
ATOM 4389 N N . VAL A 1 533 ? -14.094 -23.321 29.401 1.00 82.19 533 VAL A N 1
ATOM 4390 C CA . VAL A 1 533 ? -13.763 -22.357 28.355 1.00 82.19 533 VAL A CA 1
ATOM 4391 C C . VAL A 1 533 ? -12.744 -21.358 28.877 1.00 82.19 533 VAL A C 1
ATOM 4393 O O . VAL A 1 533 ? -12.893 -20.800 29.960 1.00 82.19 533 VAL A O 1
ATOM 4396 N N . THR A 1 534 ? -11.697 -21.126 28.093 1.00 70.19 534 THR A N 1
ATOM 4397 C CA . THR A 1 534 ? -10.785 -19.995 28.281 1.00 70.19 534 THR A CA 1
ATOM 4398 C C . THR A 1 534 ? -11.066 -18.986 27.179 1.00 70.19 534 THR A C 1
ATOM 4400 O O . THR A 1 534 ? -11.067 -19.359 26.007 1.00 70.19 534 THR A O 1
ATOM 4403 N N . PHE A 1 535 ? -11.312 -17.729 27.522 1.00 69.69 535 PHE A N 1
ATOM 4404 C CA . PHE A 1 535 ? -11.757 -16.697 26.584 1.00 69.69 535 PHE A CA 1
ATOM 4405 C C . PHE A 1 535 ? -11.231 -15.315 26.977 1.00 69.69 535 PHE A C 1
ATOM 4407 O O . PHE A 1 535 ? -10.796 -15.116 28.111 1.00 69.69 535 PHE A O 1
ATOM 4414 N N . ARG A 1 536 ? -11.249 -14.355 26.045 1.00 65.69 536 ARG A N 1
ATOM 4415 C CA . ARG A 1 536 ? -10.898 -12.954 26.319 1.00 65.69 536 ARG A CA 1
ATOM 4416 C C . ARG A 1 536 ? -12.140 -12.079 26.325 1.00 65.69 536 ARG A C 1
ATOM 4418 O O . ARG A 1 536 ? -12.947 -12.149 25.404 1.00 65.69 536 ARG A O 1
ATOM 4425 N N . LEU A 1 537 ? -12.270 -11.216 27.324 1.00 61.50 537 LEU A N 1
ATOM 4426 C CA . LEU A 1 537 ? -13.279 -10.157 27.355 1.00 61.50 537 LEU A CA 1
ATOM 4427 C C . LEU A 1 537 ? -12.655 -8.814 26.992 1.00 61.50 537 LEU A C 1
ATOM 4429 O O . LEU A 1 537 ? -11.521 -8.538 27.376 1.00 61.50 537 LEU A O 1
ATOM 4433 N N . VAL A 1 538 ? -13.427 -7.971 26.311 1.00 64.31 538 VAL A N 1
ATOM 4434 C CA . VAL A 1 538 ? -13.187 -6.526 26.267 1.00 64.31 538 VAL A CA 1
ATOM 4435 C C . VAL A 1 538 ? -13.699 -5.941 27.578 1.00 64.31 538 VAL A C 1
ATOM 4437 O O . VAL A 1 538 ? -14.885 -6.071 27.890 1.00 64.31 538 VAL A O 1
ATOM 4440 N N . VAL A 1 539 ? -12.815 -5.307 28.339 1.00 69.56 539 VAL A N 1
ATOM 4441 C CA . VAL A 1 539 ? -13.106 -4.748 29.661 1.00 69.56 539 VAL A CA 1
ATOM 4442 C C . VAL A 1 539 ? -12.766 -3.266 29.663 1.00 69.56 539 VAL A C 1
ATOM 4444 O O . VAL A 1 539 ? -11.664 -2.889 29.287 1.00 69.56 539 VAL A O 1
ATOM 4447 N N . PHE A 1 540 ? -13.699 -2.424 30.091 1.00 78.81 540 PHE A N 1
ATOM 4448 C CA . PHE A 1 540 ? -13.439 -1.024 30.397 1.00 78.81 540 PHE A CA 1
ATOM 4449 C C . PHE A 1 540 ? -12.718 -0.920 31.742 1.00 78.81 540 PHE A C 1
ATOM 4451 O O . PHE A 1 540 ? -13.293 -1.227 32.791 1.00 78.81 540 PHE A O 1
ATOM 4458 N N . ARG A 1 541 ? -11.454 -0.510 31.674 1.00 80.44 541 ARG A N 1
ATOM 4459 C CA . ARG A 1 541 ? -10.583 -0.205 32.803 1.00 80.44 541 ARG A CA 1
ATOM 4460 C C . ARG A 1 541 ? -9.508 0.800 32.354 1.00 80.44 541 ARG A C 1
ATOM 4462 O O . ARG A 1 541 ? -8.435 0.381 31.911 1.00 80.44 541 ARG A O 1
ATOM 4469 N N . PRO A 1 542 ? -9.792 2.108 32.407 1.00 74.12 542 PRO A N 1
ATOM 4470 C CA . PRO A 1 542 ? -8.795 3.126 32.107 1.00 74.12 542 PRO A CA 1
ATOM 4471 C C . PRO A 1 542 ? -7.643 3.113 33.102 1.00 74.12 542 PRO A C 1
ATOM 4473 O O . PRO A 1 542 ? -7.804 2.748 34.263 1.00 74.12 542 PRO A O 1
ATOM 4476 N N . PHE A 1 543 ? -6.461 3.516 32.640 1.00 71.44 543 PHE A N 1
ATOM 4477 C CA . PHE A 1 543 ? -5.291 3.607 33.510 1.00 71.44 543 PHE A CA 1
ATOM 4478 C C . PHE A 1 543 ? -5.285 4.936 34.277 1.00 71.44 543 PHE A C 1
ATOM 4480 O O . PHE A 1 543 ? -5.754 5.966 33.788 1.00 71.44 543 PHE A O 1
ATOM 4487 N N . ILE A 1 544 ? -4.697 4.939 35.476 1.00 77.50 544 ILE A N 1
ATOM 4488 C CA . ILE A 1 544 ? -4.485 6.173 36.241 1.00 77.50 544 ILE A CA 1
ATOM 4489 C C . ILE A 1 544 ? -3.566 7.102 35.438 1.00 77.50 544 ILE A C 1
ATOM 4491 O O . ILE A 1 544 ? -2.438 6.752 35.096 1.00 77.50 544 ILE A O 1
ATOM 4495 N N . GLY A 1 545 ? -4.057 8.297 35.140 1.00 61.72 545 GLY A N 1
ATOM 4496 C CA . GLY A 1 545 ? -3.422 9.279 34.273 1.00 61.72 545 GLY A CA 1
ATOM 4497 C C . GLY A 1 545 ? -4.054 9.381 32.884 1.00 61.72 545 GLY A C 1
ATOM 4498 O O . GLY A 1 545 ? -3.681 10.286 32.138 1.00 61.72 545 GLY A O 1
ATOM 4499 N N . GLU A 1 546 ? -5.002 8.520 32.513 1.00 70.69 546 GLU A N 1
ATOM 4500 C CA . GLU A 1 546 ? -5.705 8.623 31.231 1.00 70.69 546 GLU A CA 1
ATOM 4501 C C . GLU A 1 546 ? -6.604 9.864 31.173 1.00 70.69 546 GLU A C 1
ATOM 4503 O O . GLU A 1 546 ? -7.242 10.215 32.159 1.00 70.69 546 GLU A O 1
ATOM 4508 N N . ILE A 1 547 ? -6.670 10.536 30.020 1.00 74.19 547 ILE A N 1
ATOM 4509 C CA . ILE A 1 547 ? -7.591 11.659 29.801 1.00 74.19 547 ILE A CA 1
ATOM 4510 C C . ILE A 1 547 ? -8.824 11.142 29.065 1.00 74.19 547 ILE A C 1
ATOM 4512 O O . ILE A 1 547 ? -8.705 10.579 27.978 1.00 74.19 547 ILE A O 1
ATOM 4516 N N . LEU A 1 548 ? -9.995 11.365 29.653 1.00 74.19 548 LEU A N 1
ATOM 4517 C CA . LEU A 1 548 ? -11.298 10.961 29.146 1.00 74.19 548 LEU A CA 1
ATOM 4518 C C . LEU A 1 548 ? -12.168 12.183 28.842 1.00 74.19 548 LEU A C 1
ATOM 4520 O O . LEU A 1 548 ? -12.024 13.245 29.450 1.00 74.19 548 LEU A O 1
ATOM 4524 N N . GLU A 1 549 ? -13.093 12.011 27.903 1.00 81.44 549 GLU A N 1
ATOM 4525 C CA . GLU A 1 549 ? -14.120 12.994 27.565 1.00 81.44 549 GLU A CA 1
ATOM 4526 C C . GLU A 1 549 ? -15.490 12.414 27.894 1.00 81.44 549 GLU A C 1
ATOM 4528 O O . GLU A 1 549 ? -15.818 11.304 27.471 1.00 81.44 549 GLU A O 1
ATOM 4533 N N . GLY A 1 550 ? -16.268 13.164 28.665 1.00 81.06 550 GLY A N 1
ATOM 4534 C CA . GLY A 1 550 ? -17.616 12.803 29.073 1.00 81.06 550 GLY A CA 1
ATOM 4535 C C . GLY A 1 550 ? -18.526 14.018 29.121 1.00 81.06 550 GLY A C 1
ATOM 4536 O O . GLY A 1 550 ? -18.207 15.090 28.606 1.00 81.06 550 GLY A O 1
ATOM 4537 N N . THR A 1 551 ? -19.664 13.853 29.776 1.00 87.12 551 THR A N 1
ATOM 4538 C CA . THR A 1 551 ? -20.671 14.901 29.933 1.00 87.12 551 THR A CA 1
ATOM 4539 C C . THR A 1 551 ? -21.034 15.055 31.402 1.00 87.12 551 THR A C 1
ATOM 4541 O O . THR A 1 551 ? -21.149 14.062 32.124 1.00 87.12 551 THR A O 1
ATOM 4544 N N . VAL A 1 552 ? -21.225 16.291 31.863 1.00 86.81 552 VAL A N 1
ATOM 4545 C CA . VAL A 1 552 ? -21.717 16.563 33.219 1.00 86.81 552 VAL A CA 1
ATOM 4546 C C . VAL A 1 552 ? -23.139 16.015 33.352 1.00 86.81 552 VAL A C 1
ATOM 4548 O O . VAL A 1 552 ? -24.082 16.530 32.759 1.00 86.81 552 VAL A O 1
ATOM 4551 N N . SER A 1 553 ? -23.304 14.948 34.132 1.00 87.69 553 SER A N 1
ATOM 4552 C CA . SER A 1 553 ? -24.608 14.307 34.354 1.00 87.69 553 SER A CA 1
ATOM 4553 C C . SER A 1 553 ? -25.421 15.026 35.433 1.00 87.69 553 SER A C 1
ATOM 4555 O O . SER A 1 553 ? -26.643 15.170 35.329 1.00 87.69 553 SER A O 1
ATOM 4557 N N . SER A 1 554 ? -24.731 15.455 36.488 1.00 88.69 554 SER A N 1
ATOM 4558 C CA . SER A 1 554 ? -25.266 16.165 37.642 1.00 88.69 554 SER A CA 1
ATOM 4559 C C . SER A 1 554 ? -24.118 16.758 38.457 1.00 88.69 554 SER A C 1
ATOM 4561 O O . SER A 1 554 ? -22.965 16.344 38.327 1.00 88.69 554 SER A O 1
ATOM 4563 N N . ASN A 1 555 ? -24.438 17.713 39.323 1.00 87.12 555 ASN A N 1
ATOM 4564 C CA . ASN A 1 555 ? -23.506 18.234 40.309 1.00 87.12 555 ASN A CA 1
ATOM 4565 C C . ASN A 1 555 ? -24.002 17.870 41.703 1.00 87.12 555 ASN A C 1
ATOM 4567 O O . ASN A 1 555 ? -25.202 17.807 41.965 1.00 87.12 555 ASN A O 1
ATOM 4571 N N . THR A 1 556 ? -23.056 17.635 42.597 1.00 86.31 556 THR A N 1
ATOM 4572 C CA . THR A 1 556 ? -23.309 17.383 44.013 1.00 86.31 556 THR A CA 1
ATOM 4573 C C . THR A 1 556 ? -22.334 18.215 44.833 1.00 86.31 556 THR A C 1
ATOM 4575 O O . THR A 1 556 ? -21.298 18.632 44.316 1.00 86.31 556 THR A O 1
ATOM 4578 N N . ALA A 1 557 ? -22.601 18.395 46.126 1.00 84.38 557 ALA A N 1
ATOM 4579 C CA . ALA A 1 557 ? -21.653 19.065 47.020 1.00 84.38 557 ALA A CA 1
ATOM 4580 C C . ALA A 1 557 ? -20.281 18.352 47.101 1.00 84.38 557 ALA A C 1
ATOM 4582 O O . ALA A 1 557 ? -19.295 18.961 47.504 1.00 84.38 557 ALA A O 1
ATOM 4583 N N . GLU A 1 558 ? -20.197 17.076 46.705 1.00 83.06 558 GLU A N 1
ATOM 4584 C CA . GLU A 1 558 ? -18.950 16.297 46.651 1.00 83.06 558 GLU A CA 1
ATOM 4585 C C . GLU A 1 558 ? -18.129 16.566 45.377 1.00 83.06 558 GLU A C 1
ATOM 4587 O O . GLU A 1 558 ? -16.924 16.316 45.350 1.00 83.06 558 GLU A O 1
ATOM 4592 N N . GLY A 1 559 ? -18.768 17.075 44.321 1.00 88.88 559 GLY A N 1
ATOM 4593 C CA . GLY A 1 559 ? -18.136 17.344 43.036 1.00 88.88 559 GLY A CA 1
ATOM 4594 C C . GLY A 1 559 ? -19.066 17.151 41.841 1.00 88.88 559 GLY A C 1
ATOM 4595 O O . GLY A 1 559 ? -20.282 16.956 41.975 1.00 88.88 559 GLY A O 1
ATOM 4596 N N . VAL A 1 560 ? -18.470 17.194 40.654 1.00 90.31 560 VAL A N 1
ATOM 4597 C CA . VAL A 1 560 ? -19.149 17.048 39.361 1.00 90.31 560 VAL A CA 1
ATOM 4598 C C . VAL A 1 560 ? -19.247 15.562 39.017 1.00 90.31 560 VAL A C 1
ATOM 4600 O O . VAL A 1 560 ? -18.230 14.868 38.959 1.00 90.31 560 VAL A O 1
ATOM 4603 N N . LYS A 1 561 ? -20.460 15.053 38.782 1.00 92.88 561 LYS A N 1
ATOM 4604 C CA . LYS A 1 561 ? -20.683 13.671 38.334 1.00 92.88 561 LYS A CA 1
ATOM 4605 C C . LYS A 1 561 ? -20.671 13.619 36.814 1.00 92.88 561 LYS A C 1
ATOM 4607 O O . LYS A 1 561 ? -21.431 14.334 36.157 1.00 92.88 561 LYS A O 1
ATOM 4612 N N . VAL A 1 562 ? -19.857 12.739 36.247 1.00 90.38 562 VAL A N 1
ATOM 4613 C CA . VAL A 1 562 ? -19.644 12.651 34.797 1.00 90.38 562 VAL A CA 1
ATOM 4614 C C . VAL A 1 562 ? -20.171 11.328 34.259 1.00 90.38 562 VAL A C 1
ATOM 4616 O O . VAL A 1 562 ? -20.038 10.291 34.894 1.00 90.38 562 VAL A O 1
ATOM 4619 N N . THR A 1 563 ? -20.765 11.365 33.072 1.00 84.31 563 THR A N 1
ATOM 4620 C CA . THR A 1 563 ? -21.167 10.171 32.324 1.00 84.31 563 THR A CA 1
ATOM 4621 C C . THR A 1 563 ? -20.364 10.059 31.033 1.00 84.31 563 THR A C 1
ATOM 4623 O O . THR A 1 563 ? -20.086 11.062 30.372 1.00 84.31 563 THR A O 1
ATOM 4626 N N . LEU A 1 564 ? -20.002 8.831 30.660 1.00 74.50 564 LEU A N 1
ATOM 4627 C CA . LEU A 1 564 ? -19.504 8.481 29.321 1.00 74.50 564 LEU A CA 1
ATOM 4628 C C . LEU A 1 564 ? -20.619 7.904 28.427 1.00 74.50 564 LEU A C 1
ATOM 4630 O O . LEU A 1 564 ? -20.349 7.390 27.343 1.00 74.50 564 LEU A O 1
ATOM 4634 N N . GLY A 1 565 ? -21.867 7.905 28.902 1.00 73.62 565 GLY A N 1
ATOM 4635 C CA . GLY A 1 565 ? -23.036 7.292 28.269 1.00 73.62 565 GLY A CA 1
ATOM 4636 C C . GLY A 1 565 ? -23.200 5.793 28.551 1.00 73.62 565 GLY A C 1
ATOM 4637 O O . GLY A 1 565 ? -24.328 5.317 28.641 1.00 73.62 565 GLY A O 1
ATOM 4638 N N . TYR A 1 566 ? -22.102 5.048 28.707 1.00 67.81 566 TYR A N 1
ATOM 4639 C CA . TYR A 1 566 ? -22.106 3.617 29.069 1.00 67.81 566 TYR A CA 1
ATOM 4640 C C . TYR A 1 566 ? -21.508 3.329 30.457 1.00 67.81 566 TYR A C 1
ATOM 4642 O O . TYR A 1 566 ? -21.580 2.196 30.932 1.00 67.81 566 TYR A O 1
ATOM 4650 N N . PHE A 1 567 ? -20.901 4.336 31.088 1.00 79.12 567 PHE A N 1
ATOM 4651 C CA . PHE A 1 567 ? -20.334 4.277 32.432 1.00 79.12 567 PHE A CA 1
ATOM 4652 C C . PHE A 1 567 ? -20.573 5.624 33.121 1.00 79.12 567 PHE A C 1
ATOM 4654 O O . PHE A 1 567 ? -20.181 6.665 32.587 1.00 79.12 567 PHE A O 1
ATOM 4661 N N . ASP A 1 568 ? -21.238 5.592 34.275 1.00 85.50 568 ASP A N 1
ATOM 4662 C CA . ASP A 1 568 ? -21.752 6.784 34.972 1.00 85.50 568 ASP A CA 1
ATOM 4663 C C . ASP A 1 568 ? -21.092 7.017 36.335 1.00 85.50 568 ASP A C 1
ATOM 4665 O O . ASP A 1 568 ? -21.253 8.076 36.942 1.00 85.50 568 ASP A O 1
ATOM 4669 N N . ASP A 1 569 ? -20.350 6.029 36.832 1.00 90.50 569 ASP A N 1
ATOM 4670 C CA . ASP A 1 569 ? -19.762 6.040 38.167 1.00 90.50 569 ASP A CA 1
ATOM 4671 C C . ASP A 1 569 ? -18.430 6.818 38.156 1.00 90.50 569 ASP A C 1
ATOM 4673 O O . ASP A 1 569 ? -17.366 6.286 38.466 1.00 90.50 569 ASP A O 1
ATOM 4677 N N . ILE A 1 570 ? -18.481 8.089 37.731 1.00 92.94 570 ILE A N 1
ATOM 4678 C CA . ILE A 1 570 ? -17.328 8.996 37.643 1.00 92.94 570 ILE A CA 1
ATOM 4679 C C . ILE A 1 570 ? -17.585 10.250 38.476 1.00 92.94 570 ILE A C 1
ATOM 4681 O O . ILE A 1 570 ? -18.583 10.952 38.285 1.00 92.94 570 ILE A O 1
ATOM 4685 N N . LEU A 1 571 ? -16.647 10.576 39.363 1.00 93.44 571 LEU A N 1
ATOM 4686 C CA . LEU A 1 571 ? -16.680 11.777 40.194 1.00 93.44 571 LEU A CA 1
ATOM 4687 C C . LEU A 1 571 ? -15.442 12.640 39.954 1.00 93.44 571 LEU A C 1
ATOM 4689 O O . LEU A 1 571 ? -14.320 12.153 40.031 1.00 93.44 571 LEU A O 1
ATOM 4693 N N . ILE A 1 572 ? -15.641 13.938 39.744 1.00 92.00 572 ILE A N 1
ATOM 4694 C CA . ILE A 1 572 ? -14.572 14.940 39.737 1.00 92.00 572 ILE A CA 1
ATOM 4695 C C . ILE A 1 572 ? -14.739 15.815 40.981 1.00 92.00 572 ILE A C 1
ATOM 4697 O O . ILE A 1 572 ? -15.640 16.660 41.004 1.00 92.00 572 ILE A O 1
ATOM 4701 N N . PRO A 1 573 ? -13.910 15.632 42.023 1.00 89.56 573 PRO A N 1
ATOM 4702 C CA . PRO A 1 573 ? -13.941 16.483 43.203 1.00 89.56 573 PRO A CA 1
ATOM 4703 C C . PRO A 1 573 ? -13.518 17.910 42.842 1.00 89.56 573 PRO A C 1
ATOM 4705 O O . PRO A 1 573 ? -12.4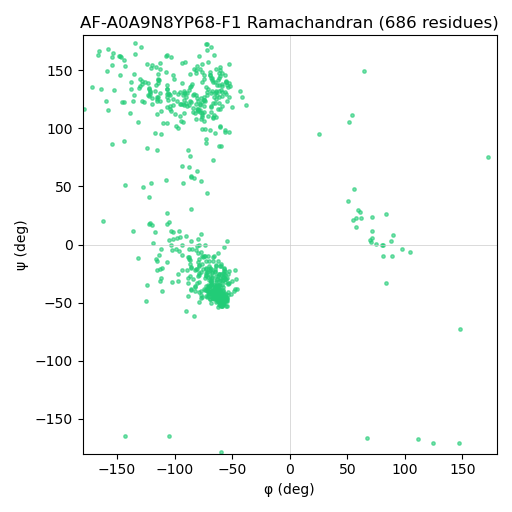53 18.127 42.267 1.00 89.56 573 PRO A O 1
ATOM 4708 N N . THR A 1 574 ? -14.342 18.890 43.193 1.00 76.00 574 THR A N 1
ATOM 4709 C CA . THR A 1 574 ? -14.093 20.325 42.937 1.00 76.00 574 THR A CA 1
ATOM 4710 C C . THR A 1 574 ? -13.845 21.118 44.217 1.00 76.00 574 THR A C 1
ATOM 4712 O O . THR A 1 574 ? -13.503 22.291 44.162 1.00 76.00 574 THR A O 1
ATOM 4715 N N . ASN A 1 575 ? -13.948 20.475 45.379 1.00 67.06 575 ASN A N 1
ATOM 4716 C CA . ASN A 1 575 ? -13.751 21.074 46.701 1.00 67.06 575 ASN A CA 1
ATOM 4717 C C . ASN A 1 575 ? -12.276 21.304 47.090 1.00 67.06 575 ASN A C 1
ATOM 4719 O O . ASN A 1 575 ? -11.993 21.594 48.249 1.00 67.06 575 ASN A O 1
ATOM 4723 N N . GLN A 1 576 ? -11.338 21.128 46.158 1.00 62.06 576 GLN A N 1
ATOM 4724 C CA . GLN A 1 576 ? -9.896 21.227 46.416 1.00 62.06 576 GLN A CA 1
ATOM 4725 C C . GLN A 1 576 ? -9.293 22.583 46.011 1.00 62.06 576 GLN A C 1
ATOM 4727 O O . GLN A 1 576 ? -8.104 22.801 46.226 1.00 62.06 576 GLN A O 1
ATOM 4732 N N . ASP A 1 577 ? -10.085 23.477 45.411 1.00 68.06 577 ASP A N 1
ATOM 4733 C CA . ASP A 1 577 ? -9.645 24.776 44.893 1.00 68.06 577 ASP A CA 1
ATOM 4734 C C . ASP A 1 577 ? -10.666 25.865 45.275 1.00 68.06 577 ASP A C 1
ATOM 4736 O O . ASP A 1 577 ? -11.844 25.770 44.928 1.00 68.06 577 ASP A O 1
ATOM 4740 N N . ASP A 1 578 ? -10.201 26.910 45.971 1.00 71.12 578 ASP A N 1
ATOM 4741 C CA . ASP A 1 578 ? -11.012 28.029 46.484 1.00 71.12 578 ASP A CA 1
ATOM 4742 C C . ASP A 1 578 ? -11.696 28.847 45.371 1.00 71.12 578 ASP A C 1
ATOM 4744 O O . ASP A 1 578 ? -12.606 29.641 45.636 1.00 71.12 578 ASP A O 1
ATOM 4748 N N . LYS A 1 579 ? -11.274 28.666 44.110 1.00 75.75 579 LYS A N 1
ATOM 4749 C CA . LYS A 1 579 ? -11.920 29.269 42.936 1.00 75.75 579 LYS A CA 1
ATOM 4750 C C . LYS A 1 579 ? -13.206 28.556 42.516 1.00 75.75 579 LYS A C 1
ATOM 4752 O O . LYS A 1 579 ? -13.890 29.051 41.623 1.00 75.75 579 LYS A O 1
ATOM 4757 N N . TRP A 1 580 ? -13.559 27.430 43.130 1.00 81.19 580 TRP A N 1
ATOM 4758 C CA . TRP A 1 580 ? -14.814 26.726 42.880 1.00 81.19 580 TRP A CA 1
ATOM 4759 C C . TRP A 1 580 ? -15.804 26.943 44.019 1.00 81.19 580 TRP A C 1
ATOM 4761 O O . TRP A 1 580 ? -15.497 26.717 45.188 1.00 81.19 580 TRP A O 1
ATOM 4771 N N . LYS A 1 581 ? -17.030 27.342 43.678 1.00 82.31 581 LYS A N 1
ATOM 4772 C CA . LYS A 1 581 ? -18.135 27.490 44.628 1.00 82.31 581 LYS A CA 1
ATOM 4773 C C . LYS A 1 581 ? -19.310 26.627 44.205 1.00 82.31 581 LYS A C 1
ATOM 4775 O O . LYS A 1 581 ? -19.678 26.619 43.035 1.00 82.31 581 LYS A O 1
ATOM 4780 N N . PHE A 1 582 ? -19.896 25.910 45.155 1.00 83.38 582 PHE A N 1
ATOM 4781 C CA . PHE A 1 582 ? -21.128 25.171 44.923 1.00 83.38 582 PHE A CA 1
ATOM 4782 C C . PHE A 1 582 ? -22.316 26.041 45.311 1.00 83.38 582 PHE A C 1
ATOM 4784 O O . PHE A 1 582 ? -22.423 26.469 46.461 1.00 83.38 582 PHE A O 1
ATOM 4791 N N . ASP A 1 583 ? -23.199 26.300 44.357 1.00 81.50 583 ASP A N 1
ATOM 4792 C CA . ASP A 1 583 ? -24.467 26.956 44.628 1.00 81.50 583 ASP A CA 1
ATOM 4793 C C . ASP A 1 583 ? -25.489 25.909 45.095 1.00 81.50 583 ASP A C 1
ATOM 4795 O O . ASP A 1 583 ? -25.881 25.005 44.353 1.00 81.50 583 ASP A O 1
ATOM 4799 N N . HIS A 1 584 ? -25.913 26.027 46.354 1.00 81.19 584 HIS A N 1
ATOM 4800 C CA . HIS A 1 584 ? -26.878 25.116 46.960 1.00 81.19 584 HIS A CA 1
ATOM 4801 C C . HIS A 1 584 ? -28.305 25.298 46.424 1.00 81.19 584 HIS A C 1
ATOM 4803 O O . HIS A 1 584 ? -29.082 24.344 46.499 1.00 81.19 584 HIS A O 1
ATOM 4809 N N . GLU A 1 585 ? -28.656 26.468 45.887 1.00 78.38 585 GLU A N 1
ATOM 4810 C CA . GLU A 1 585 ? -29.985 26.732 45.331 1.00 78.38 585 GLU A CA 1
ATOM 4811 C C . GLU A 1 585 ? -30.117 26.135 43.931 1.00 78.38 585 GLU A C 1
ATOM 4813 O O . GLU A 1 585 ? -31.062 25.392 43.657 1.00 78.38 585 GLU A O 1
ATOM 4818 N N . THR A 1 586 ? -29.140 26.400 43.061 1.00 77.69 586 THR A N 1
ATOM 4819 C CA . THR A 1 586 ? -29.156 25.911 41.673 1.00 77.69 586 THR A CA 1
ATOM 4820 C C . THR A 1 586 ? -28.547 24.517 41.508 1.00 77.69 586 THR A C 1
ATOM 4822 O O . THR A 1 586 ? -28.770 23.879 40.480 1.00 77.69 586 THR A O 1
ATOM 4825 N N . GLN A 1 587 ? -27.849 24.000 42.529 1.00 81.94 587 GLN A N 1
ATOM 4826 C CA . GLN A 1 587 ? -27.114 22.727 42.498 1.00 81.94 587 GLN A CA 1
ATOM 4827 C C . GLN A 1 587 ? -26.095 22.687 41.349 1.00 81.94 587 GLN A C 1
ATOM 4829 O O . GLN A 1 587 ? -26.032 21.715 40.596 1.00 81.94 587 GLN A O 1
ATOM 4834 N N . VAL A 1 588 ? -25.300 23.748 41.201 1.00 81.75 588 VAL A N 1
ATOM 4835 C CA . VAL A 1 588 ? -24.280 23.884 40.151 1.00 81.75 588 VAL A CA 1
ATOM 4836 C C . VAL A 1 588 ? -22.946 24.298 40.767 1.00 81.75 588 VAL A C 1
ATOM 4838 O O . VAL A 1 588 ? -22.888 25.077 41.718 1.00 81.75 588 VAL A O 1
ATOM 4841 N N . TRP A 1 589 ? -21.852 23.757 40.227 1.00 83.00 589 TRP A N 1
ATOM 4842 C CA . TRP A 1 589 ? -20.510 24.246 40.531 1.00 83.00 589 TRP A CA 1
ATOM 4843 C C . TRP A 1 589 ? -20.169 25.433 39.639 1.00 83.00 589 TRP A C 1
ATOM 4845 O O . TRP A 1 589 ? -20.268 25.343 38.418 1.00 83.00 589 TRP A O 1
ATOM 4855 N N . VAL A 1 590 ? -19.723 26.525 40.248 1.00 80.94 590 VAL A N 1
ATOM 4856 C CA . VAL A 1 590 ? -19.335 27.758 39.567 1.00 80.94 590 VAL A CA 1
ATOM 4857 C C . VAL A 1 590 ? -17.848 27.989 39.774 1.00 80.94 590 VAL A C 1
ATOM 4859 O O . VAL A 1 590 ? -17.368 28.012 40.911 1.00 80.94 590 VAL A O 1
ATOM 4862 N N . ARG A 1 591 ? -17.108 28.157 38.678 1.00 79.44 591 ARG A N 1
ATOM 4863 C CA . ARG A 1 591 ? -15.705 28.563 38.718 1.00 79.44 591 ARG A CA 1
ATOM 4864 C C . ARG A 1 591 ? -15.605 30.077 38.629 1.00 79.44 591 ARG A C 1
ATOM 4866 O O . ARG A 1 591 ? -16.165 30.678 37.718 1.00 79.44 591 ARG A O 1
ATOM 4873 N N . LEU A 1 592 ? -14.847 30.667 39.541 1.00 75.06 592 LEU A N 1
ATOM 4874 C CA . LEU A 1 592 ? -14.508 32.082 39.551 1.00 75.06 592 LEU A CA 1
ATOM 4875 C C . LEU A 1 592 ? -13.218 32.300 38.758 1.00 75.06 592 LEU A C 1
ATOM 4877 O O . LEU A 1 592 ? -12.174 31.716 39.071 1.00 75.06 592 LEU A O 1
ATOM 4881 N N . TRP A 1 593 ? -13.285 33.139 37.730 1.00 70.56 593 TRP A N 1
ATOM 4882 C CA . TRP A 1 593 ? -12.129 33.558 36.945 1.00 70.56 593 TRP A CA 1
ATOM 4883 C C . TRP A 1 593 ? -11.859 35.040 37.152 1.00 70.56 593 TRP A C 1
ATOM 4885 O O . TRP A 1 593 ? -12.803 35.809 37.250 1.00 70.56 593 TRP A O 1
ATOM 4895 N N . ASP A 1 594 ? -10.595 35.451 37.218 1.00 70.31 594 ASP A N 1
ATOM 4896 C CA . ASP A 1 594 ? -10.261 36.866 37.398 1.00 70.31 594 ASP A CA 1
ATOM 4897 C C . ASP A 1 594 ? -10.733 37.648 36.161 1.00 70.31 594 ASP A C 1
ATOM 4899 O O . ASP A 1 594 ? -10.372 37.303 35.030 1.00 70.31 594 ASP A O 1
ATOM 4903 N N . ASN A 1 595 ? -11.600 38.640 36.368 1.00 62.91 595 ASN A N 1
ATOM 4904 C CA . ASN A 1 595 ? -12.186 39.398 35.270 1.00 62.91 595 ASN A CA 1
ATOM 4905 C C . ASN A 1 595 ? -11.109 40.255 34.576 1.00 62.91 595 ASN A C 1
ATOM 4907 O O . ASN A 1 595 ? -10.187 40.760 35.214 1.00 62.91 595 ASN A O 1
ATOM 4911 N N . ILE A 1 596 ? -11.207 40.384 33.251 1.00 62.09 596 ILE A N 1
ATOM 4912 C CA . ILE A 1 596 ? -10.260 41.144 32.415 1.00 62.09 596 ILE A CA 1
ATOM 4913 C C . ILE A 1 596 ? -10.661 42.632 32.352 1.00 62.09 596 ILE A C 1
ATOM 4915 O O . ILE A 1 596 ? -9.867 43.470 31.927 1.00 62.09 596 ILE A O 1
ATOM 4919 N N . ILE A 1 597 ? -11.879 42.967 32.789 1.00 67.56 597 ILE A N 1
ATOM 4920 C CA . ILE A 1 597 ? -12.397 44.338 32.823 1.00 67.56 597 ILE A CA 1
ATOM 4921 C C . ILE A 1 597 ? -11.615 45.172 33.862 1.00 67.56 597 ILE A C 1
ATOM 4923 O O . ILE A 1 597 ? -11.448 44.704 34.994 1.00 67.56 597 ILE A O 1
ATOM 4927 N N . PRO A 1 598 ? -11.145 46.391 33.518 1.00 71.31 598 PRO A N 1
ATOM 4928 C CA . PRO A 1 598 ? -10.484 47.294 34.463 1.00 71.31 598 PRO A CA 1
ATOM 4929 C C . PRO A 1 598 ? -11.358 47.587 35.693 1.00 71.31 598 PRO A C 1
ATOM 4931 O O . PRO A 1 598 ? -12.556 47.801 35.552 1.00 71.31 598 PRO A O 1
ATOM 4934 N N . GLU A 1 599 ? -10.760 47.653 36.889 1.00 73.50 599 GLU A N 1
ATOM 4935 C CA . GLU A 1 599 ? -11.473 47.882 38.168 1.00 73.50 599 GLU A CA 1
ATOM 4936 C C . GLU A 1 599 ? -12.318 49.171 38.175 1.00 73.50 599 GLU A C 1
ATOM 4938 O O . GLU A 1 599 ? -13.326 49.273 38.864 1.00 73.50 599 GLU A O 1
ATOM 4943 N N . GLU A 1 600 ? -11.930 50.143 37.354 1.00 76.25 600 GLU A N 1
ATOM 4944 C CA . GLU A 1 600 ? -12.610 51.425 37.151 1.00 76.25 600 GLU A CA 1
ATOM 4945 C C . GLU A 1 600 ? -13.975 51.292 36.448 1.00 76.25 600 GLU A C 1
ATOM 4947 O O . GLU A 1 600 ? -14.803 52.197 36.549 1.00 76.25 600 GLU A O 1
ATOM 4952 N N . GLU A 1 601 ? -14.204 50.182 35.741 1.00 68.69 601 GLU A N 1
ATOM 4953 C CA . GLU A 1 601 ? -15.438 49.870 35.008 1.00 68.69 601 GLU A CA 1
ATOM 4954 C C . GLU A 1 601 ? -16.346 48.887 35.769 1.00 68.69 601 GLU A C 1
ATOM 4956 O O . GLU A 1 601 ? -17.367 48.456 35.238 1.00 68.69 601 GLU A O 1
ATOM 4961 N N . TRP A 1 602 ? -15.996 48.517 37.005 1.00 74.75 602 TRP A N 1
ATOM 4962 C CA . TRP A 1 602 ? -16.821 47.633 37.828 1.00 74.75 602 TRP A CA 1
ATOM 4963 C C . TRP A 1 602 ? -18.009 48.403 38.418 1.00 74.75 602 TRP A C 1
ATOM 4965 O O . TRP A 1 602 ? -17.845 49.419 39.096 1.00 74.75 602 TRP A O 1
ATOM 4975 N N . GLU A 1 603 ? -19.221 47.898 38.203 1.00 70.25 603 GLU A N 1
ATOM 4976 C CA . GLU A 1 603 ? -20.444 48.390 38.842 1.00 70.25 603 GLU A CA 1
ATOM 4977 C C . GLU A 1 603 ? -20.597 47.818 40.266 1.00 70.25 603 GLU A C 1
ATOM 4979 O O . GLU A 1 603 ? -21.279 48.406 41.112 1.00 70.25 603 GLU A O 1
ATOM 4984 N N . SER A 1 604 ? -19.930 46.697 40.565 1.00 73.44 604 SER A N 1
ATOM 4985 C CA . SER A 1 604 ? -19.949 46.020 41.862 1.00 73.44 604 SER A CA 1
ATOM 4986 C C . SER A 1 604 ? -18.624 45.314 42.198 1.00 73.44 604 SER A C 1
ATOM 4988 O O . SER A 1 604 ? -17.818 44.992 41.332 1.00 73.44 604 SER A O 1
ATOM 4990 N N . VAL A 1 605 ? -18.405 44.990 43.480 1.00 66.31 605 VAL A N 1
ATOM 4991 C CA . VAL A 1 605 ? -17.241 44.182 43.922 1.00 66.31 605 VAL A CA 1
ATOM 4992 C C . VAL A 1 605 ? -17.285 42.753 43.346 1.00 66.31 605 VAL A C 1
ATOM 4994 O O . VAL A 1 605 ? -16.272 42.052 43.316 1.00 66.31 605 VAL A O 1
ATOM 4997 N N . GLU A 1 606 ? -18.459 42.313 42.895 1.00 62.88 606 GLU A N 1
ATOM 4998 C CA . GLU A 1 606 ? -18.706 40.996 42.305 1.00 62.88 606 GLU A CA 1
ATOM 4999 C C . GLU A 1 606 ? -18.197 40.913 40.856 1.00 62.88 606 GLU A C 1
ATOM 5001 O O . GLU A 1 606 ? -17.765 39.839 40.436 1.00 62.88 606 GLU A O 1
ATOM 5006 N N . ASP A 1 607 ? -18.071 42.051 40.158 1.00 64.75 607 ASP A N 1
ATOM 5007 C CA . ASP A 1 607 ? -17.492 42.139 38.804 1.00 64.75 607 ASP A CA 1
ATOM 5008 C C . ASP A 1 607 ? -16.004 41.780 38.766 1.00 64.75 607 ASP A C 1
ATOM 5010 O O . ASP A 1 607 ? -15.437 41.558 37.697 1.00 64.75 607 ASP A O 1
ATOM 5014 N N . LYS A 1 608 ? -15.368 41.639 39.933 1.00 67.44 608 LYS A N 1
ATOM 5015 C CA . LYS A 1 608 ? -14.014 41.099 40.064 1.00 67.44 608 LYS A CA 1
ATOM 5016 C C . LYS A 1 608 ? -13.858 39.723 39.413 1.00 67.44 608 LYS A C 1
ATOM 5018 O O . LYS A 1 608 ? -12.748 39.381 38.990 1.00 67.44 608 LYS A O 1
ATOM 5023 N N . TYR A 1 609 ? -14.927 38.927 39.352 1.00 67.44 609 TYR A N 1
ATOM 5024 C CA . TYR A 1 609 ? -14.872 37.580 38.801 1.00 67.44 609 TYR A CA 1
ATOM 5025 C C . TYR A 1 609 ? -15.853 37.369 37.652 1.00 67.44 609 TYR A C 1
ATOM 5027 O O . TYR A 1 609 ? -17.014 37.748 37.716 1.00 67.44 609 TYR A O 1
ATOM 5035 N N . LEU A 1 610 ? -15.392 36.665 36.624 1.00 66.31 610 LEU A N 1
ATOM 5036 C CA . LEU A 1 610 ? -16.259 36.017 35.656 1.00 66.31 610 LEU A CA 1
ATOM 5037 C C . LEU A 1 610 ? -16.703 34.658 36.218 1.00 66.31 610 LEU A C 1
ATOM 5039 O O . LEU A 1 610 ? -15.874 33.849 36.648 1.00 66.31 610 LEU A O 1
ATOM 5043 N N . TYR A 1 611 ? -18.008 34.406 36.189 1.00 71.69 611 TYR A N 1
ATOM 5044 C CA . TYR A 1 611 ? -18.631 33.190 36.702 1.00 71.69 611 TYR A CA 1
ATOM 5045 C C . TYR A 1 611 ? -18.816 32.177 35.571 1.00 71.69 611 TYR A C 1
ATOM 5047 O O . TYR A 1 611 ? -19.495 32.452 34.587 1.00 71.69 611 TYR A O 1
ATOM 5055 N N . MET A 1 612 ? -18.216 30.996 35.707 1.00 73.12 612 MET A N 1
ATOM 5056 C CA . MET A 1 612 ? -18.325 29.919 34.723 1.00 73.12 612 MET A CA 1
ATOM 5057 C C . MET A 1 612 ? -19.049 28.715 35.327 1.00 73.12 612 MET A C 1
ATOM 5059 O O . MET A 1 612 ? -18.534 28.061 36.238 1.00 73.12 612 MET A O 1
ATOM 5063 N N . TYR A 1 613 ? -20.248 28.426 34.828 1.00 79.94 613 TYR A N 1
ATOM 5064 C CA . TYR A 1 613 ? -21.147 27.414 35.382 1.00 79.94 613 TYR A CA 1
ATOM 5065 C C . TYR A 1 613 ? -20.869 26.023 34.801 1.00 79.94 613 TYR A C 1
ATOM 5067 O O . TYR A 1 613 ? -20.744 25.854 33.590 1.00 79.94 613 TYR A O 1
ATOM 5075 N N . MET A 1 614 ? -20.790 25.008 35.665 1.00 82.88 614 MET A N 1
ATOM 5076 C CA . MET A 1 614 ? -20.730 23.593 35.278 1.00 82.88 614 MET A CA 1
ATOM 5077 C C . MET A 1 614 ? -22.142 23.043 35.120 1.00 82.88 614 MET A C 1
ATOM 5079 O O . MET A 1 614 ? -22.599 22.209 35.904 1.00 82.88 614 MET A O 1
ATOM 5083 N N . ASP A 1 615 ? -22.851 23.551 34.122 1.00 82.06 615 ASP A N 1
ATOM 5084 C CA . ASP A 1 615 ? -24.205 23.116 33.826 1.00 82.06 615 ASP A CA 1
ATOM 5085 C C . ASP A 1 615 ? -24.268 21.630 33.474 1.00 82.06 615 ASP A C 1
ATOM 5087 O O . ASP A 1 615 ? -23.335 21.014 32.944 1.00 82.06 615 ASP A O 1
ATOM 5091 N N . LYS A 1 616 ? -25.433 21.054 33.757 1.00 81.25 616 LYS A N 1
ATOM 5092 C CA . LYS A 1 616 ? -25.783 19.732 33.260 1.00 81.25 616 LYS A CA 1
ATOM 5093 C C . LYS A 1 616 ? -25.690 19.709 31.730 1.00 81.25 616 LYS A C 1
ATOM 5095 O O . LYS A 1 616 ? -26.016 20.685 31.065 1.00 81.25 616 LYS A O 1
ATOM 5100 N N . ASP A 1 617 ? -25.291 18.561 31.197 1.00 81.81 617 ASP A N 1
ATOM 5101 C CA . ASP A 1 617 ? -25.133 18.287 29.770 1.00 81.81 617 ASP A CA 1
ATOM 5102 C C . ASP A 1 617 ? -23.929 19.007 29.117 1.00 81.81 617 ASP A C 1
ATOM 5104 O O . ASP A 1 617 ? -23.701 18.854 27.916 1.00 81.81 617 ASP A O 1
ATOM 5108 N N . LEU A 1 618 ? -23.083 19.703 29.897 1.00 80.81 618 LEU A N 1
ATOM 5109 C CA . LEU A 1 618 ? -21.835 20.269 29.380 1.00 80.81 618 LEU A CA 1
ATOM 5110 C C . LEU A 1 618 ? -20.792 19.184 29.061 1.00 80.81 618 LEU A C 1
ATOM 5112 O O . LEU A 1 618 ? -20.537 18.303 29.893 1.00 80.81 618 LEU A O 1
ATOM 5116 N N . PRO A 1 619 ? -20.131 19.256 27.891 1.00 81.44 619 PRO A N 1
ATOM 5117 C CA . PRO A 1 619 ? -19.026 18.369 27.555 1.00 81.44 619 PRO A CA 1
ATOM 5118 C C . PRO A 1 619 ? -17.782 18.721 28.379 1.00 81.44 619 PRO A C 1
ATOM 5120 O O . PRO A 1 619 ? -17.327 19.868 28.395 1.00 81.44 619 PRO A O 1
ATOM 5123 N N . ILE A 1 620 ? -17.195 17.723 29.035 1.00 83.56 620 ILE A N 1
ATOM 5124 C CA . ILE A 1 620 ? -16.096 17.879 29.990 1.00 83.56 620 ILE A CA 1
ATOM 5125 C C . ILE A 1 620 ? -14.957 16.906 29.686 1.00 83.56 620 ILE A C 1
ATOM 5127 O O . ILE A 1 620 ? -15.173 15.714 29.465 1.00 83.56 620 ILE A O 1
ATOM 5131 N N . ARG A 1 621 ? -13.724 17.413 29.717 1.00 81.88 621 ARG A N 1
ATOM 5132 C CA . ARG A 1 621 ? -12.500 16.616 29.601 1.00 81.88 621 ARG A CA 1
ATOM 5133 C C . ARG A 1 621 ? -11.819 16.523 30.961 1.00 81.88 621 ARG A C 1
ATOM 5135 O O . ARG A 1 621 ? -11.586 17.548 31.594 1.00 81.88 621 ARG A O 1
ATOM 5142 N N . PHE A 1 622 ? -11.469 15.321 31.405 1.00 85.06 622 PHE A N 1
ATOM 5143 C CA . PHE A 1 622 ? -10.881 15.089 32.726 1.00 85.06 622 PHE A CA 1
ATOM 5144 C C . PHE A 1 622 ? -9.815 13.998 32.684 1.00 85.06 622 PHE A C 1
ATOM 5146 O O . PHE A 1 622 ? -9.852 13.109 31.839 1.00 85.06 622 PHE A O 1
ATOM 5153 N N . ARG A 1 623 ? -8.857 14.056 33.606 1.00 82.06 623 ARG A N 1
ATOM 5154 C CA . ARG A 1 623 ? -7.846 13.012 33.794 1.00 82.06 623 ARG A CA 1
ATOM 5155 C C . ARG A 1 623 ? -8.294 12.062 34.898 1.00 82.06 623 ARG A C 1
ATOM 5157 O O . ARG A 1 623 ? -8.653 12.537 35.968 1.00 82.06 623 ARG A O 1
ATOM 5164 N N . VAL A 1 624 ? -8.246 10.754 34.676 1.00 84.12 624 VAL A N 1
ATOM 5165 C CA . VAL A 1 624 ? -8.434 9.739 35.721 1.00 84.12 624 VAL A CA 1
ATOM 5166 C C . VAL A 1 624 ? -7.261 9.831 36.689 1.00 84.12 624 VAL A C 1
ATOM 5168 O O . VAL A 1 624 ? -6.111 9.717 36.274 1.00 84.12 624 VAL A O 1
ATOM 5171 N N . ILE A 1 625 ? -7.533 10.062 37.968 1.00 86.94 625 ILE A N 1
ATOM 5172 C CA . ILE A 1 625 ? -6.508 10.171 39.016 1.00 86.94 625 ILE A CA 1
ATOM 5173 C C . ILE A 1 625 ? -6.561 9.019 40.015 1.00 86.94 625 ILE A C 1
ATOM 5175 O O . ILE A 1 625 ? -5.562 8.760 40.677 1.00 86.94 625 ILE A O 1
ATOM 5179 N N . ASP A 1 626 ? -7.700 8.336 40.114 1.00 88.38 626 ASP A N 1
ATOM 5180 C CA . ASP A 1 626 ? -7.884 7.198 41.009 1.00 88.38 626 ASP A CA 1
ATOM 5181 C C . ASP A 1 626 ? -8.990 6.274 40.478 1.00 88.38 626 ASP A C 1
ATOM 5183 O O . ASP A 1 626 ? -9.892 6.717 39.758 1.00 88.38 626 ASP A O 1
ATOM 5187 N N . GLU A 1 627 ? -8.923 4.998 40.849 1.00 90.25 627 GLU A N 1
ATOM 5188 C CA . GLU A 1 627 ? -9.962 4.003 40.584 1.00 90.25 627 GLU A CA 1
ATOM 5189 C C . GLU A 1 627 ? -10.304 3.249 41.873 1.00 90.25 627 GLU A C 1
ATOM 5191 O O . GLU A 1 627 ? -9.422 2.871 42.642 1.00 90.25 627 GLU A O 1
ATOM 5196 N N . LYS A 1 628 ? -11.596 3.033 42.130 1.00 89.12 628 LYS A N 1
ATOM 5197 C CA . LYS A 1 628 ? -12.076 2.397 43.360 1.00 89.12 628 LYS A CA 1
ATOM 5198 C C . LYS A 1 628 ? -12.975 1.220 43.041 1.00 89.12 628 LYS A C 1
ATOM 5200 O O . LYS A 1 628 ? -14.022 1.370 42.415 1.00 89.12 628 LYS A O 1
ATOM 5205 N N . PHE A 1 629 ? -12.592 0.055 43.543 1.00 86.00 629 PHE A N 1
ATOM 5206 C CA . PHE A 1 629 ? -13.422 -1.140 43.542 1.00 86.00 629 PHE A CA 1
ATOM 5207 C C . PHE A 1 629 ? -14.060 -1.320 44.918 1.00 86.00 629 PHE A C 1
ATOM 5209 O O . PHE A 1 629 ? -13.385 -1.240 45.944 1.00 86.00 629 PHE A O 1
ATOM 5216 N N . THR A 1 630 ? -15.373 -1.549 44.947 1.00 85.00 630 THR A N 1
ATOM 5217 C CA . THR A 1 630 ? -16.093 -1.866 46.187 1.00 85.00 630 THR A CA 1
ATOM 5218 C C . THR A 1 630 ? -16.739 -3.232 46.049 1.00 85.00 630 THR A C 1
ATOM 5220 O O . THR A 1 630 ? -17.509 -3.471 45.113 1.00 85.00 630 THR A O 1
ATOM 5223 N N . ASP A 1 631 ? -16.465 -4.135 46.990 1.00 77.06 631 ASP A N 1
ATOM 5224 C CA . ASP A 1 631 ? -17.176 -5.407 47.059 1.00 77.06 631 ASP A CA 1
ATOM 5225 C C . ASP A 1 631 ? -18.597 -5.174 47.581 1.00 77.06 631 ASP A C 1
ATOM 5227 O O . ASP A 1 631 ? -18.845 -5.019 48.775 1.00 77.06 631 ASP A O 1
ATOM 5231 N N . VAL A 1 632 ? -19.547 -5.128 46.653 1.00 73.44 632 VAL A N 1
ATOM 5232 C CA . VAL A 1 632 ? -20.974 -4.974 46.958 1.00 73.44 632 VAL A CA 1
ATOM 5233 C C . VAL A 1 632 ? -21.639 -6.292 47.381 1.00 73.44 632 VAL A C 1
ATOM 5235 O O . VAL A 1 632 ? -22.826 -6.288 47.716 1.00 73.44 632 VAL A O 1
ATOM 5238 N N . GLY A 1 633 ? -20.891 -7.405 47.400 1.00 58.25 633 GLY A N 1
ATOM 5239 C CA . GLY A 1 633 ? -21.361 -8.741 47.744 1.00 58.25 633 GLY A CA 1
ATOM 5240 C C . GLY A 1 633 ? -22.408 -9.296 46.770 1.00 58.25 633 GLY A C 1
ATOM 5241 O O . GLY A 1 633 ? -23.247 -8.590 46.209 1.00 58.25 633 GLY A O 1
ATOM 5242 N N . THR A 1 634 ? -22.439 -10.617 46.593 1.00 46.12 634 THR A N 1
ATOM 5243 C CA . THR A 1 634 ? -23.639 -11.260 46.045 1.00 46.12 634 THR A CA 1
ATOM 5244 C C . THR A 1 634 ? -24.659 -11.351 47.177 1.00 46.12 634 THR A C 1
ATOM 5246 O O . THR A 1 634 ? -24.432 -12.033 48.175 1.00 46.12 634 THR A O 1
ATOM 5249 N N . LYS A 1 635 ? -25.803 -10.662 47.070 1.00 41.06 635 LYS A N 1
ATOM 5250 C CA . LYS A 1 635 ? -26.945 -10.990 47.936 1.00 41.06 635 LYS A CA 1
ATOM 5251 C C . LYS A 1 635 ? -27.311 -12.442 47.638 1.00 41.06 635 LYS A C 1
ATOM 5253 O O . LYS A 1 635 ? -27.908 -12.724 46.601 1.00 41.06 635 LYS A O 1
ATOM 5258 N N . GLY A 1 636 ? -26.897 -13.360 48.511 1.00 35.69 636 GLY A N 1
ATOM 5259 C CA . GLY A 1 636 ? -27.284 -14.762 48.426 1.00 35.69 636 GLY A CA 1
ATOM 5260 C C . GLY A 1 636 ? -28.811 -14.891 48.345 1.00 35.69 636 GLY A C 1
ATOM 5261 O O . GLY A 1 636 ? -29.530 -13.981 48.778 1.00 35.69 636 GLY A O 1
ATOM 5262 N N . PRO A 1 637 ? -29.334 -15.993 47.779 1.00 32.34 637 PRO A N 1
ATOM 5263 C CA . PRO A 1 637 ? -30.772 -16.187 47.691 1.00 32.34 637 PRO A CA 1
ATOM 5264 C C . PRO A 1 637 ? -31.384 -16.080 49.096 1.00 32.34 637 PRO A C 1
ATOM 5266 O O . PRO A 1 637 ? -30.780 -16.571 50.055 1.00 32.34 637 PRO A O 1
ATOM 5269 N N . PRO A 1 638 ? -32.554 -15.429 49.248 1.00 33.78 638 PRO A N 1
ATOM 5270 C CA . PRO A 1 638 ? -33.171 -15.260 50.555 1.00 33.78 638 PRO A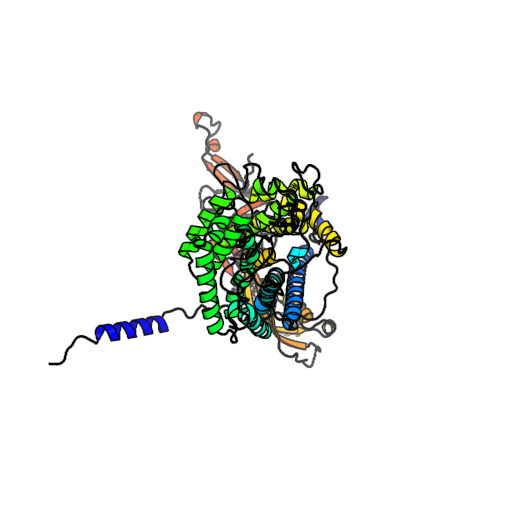 CA 1
ATOM 5271 C C . PRO A 1 638 ? -33.327 -16.635 51.219 1.00 33.78 638 PRO A C 1
ATOM 5273 O O . PRO A 1 638 ? -33.708 -17.596 50.539 1.00 33.78 638 PRO A O 1
ATOM 5276 N N . PRO A 1 639 ? -33.026 -16.765 52.523 1.00 34.19 639 PRO A N 1
ATOM 5277 C CA . PRO A 1 639 ? -33.121 -18.047 53.199 1.00 34.19 639 PRO A CA 1
ATOM 5278 C C . PRO A 1 639 ? -34.542 -18.591 53.040 1.00 34.19 639 PRO A C 1
ATOM 5280 O O . PRO A 1 639 ? -35.527 -17.876 53.250 1.00 34.19 639 PRO A O 1
ATOM 5283 N N . LYS A 1 640 ? -34.646 -19.863 52.633 1.00 31.47 640 LYS A N 1
ATOM 5284 C CA . LYS A 1 640 ? -35.923 -20.575 52.527 1.00 31.47 640 LYS A CA 1
ATOM 5285 C C . LYS A 1 640 ? -36.688 -20.392 53.837 1.00 31.47 640 LYS A C 1
ATOM 5287 O O . LYS A 1 640 ? -36.229 -20.845 54.885 1.00 31.47 640 LYS A O 1
ATOM 5292 N N . ARG A 1 641 ? -37.870 -19.768 53.765 1.00 34.22 641 ARG A N 1
ATOM 5293 C CA . ARG A 1 641 ? -38.869 -19.797 54.841 1.00 34.22 641 ARG A CA 1
ATOM 5294 C C . ARG A 1 641 ? -39.191 -21.261 55.140 1.00 34.22 641 ARG A C 1
ATOM 5296 O O . ARG A 1 641 ? -40.001 -21.877 54.457 1.00 34.22 641 ARG A O 1
ATOM 5303 N N . THR A 1 642 ? -38.547 -21.809 56.157 1.00 30.69 642 THR A N 1
ATOM 5304 C CA . THR A 1 642 ? -38.991 -23.021 56.836 1.00 30.69 642 THR A CA 1
ATOM 5305 C C . THR A 1 642 ? -39.698 -22.550 58.094 1.00 30.69 642 THR A C 1
ATOM 5307 O O . THR A 1 642 ? -39.125 -21.891 58.957 1.00 30.69 642 THR A O 1
ATOM 5310 N N . GLY A 1 643 ? -41.011 -22.758 58.122 1.00 32.12 643 GLY A N 1
ATOM 5311 C CA . GLY A 1 643 ? -41.819 -22.432 59.281 1.00 32.12 643 GLY A CA 1
ATOM 5312 C C . GLY A 1 643 ? -41.585 -23.454 60.381 1.00 32.12 643 GLY A C 1
ATOM 5313 O O . GLY A 1 643 ? -41.780 -24.641 60.151 1.00 32.12 643 GLY A O 1
ATOM 5314 N N . MET A 1 644 ? -41.256 -22.986 61.582 1.00 27.69 644 MET A N 1
ATOM 5315 C CA . MET A 1 644 ? -41.758 -23.590 62.812 1.00 27.69 644 MET A CA 1
ATOM 5316 C C . MET A 1 644 ? -41.648 -22.586 63.963 1.00 27.69 644 MET A C 1
ATOM 5318 O O . MET A 1 644 ? -40.585 -22.039 64.240 1.00 27.69 644 MET A O 1
ATOM 5322 N N . LYS A 1 645 ? -42.790 -22.314 64.601 1.00 30.66 645 LYS A N 1
ATOM 5323 C CA . LYS A 1 645 ? -42.889 -21.582 65.866 1.00 30.66 645 LYS A CA 1
ATOM 5324 C C . LYS A 1 645 ? -42.367 -22.476 66.989 1.00 30.66 645 LYS A C 1
ATOM 5326 O O . LYS A 1 645 ? -42.915 -23.558 67.146 1.00 30.66 645 LYS A O 1
ATOM 5331 N N . THR A 1 646 ? -41.490 -21.955 67.844 1.00 25.98 646 THR A N 1
ATOM 5332 C CA . THR A 1 646 ? -41.521 -22.232 69.290 1.00 25.98 646 THR A CA 1
ATOM 5333 C C . THR A 1 646 ? -40.917 -21.065 70.065 1.00 25.98 646 THR A C 1
ATOM 5335 O O . THR A 1 646 ? -39.869 -20.528 69.724 1.00 25.98 646 THR A O 1
ATOM 5338 N N . SER A 1 647 ? -41.647 -20.676 71.100 1.00 25.58 647 SER A N 1
ATOM 5339 C CA . SER A 1 647 ? -41.394 -19.640 72.093 1.00 25.58 647 SER A CA 1
ATOM 5340 C C . SER A 1 647 ? -40.357 -20.045 73.141 1.00 25.58 647 SER A C 1
ATOM 5342 O O . SER A 1 647 ? -40.489 -21.128 73.704 1.00 25.58 647 SER A O 1
ATOM 5344 N N . SER A 1 648 ? -39.473 -19.123 73.530 1.00 25.30 648 SER A N 1
ATOM 5345 C CA . SER A 1 648 ? -39.101 -18.900 74.939 1.00 25.30 648 SER A CA 1
ATOM 5346 C C . SER A 1 648 ? -38.230 -17.651 75.094 1.00 25.30 648 SER A C 1
ATOM 5348 O O . SER A 1 648 ? -37.309 -17.414 74.319 1.00 25.30 648 SER A O 1
ATOM 5350 N N . SER A 1 649 ? -38.567 -16.865 76.110 1.00 24.05 649 SER A N 1
ATOM 5351 C CA . SER A 1 649 ? -37.985 -15.595 76.536 1.00 24.05 649 SER A CA 1
ATOM 5352 C C . SER A 1 649 ? -36.577 -15.700 77.129 1.00 24.05 649 SER A C 1
ATOM 5354 O O . SER A 1 649 ? -36.347 -16.578 77.958 1.00 24.05 649 SER A O 1
ATOM 5356 N N . SER A 1 650 ? -35.742 -14.685 76.899 1.00 25.70 650 SER A N 1
ATOM 5357 C CA . SER A 1 650 ? -35.014 -14.001 77.980 1.00 25.70 650 SER A CA 1
ATOM 5358 C C . SER A 1 650 ? -34.445 -12.651 77.519 1.00 25.70 650 SER A C 1
ATOM 5360 O O . SER A 1 650 ? -33.910 -12.484 76.429 1.00 25.70 650 SER A O 1
ATOM 5362 N N . THR A 1 651 ? -34.666 -11.670 78.383 1.00 24.39 651 THR A N 1
ATOM 5363 C CA . THR A 1 651 ? -34.314 -10.249 78.342 1.00 24.39 651 THR A CA 1
ATOM 5364 C C . THR A 1 651 ? -32.802 -10.033 78.481 1.00 24.39 651 THR A C 1
ATOM 5366 O O . THR A 1 651 ? -32.190 -10.784 79.230 1.00 24.39 651 THR A O 1
ATOM 5369 N N . ILE A 1 652 ? -32.231 -8.981 77.861 1.00 25.98 652 ILE A N 1
ATOM 5370 C CA . ILE A 1 652 ? -31.284 -8.007 78.470 1.00 25.98 652 ILE A CA 1
ATOM 5371 C C . ILE A 1 652 ? -30.878 -6.911 77.447 1.00 25.98 652 ILE A C 1
ATOM 5373 O O . ILE A 1 652 ? -30.278 -7.177 76.414 1.00 25.98 652 ILE A O 1
ATOM 5377 N N . LEU A 1 653 ? -31.273 -5.679 77.799 1.00 24.77 653 LEU A N 1
ATOM 5378 C CA . LEU A 1 653 ? -30.614 -4.364 77.675 1.00 24.77 653 LEU A CA 1
ATOM 5379 C C . LEU A 1 653 ? -30.068 -3.816 76.333 1.00 24.77 653 LEU A C 1
ATOM 5381 O O . LEU A 1 653 ? -29.007 -4.173 75.843 1.00 24.77 653 LEU A O 1
ATOM 5385 N N . SER A 1 654 ? -30.776 -2.765 75.894 1.00 26.41 654 SER A N 1
ATOM 5386 C CA . SER A 1 654 ? -30.272 -1.438 75.491 1.00 26.41 654 SER A CA 1
ATOM 5387 C C . SER A 1 654 ? -29.137 -1.339 74.465 1.00 26.41 654 SER A C 1
ATOM 5389 O O . SER A 1 654 ? -27.963 -1.377 74.814 1.00 26.41 654 SER A O 1
ATOM 5391 N N . ASN A 1 655 ? -29.508 -0.955 73.242 1.00 25.97 655 ASN A N 1
ATOM 5392 C CA . ASN A 1 655 ? -29.040 0.309 72.668 1.00 25.97 655 ASN A CA 1
ATOM 5393 C C . ASN A 1 655 ? -29.989 0.768 71.553 1.00 25.97 655 ASN A C 1
ATOM 5395 O O . ASN A 1 655 ? -30.127 0.123 70.517 1.00 25.97 655 ASN A O 1
ATOM 5399 N N . LYS A 1 656 ? -30.646 1.912 71.780 1.00 31.52 656 LYS A N 1
ATOM 5400 C CA . LYS A 1 656 ? -31.226 2.731 70.713 1.00 31.52 656 LYS A CA 1
ATOM 5401 C C . LYS A 1 656 ? -30.060 3.246 69.868 1.00 31.52 656 LYS A C 1
ATOM 5403 O O . LYS A 1 656 ? -29.462 4.258 70.211 1.00 31.52 656 LYS A O 1
ATOM 5408 N N . LEU A 1 657 ? -29.749 2.559 68.776 1.00 25.22 657 LEU A N 1
ATOM 5409 C CA . LEU A 1 657 ? -29.011 3.150 67.670 1.00 25.22 657 LEU A CA 1
ATOM 5410 C C . LEU A 1 657 ? -30.032 3.550 66.613 1.00 25.22 657 LEU A C 1
ATOM 5412 O O . LEU A 1 657 ? -30.625 2.730 65.918 1.00 25.22 657 LEU A O 1
ATOM 5416 N N . ILE A 1 658 ? -30.280 4.855 66.617 1.00 25.39 658 ILE A N 1
ATOM 5417 C CA . ILE A 1 658 ? -30.849 5.642 65.533 1.00 25.39 658 ILE A CA 1
ATOM 5418 C C . ILE A 1 658 ? -30.281 5.099 64.221 1.00 25.39 658 ILE A C 1
ATOM 5420 O O . ILE A 1 658 ? -29.068 5.093 64.048 1.00 25.39 658 ILE A O 1
ATOM 5424 N N . ILE A 1 659 ? -31.149 4.622 63.332 1.00 25.42 659 ILE A N 1
ATOM 5425 C CA . ILE A 1 659 ? -30.795 4.290 61.952 1.00 25.42 659 ILE A CA 1
ATOM 5426 C C . ILE A 1 659 ? -30.551 5.630 61.250 1.00 25.42 659 ILE A C 1
ATOM 5428 O O . ILE A 1 659 ? -31.526 6.361 61.048 1.00 25.42 659 ILE A O 1
ATOM 5432 N N . PRO A 1 660 ? -29.316 6.003 60.868 1.00 25.55 660 PRO A N 1
ATOM 5433 C CA . PRO A 1 660 ? -29.142 7.084 59.925 1.00 25.55 660 PRO A CA 1
ATOM 5434 C C . PRO A 1 660 ? -29.456 6.484 58.556 1.00 25.55 660 PRO A C 1
ATOM 5436 O O . PRO A 1 660 ? -28.764 5.586 58.075 1.00 25.55 660 PRO A O 1
ATOM 5439 N N . PHE A 1 661 ? -30.534 6.958 57.942 1.00 28.39 661 PHE A N 1
ATOM 5440 C CA . PHE A 1 661 ? -30.774 6.797 56.514 1.00 28.39 661 PHE A CA 1
ATOM 5441 C C . PHE A 1 661 ? -29.632 7.511 55.771 1.00 28.39 661 PHE A C 1
ATOM 5443 O O . PHE A 1 661 ? -29.749 8.679 55.422 1.00 28.39 661 PHE A O 1
ATOM 5450 N N . ASN A 1 662 ? -28.505 6.827 55.570 1.00 29.31 662 ASN A N 1
ATOM 5451 C CA . ASN A 1 662 ? -27.466 7.250 54.640 1.00 29.31 662 ASN A CA 1
ATOM 5452 C C . ASN A 1 662 ? -27.400 6.197 53.539 1.00 29.31 662 ASN A C 1
ATOM 5454 O O . ASN A 1 662 ? -26.639 5.236 53.586 1.00 29.31 662 ASN A O 1
ATOM 5458 N N . ASN A 1 663 ? -28.324 6.331 52.592 1.00 32.75 663 ASN A N 1
ATOM 5459 C CA . ASN A 1 663 ? -28.475 5.432 51.459 1.00 32.75 663 ASN A CA 1
ATOM 5460 C C . ASN A 1 663 ? -27.533 5.899 50.333 1.00 32.75 663 ASN A C 1
ATOM 5462 O O . ASN A 1 663 ? -27.982 6.236 49.240 1.00 32.75 663 ASN A O 1
ATOM 5466 N N . THR A 1 664 ? -26.227 5.982 50.603 1.00 44.12 664 THR A N 1
ATOM 5467 C CA . THR A 1 664 ? -25.227 6.121 49.540 1.00 44.12 664 THR A CA 1
ATOM 5468 C C . THR A 1 664 ? -25.094 4.758 48.874 1.00 44.12 664 THR A C 1
ATOM 5470 O O . THR A 1 664 ? -24.596 3.792 49.449 1.00 44.12 664 THR A O 1
ATOM 5473 N N . LYS A 1 665 ? -25.647 4.645 47.666 1.00 53.75 665 LYS A N 1
ATOM 5474 C CA . LYS A 1 665 ? -25.559 3.446 46.833 1.00 53.75 665 LYS A CA 1
ATOM 5475 C C . LYS A 1 665 ? -24.076 3.180 46.550 1.00 53.75 665 LYS A C 1
ATOM 5477 O O . LYS A 1 665 ? -23.490 3.869 45.727 1.00 53.75 665 LYS A O 1
ATOM 5482 N N . GLN A 1 666 ? -23.469 2.226 47.254 1.00 66.06 666 GLN A N 1
ATOM 5483 C CA . GLN A 1 666 ? -22.105 1.788 46.957 1.00 66.06 666 GLN A CA 1
ATOM 5484 C C . GLN A 1 666 ? -22.082 1.160 45.562 1.00 66.06 666 GLN A C 1
ATOM 5486 O O . GLN A 1 666 ? -22.883 0.269 45.262 1.00 66.06 666 GLN A O 1
ATOM 5491 N N . VAL A 1 667 ? -21.199 1.667 44.706 1.00 82.44 667 VAL A N 1
ATOM 5492 C CA . VAL A 1 667 ? -21.037 1.226 43.319 1.00 82.44 667 VAL A CA 1
ATOM 5493 C C . VAL A 1 667 ? -19.831 0.289 43.218 1.00 82.44 667 VAL A C 1
ATOM 5495 O O . VAL A 1 667 ? -18.845 0.484 43.928 1.00 82.44 667 VAL A O 1
ATOM 5498 N N . PRO A 1 668 ? -19.901 -0.765 42.388 1.00 85.38 668 PRO A N 1
ATOM 5499 C CA . PRO A 1 668 ? -18.863 -1.793 42.346 1.00 85.38 668 PRO A CA 1
ATOM 5500 C C . PRO A 1 668 ? -17.549 -1.311 41.715 1.00 85.38 668 PRO A C 1
ATOM 5502 O O . PRO A 1 668 ? -16.503 -1.883 42.012 1.00 85.38 668 PRO A O 1
ATOM 5505 N N . TYR A 1 669 ? -17.600 -0.280 40.868 1.00 90.81 669 TYR A N 1
ATOM 5506 C CA . TYR A 1 669 ? -16.438 0.354 40.249 1.00 90.81 669 TYR A CA 1
ATOM 5507 C C . TYR A 1 669 ? -16.704 1.850 40.086 1.00 90.81 669 TYR A C 1
ATOM 5509 O O . TYR A 1 669 ? -17.693 2.213 39.460 1.00 90.81 669 TYR A O 1
ATOM 5517 N N . GLU A 1 670 ? -15.849 2.695 40.655 1.00 92.94 670 GLU A N 1
ATOM 5518 C CA . GLU A 1 670 ? -15.918 4.155 40.554 1.00 92.94 670 GLU A CA 1
ATOM 5519 C C . GLU A 1 670 ? -14.583 4.705 40.039 1.00 92.94 670 GLU A C 1
ATOM 5521 O O . GLU A 1 670 ? -13.512 4.258 40.454 1.00 92.94 670 GLU A O 1
ATOM 5526 N N . LEU A 1 671 ? -14.644 5.705 39.161 1.00 92.44 671 LEU A N 1
ATOM 5527 C CA . LEU A 1 671 ? -13.480 6.465 38.714 1.00 92.44 671 LEU A CA 1
ATOM 5528 C C . LEU A 1 671 ? -13.479 7.855 39.343 1.00 92.44 671 LEU A C 1
ATOM 5530 O O . LEU A 1 671 ? -1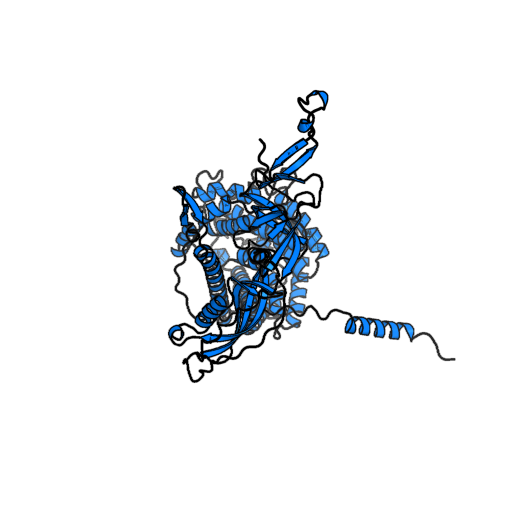4.497 8.551 39.349 1.00 92.44 671 LEU A O 1
ATOM 5534 N N . ILE A 1 672 ? -12.311 8.297 39.801 1.00 93.38 672 ILE A N 1
ATOM 5535 C CA . ILE A 1 672 ? -12.113 9.668 40.265 1.00 93.38 672 ILE A CA 1
ATOM 5536 C C . ILE A 1 672 ? -11.322 10.433 39.211 1.00 93.38 672 ILE A C 1
ATOM 5538 O O . ILE A 1 672 ? -10.230 10.025 38.809 1.00 93.38 672 ILE A O 1
ATOM 5542 N N . GLY A 1 673 ? -11.883 11.548 38.756 1.00 90.06 673 GLY A N 1
ATOM 5543 C CA . GLY A 1 673 ? -11.291 12.429 37.762 1.00 90.06 673 GLY A CA 1
ATOM 5544 C C . GLY A 1 673 ? -10.753 13.737 38.346 1.00 90.06 673 GLY A C 1
ATOM 5545 O O . GLY A 1 673 ? -11.129 14.152 39.439 1.00 90.06 673 GLY A O 1
ATOM 5546 N N . SER A 1 674 ? -9.901 14.420 37.585 1.00 88.00 674 SER A N 1
ATOM 5547 C CA . SER A 1 674 ? -9.411 15.771 37.869 1.00 88.00 674 SER A CA 1
ATOM 5548 C C . SER A 1 674 ? -9.442 16.649 36.621 1.00 88.00 674 SER A C 1
ATOM 5550 O O . SER A 1 674 ? -9.209 16.184 35.503 1.00 88.00 674 SER A O 1
ATOM 5552 N N . ILE A 1 675 ? -9.699 17.938 36.836 1.00 86.06 675 ILE A N 1
ATOM 5553 C CA . ILE A 1 675 ? -9.687 18.998 35.816 1.00 86.06 675 ILE A CA 1
ATOM 5554 C C . ILE A 1 675 ? -8.689 20.116 36.152 1.00 86.06 675 ILE A C 1
ATOM 5556 O O . ILE A 1 675 ? -8.795 21.227 35.640 1.00 86.06 675 ILE A O 1
ATOM 5560 N N . ALA A 1 676 ? -7.732 19.841 37.043 1.00 79.56 676 ALA A N 1
ATOM 5561 C CA . ALA A 1 676 ? -6.793 20.845 37.546 1.00 79.56 676 ALA A CA 1
ATOM 5562 C C . ALA A 1 676 ? -5.753 21.292 36.501 1.00 79.56 676 ALA A C 1
ATOM 5564 O O . ALA A 1 676 ? -5.245 22.412 36.561 1.00 79.56 676 ALA A O 1
ATOM 5565 N N . GLU A 1 677 ? -5.416 20.426 35.543 1.00 70.75 677 GLU A N 1
ATOM 5566 C CA . GLU A 1 677 ? -4.403 20.719 34.529 1.00 70.75 677 GLU A CA 1
ATOM 5567 C C . GLU A 1 677 ? -4.944 21.585 33.383 1.00 70.75 677 GLU A C 1
ATOM 5569 O O . GLU A 1 677 ? -6.128 21.559 33.039 1.00 70.75 677 GLU A O 1
ATOM 5574 N N . ARG A 1 678 ? -4.043 22.336 32.737 1.00 64.00 678 ARG A N 1
ATOM 5575 C CA . ARG A 1 678 ? -4.383 23.140 31.556 1.00 64.00 678 ARG A CA 1
ATOM 5576 C C . ARG A 1 678 ? -4.907 22.241 30.432 1.00 64.00 678 ARG A C 1
ATOM 5578 O O . ARG A 1 678 ? -4.279 21.244 30.094 1.00 64.00 678 ARG A O 1
ATOM 5585 N N . GLY A 1 679 ? -6.025 22.638 29.826 1.00 61.25 679 GLY A N 1
ATOM 5586 C CA . GLY A 1 679 ? -6.677 21.883 28.751 1.00 61.25 679 GLY A CA 1
ATOM 5587 C C . GLY A 1 679 ? -7.683 20.825 29.223 1.00 61.25 679 GLY A C 1
ATOM 5588 O O . GLY A 1 679 ? -8.232 20.119 28.377 1.00 61.25 679 GLY A O 1
ATOM 5589 N N . LEU A 1 680 ? -7.932 20.727 30.537 1.00 75.25 680 LEU A N 1
ATOM 5590 C CA . LEU A 1 680 ? -9.013 19.948 31.150 1.00 75.25 680 LEU A CA 1
ATOM 5591 C C . LEU A 1 680 ? -10.119 20.881 31.687 1.00 75.25 680 LEU A C 1
ATOM 5593 O O . LEU A 1 680 ? -9.898 22.078 31.872 1.00 75.25 680 LEU A O 1
ATOM 5597 N N . GLY A 1 681 ? -11.307 20.334 31.944 1.00 79.50 681 GLY A N 1
ATOM 5598 C CA . GLY A 1 681 ? -12.508 21.076 32.341 1.00 79.50 681 GLY A CA 1
ATOM 5599 C C . GLY A 1 681 ? -13.591 21.058 31.263 1.00 79.50 681 GLY A C 1
ATOM 5600 O O . GLY A 1 681 ? -13.536 20.249 30.333 1.00 79.50 681 GLY A O 1
ATOM 5601 N N . ALA A 1 682 ? -14.605 21.916 31.407 1.00 78.62 682 ALA A N 1
ATOM 5602 C CA . ALA A 1 682 ? -15.629 22.059 30.379 1.00 78.62 682 ALA A CA 1
ATOM 5603 C C . ALA A 1 682 ? -14.986 22.541 29.069 1.00 78.62 682 ALA A C 1
ATOM 5605 O O . ALA A 1 682 ? -14.156 23.453 29.053 1.00 78.62 682 ALA A O 1
ATOM 5606 N N . THR A 1 683 ? -15.338 21.871 27.977 1.00 69.94 683 THR A N 1
ATOM 5607 C CA . THR A 1 683 ? -14.779 22.124 26.638 1.00 69.94 683 THR A CA 1
ATOM 5608 C C . THR A 1 683 ? -15.538 23.219 25.892 1.00 69.94 683 THR A C 1
ATOM 5610 O O . THR A 1 683 ? -15.013 23.800 24.946 1.00 69.94 683 THR A O 1
ATOM 5613 N N . VAL A 1 684 ? -16.744 23.538 26.363 1.00 66.19 684 VAL A N 1
ATOM 5614 C CA . VAL A 1 684 ? -17.556 24.677 25.945 1.00 66.19 684 VAL A CA 1
ATOM 5615 C C . VAL A 1 684 ? -18.104 25.314 27.217 1.00 66.19 684 VAL A C 1
ATOM 5617 O O . VAL A 1 684 ? -18.654 24.611 28.062 1.00 66.19 684 VAL A O 1
ATOM 5620 N N . TRP A 1 685 ? -17.931 26.626 27.358 1.00 60.72 685 TRP A N 1
ATOM 5621 C CA . TRP A 1 685 ? -18.518 27.401 28.448 1.00 60.72 685 TRP A CA 1
ATOM 5622 C C . TRP A 1 685 ? -19.677 28.217 27.897 1.00 60.72 685 TRP A C 1
ATOM 5624 O O . TRP A 1 685 ? -19.525 28.898 26.880 1.00 60.72 685 TRP A O 1
ATOM 5634 N N . ASN A 1 686 ? -20.825 28.141 28.562 1.00 48.03 686 ASN A N 1
ATOM 5635 C CA . ASN A 1 686 ? -21.920 29.056 28.294 1.00 48.03 686 ASN A CA 1
ATOM 5636 C C . ASN A 1 686 ? -21.592 30.382 28.982 1.00 48.03 686 ASN A C 1
ATOM 5638 O O . ASN A 1 686 ? -21.369 30.420 30.191 1.00 48.03 686 ASN A O 1
ATOM 5642 N N . TRP A 1 687 ? -21.524 31.447 28.190 1.00 41.91 687 TRP A N 1
ATOM 5643 C CA . TRP A 1 687 ? -21.370 32.812 28.676 1.00 41.91 687 TRP A CA 1
ATOM 5644 C C . TRP A 1 687 ? -22.778 33.376 28.850 1.00 41.91 687 TRP A C 1
ATOM 5646 O O . TRP A 1 687 ? -23.541 33.400 27.881 1.00 41.91 687 TRP A O 1
ATOM 5656 N N . SER A 1 688 ? -23.132 33.767 30.070 1.00 36.22 688 SER A N 1
ATOM 5657 C CA . SER A 1 688 ? -24.313 34.591 30.348 1.00 36.22 688 SER A CA 1
ATOM 5658 C C . SER A 1 688 ? -23.886 36.026 30.567 1.00 36.22 688 SER A C 1
ATOM 5660 O O . SER A 1 688 ? -22.976 36.192 31.413 1.00 36.22 688 SER A O 1
#

Mean predicted aligned error: 17.91 Å

Nearest PDB structures (foldseek):
  3nnb-assembly1_A  TM=9.535E-01  e=3.109E-27  Bacteroides ovatus ATCC 8483
  8bdq-assembly1_A  TM=9.036E-01  e=3.155E-26  Bacteroides ovatus
  3ayh-assembly1_B  TM=9.244E-01  e=1.608E-17  Schizosaccharomyces pombe 972h-
  7ae3-assembly1_G  TM=8.675E-01  e=1.000E-15  Homo sapiens
  1go3-assembly2_M  TM=7.931E-01  e=1.023E-10  Methanocaldococcus jannaschii

pLDDT: mean 76.01, std 22.67, range [24.05, 98.88]

Radius of gyration: 33.02 Å; Cα contacts (8 Å, |Δi|>4): 1064; chains: 1; bounding box: 100×87×121 Å

Foldseek 3Di:
DDDPDDPVVVVVVVCVVVCCVPVVPPPPPPPDDFADDQDDDDDDDDDPVPVLQQWDFDQDPVRDTDTHRPPSSVVVVVVVVVVVVSVLLVVLVVLLVVLLPDPDFQFQLPQPDDALVNDSQEHAFAQQQWWFCPVDPRSPQTDGDFPDGDPCRPSGCNLVSLVVLLVNLLSLLVNCLRGVDLSSLVSSLVSLCQADNPPVGYHQLENQRFNHGPNDNTHALLSVVSCLSVLSNLVRVVSSVVDPPDDVVSLVRVLVSLVVNLCCLVPPPSNVVQCPDQFLSVLSSLLSNLSSCVSNVVLVVSQVSLVVSLQSRFQRQADLQLDRVVLLQGLQSQVRLLSSLVSLLSSQLSNVVNVHRQQPDAHPSRTHSLSVLVNCQVCLLVQNPPVPGHRDPGHLCPSSLLVLVVCCLSPVDCSSVVSNSRRVSVNVVVVVVVPDPCPVSPSVVVVSCVPSPVSVVVVVPPVQKDKDKDKDKFWFAPVCVVPDPQVSSQVRQCVVQDQDQDFPFAHFHGWPGWSDWAPWDQDPDRRITIITTITITTHGHHDQFRKDKFFFAFADPQATFTDNPSDGQEGEGPVPDPQWDQDPVVRWIWGWDQAPDPPVPDPDPSNRTFIWTRDGGFMWMWGFHDKDADCPDDPPDDPPPDDDDDDDDDDDDDDPDDDPPPPPPDDRMHTYTYQPDPPGTGPDTDHD

Solvent-accessible surface area (backbone atoms only — not comparable to full-atom values): 38828 Å² total; per-residue (Å²): 137,80,84,88,82,76,57,66,68,54,51,49,51,50,50,51,52,49,46,54,68,72,69,47,77,87,76,77,72,71,84,75,74,73,58,61,82,85,75,85,82,79,82,92,80,82,73,81,75,72,76,50,68,49,55,46,73,47,63,47,101,84,71,50,77,40,80,38,81,34,70,66,18,56,50,43,50,52,51,46,52,50,49,48,50,51,52,49,51,52,50,39,38,53,53,21,52,51,46,66,72,51,82,77,84,52,36,33,50,71,36,89,68,68,44,88,86,67,44,44,32,50,38,40,27,42,27,49,32,40,38,68,27,90,93,35,100,85,20,59,53,42,41,82,40,83,83,50,72,35,76,70,34,69,70,35,45,33,61,57,36,53,52,52,49,34,52,40,35,26,31,14,22,50,32,24,67,55,40,66,46,63,69,31,48,58,49,33,51,51,52,49,35,35,33,59,60,36,89,88,26,21,40,47,54,55,55,67,30,12,23,26,42,62,77,56,86,50,29,38,36,79,20,59,54,76,54,45,60,52,49,44,37,56,66,21,52,70,52,39,62,74,42,93,78,54,55,68,67,56,56,53,52,48,50,52,45,51,50,48,26,51,48,37,42,69,69,33,74,47,32,41,54,24,57,66,35,74,38,51,58,14,42,31,39,47,43,37,52,42,44,49,27,50,68,69,67,38,50,74,58,30,48,56,46,44,58,52,44,51,51,64,46,32,55,75,27,28,39,67,76,10,46,40,54,70,25,42,74,32,54,43,10,59,60,40,42,47,54,32,48,55,31,50,51,54,43,20,58,57,20,45,78,64,74,38,68,41,70,78,41,65,28,98,73,61,8,32,64,60,37,38,53,58,50,49,45,68,26,62,78,48,79,45,55,84,58,91,58,59,58,79,74,64,76,81,52,56,72,48,47,55,49,31,59,49,43,26,72,76,67,67,47,62,69,33,50,59,47,40,68,62,46,50,52,55,36,53,51,53,41,72,69,61,82,46,92,59,68,87,74,77,46,60,68,58,51,42,42,65,69,74,29,65,55,66,52,28,81,71,43,51,79,36,47,43,78,46,79,47,74,48,77,48,69,45,50,63,88,47,68,84,46,57,69,70,55,41,50,49,53,47,50,30,70,74,38,35,84,34,73,44,84,97,64,29,40,24,62,36,69,69,50,76,73,45,67,50,79,68,48,67,51,93,86,81,60,29,32,37,21,53,32,33,29,31,31,36,22,45,44,61,49,76,67,41,76,48,73,34,27,29,68,45,50,52,98,73,23,42,29,32,25,62,87,87,54,60,54,30,39,28,64,46,87,85,45,94,50,46,44,74,41,82,88,81,48,32,42,32,37,57,37,82,41,88,70,59,80,90,76,48,94,47,86,66,56,56,40,42,77,41,62,57,48,68,72,34,43,30,30,31,29,30,70,44,79,46,72,40,91,75,69,80,85,67,79,78,78,79,88,73,89,78,92,81,89,82,90,84,88,85,84,88,77,93,71,80,79,77,92,72,85,74,80,82,57,55,60,36,40,33,33,42,45,86,54,92,94,39,31,67,77,60,78,74,84,129

InterPro domains:
  IPR005576 RNA polymerase Rpb7-like , N-terminal [PF03876] (471-527)
  IPR008397 Alginate lyase domain [PF05426] (107-387)
  IPR008929 Chondroitin AC/alginate lyase [G3DSA:1.50.10.100] (79-436)
  IPR008929 Chondroitin AC/alginate lyase [SSF48230] (115-391)
  IPR012340 Nucleic acid-binding, OB-fold [G3DSA:2.40.50.140] (543-687)
  IPR012340 Nucleic acid-binding, OB-fold [SSF50249] (542-629)
  IPR013238 RNA polymerase III, subunit Rpc25 [PF08292] (546-685)
  IPR036898 RNA polymerase Rpb7-like, N-terminal domain superfamily [G3DSA:3.30.1490.120] (464-542)
  IPR036898 RNA polymerase Rpb7-like, N-terminal domain superfamily [SSF88798] (464-541)
  IPR045113 RNA polymerase subunit Rpb7-like [PTHR12709] (464-654)

Sequence (688 aa):
MPLVIRSRTLIILIVVITFLYVFWPREHRQQQCPPIRVENELNSELGPLIDAVRSTIITDNKGNQKVYLNAKGYITFLSVLRKQHHTMVHKLVKSAEWALGNNSVYSVTLKPQLPPSGDPHDYMSLGRYYWPDPTKPDGLPYIRKDGYPNPEFFSINDYLYLRKMFREVQNLGFAYFFTYEEKYVEKAMARLKEWFLDEKTKMNPNLNYAGYRKGEAFGWKAGVLDFHQVFRILQVIPLLRNSHLWDPEIEIGLKTWMTEYYSWLTTSTIGRAEGKSVNNHGTFYDVQALFLLDYLNRYDEAKTFVLQALQNRINDGILPTGQQHYETDRPTSWFYSVFNLQGLFLLAERADHYGVDGWHYEGPSGQSIKKAVDFLLPYALNDGKGWPVKNIKGFEMNDYVKLLELSYIIYGDDKYLEAIEELRPKTKAEQAVGSKMAHWEDNYLCNIALLSNRLLWTCLNKKMFILTVLRDTIHIQPYDFHKPKYEALTDEINRIYANKVIQEIGLCICLFDILSASEEVVHYGNGASYANVTFRLVVFRPFIGEILEGTVSSNTAEGVKVTLGYFDDILIPTNQDDKWKFDHETQVWVRLWDNIIPEEEWESVEDKYLYMYMDKDLPIRFRVIDEKFTDVGTKGPPPKRTGMKTSSSSTILSNKLIIPFNNTKQVPYELIGSIAERGLGATVWNWS

Secondary structure (DSSP, 8-state):
-----SSHHHHHHHHHHHHHHHSS-------PPPP----S----------TT--EEEEEPTTS-EEEEE-HHHHHHHHHHHHHHHHHHHHHHHHHHHHHHH------GGG-SS--TT--TTS-EEE-TTEE--TTSTT--S-EE-TT---GGGGGSTHHHHHHHHHHHHHHHHHHHHHH--THHHHHHHHHHIIIII-TTTPPPS--TEEEE-TTSSS--GGGGGGGTTTHHHHTTHHHHTTSTT--HHHHHHHHHHHHHHHHHHHHSHHHHHHHT-SSHHHHHHHHHHHHHHHHTT-HHHHHHHHHHHHHHHHHHHS-TTS--HHHHTSTBHHHHHHHHHHHHHHHHHHHHHTT---SS---TTS--HHHHHHHHHHHHHTTTTT--S-BSS----HHHHHHHHHHHHHH--HHHHHHHHHHHHHHHHHHHTTSS---TT--HHHHHHHHH-HHHHHTT--TTEEEEEEEEEEEE-GGGTTS-HHHHHHHHHHHHHTTEEETTTEEEEEEEEEEEEPPPEEPTTT--EEEEEEEEEEEE-PPTT-EEEEEEEEEETTEEEEE-SS---EEE--TT-TTEEEETTTTEEEEEEE--S-GGG-SSGGGGEEEEE--TT-EEEEEEEEEEE------PPPPP---------------------------SEEEEEE--STT-EESS----